Protein AF-0000000072263640 (afdb_homodimer)

Secondary structure (DSSP, 8-state):
---HHHHHHHHH----TT--S-SSS-SSTHHHHHHHS--HHHHHHHHHH-HHHHHHHHHHHTTT-HHHHHHHHHHHHHHHHHHT--TTTS----TT-GGG-PPPPTTSTTSTTSTTS-HHHHHHHHHHHHHHHTTTS---HHHHHHHHHHHHHTT--HHHHHHHHHHHHSPP-HHHHHHH--SHHHHHHHHHHHHHT----SHHHHHHHHHHHHHHT--HHHHHHHHHHHHHH--/---HHHHHHHHH----TT--S-SSS-TTTHHHHTTTS--HHHHHHHHHH-HHHHHHHHHHHTTT-HHHHHHHHHHHHHHHHHHT--TTTS----TT-GGG-PPPPTTSTTSTTSTTS-HHHHHHHHHHHHHHHTTTS---HHHHHHHHHHHHHTT--HHHHHHHHHHHHSPP-HHHHHHH--SHHHHHHHHHHHHHT----SHHHHHHHHHHHHHHT--HHHHHHHHHHHHHH--

Foldseek 3Di:
DPQLQVLQQLLLALLPPPPPDDPPPCVPVPVVVCPDQPSLSLVLLCLQLNVLLSVLSHVLCHQPGRLQLLLLLLVQLVVCLVVVDALVPGDADALVCSVPSDGDDPPDCSHCPHPVNDSVLSLLLVLLLSLLSCQVVPLDPVSLVVSLVSVVVNPDDPVVSVSSNCSSPDDRDLVVSLVSQDDPSSLSSSLLSNCSSHDCPDDSSVVVSVVSCVSNVPDPRSNSSSNSRSVNNSD/DPQLQVLQQLLLALLPPPPPDDPPPCVPVCVVVCPPQVSLNLVLLCLQLNVLLSVLSHVLQHQPGRLQLLLLLLVQLVVCLVVVDALVPGDADALVPSVPSDGDDPPDCSHCPHPVNDSVLSLLLVLLLSLLSCQVVPLDPVSLVVSLVSVVVNPDDPVVSVSSNCSSPDDRDLVVSLVSQDDPSSLSSSLLSNCSSHDCPDDSSVVVSVVSCVSNVPDPRSNSSSNSRSVNNSD

Radius of gyration: 25.3 Å; Cα contacts (8 Å, |Δi|>4): 710; chains: 2; bounding box: 47×81×58 Å

pLDDT: mean 81.77, std 19.31, range [31.23, 98.81]

InterPro domains:
  IPR007486 Inner membrane protein YebE [PF04391] (37-230)
  IPR007486 Inner membrane protein YebE [cd07178] (125-218)
  IPR029024 TerB-like [G3DSA:1.10.3680.10] (113-234)
  IPR029024 TerB-like [SSF158682] (74-230)

Sequence (470 aa):
MFDAKKFLDQFLGSQVPGMSGSVRDKAGQVTDMAKKNPLATGAIAAAIFGTKTGRKLAGNVATVGGIAAIAGLGYLAYKNYKSGQAPQEAEQPVAKEPELLPAPPADSPFHPHSPAMSNSFALTLVQAMIAAARADGYIDDAERARIMEKVKISGLDDEAEAFLARELAEPVDLDVLVAAAQTEEQKVELYTASRLAIDPDNRAERGYLDMLAGRLGLQDALVDHIEATVASVKVMFDAKKFLDQFLGSQVPGMSGSVRDKAGQVTDMAKKNPLATGAIAAAIFGTKTGRKLAGNVATVGGIAAIAGLGYLAYKNYKSGQAPQEAEQPVAKEPELLPAPPADSPFHPHSPAMSNSFALTLVQAMIAAARADGYIDDAERARIMEKVKISGLDDEAEAFLARELAEPVDLDVLVAAAQTEEQKVELYTASRLAIDPDNRAERGYLDMLAGRLGLQDALVDHIEATVASVKV

Nearest PDB structures (foldseek):
  6oh3-assembly1_A  TM=1.348E-01  e=9.333E+00  Mus musculus

Structure (mmCIF, N/CA/C/O backbone):
data_AF-0000000072263640-model_v1
#
loop_
_entity.id
_entity.type
_entity.pdbx_description
1 polymer 'Tellurite resistance TerB family protein'
#
loop_
_atom_site.group_PDB
_atom_site.id
_atom_site.type_symbol
_atom_site.label_atom_id
_atom_site.label_alt_id
_atom_site.label_comp_id
_atom_site.label_asym_id
_atom_site.label_entity_id
_atom_site.label_seq_id
_atom_site.pdbx_PDB_ins_code
_atom_site.Cartn_x
_atom_site.Cartn_y
_atom_site.Cartn_z
_atom_site.occupancy
_atom_site.B_iso_or_equiv
_atom_site.auth_seq_id
_atom_site.auth_comp_id
_atom_site.auth_asym_id
_atom_site.auth_atom_id
_atom_site.pdbx_PDB_model_num
ATOM 1 N N . MET A 1 1 ? 0.601 12.43 29.016 1 59.62 1 MET A N 1
ATOM 2 C CA . MET A 1 1 ? -0.159 11.922 27.891 1 59.62 1 MET A CA 1
ATOM 3 C C . MET A 1 1 ? 0.403 12.453 26.562 1 59.62 1 MET A C 1
ATOM 5 O O . MET A 1 1 ? 0.896 13.578 26.516 1 59.62 1 MET A O 1
ATOM 9 N N . PHE A 1 2 ? 0.724 11.586 25.688 1 76.12 2 PHE A N 1
ATOM 10 C CA . PHE A 1 2 ? 1.303 11.977 24.406 1 76.12 2 PHE A CA 1
ATOM 11 C C . PHE A 1 2 ? 0.386 12.953 23.672 1 76.12 2 PHE A C 1
ATOM 13 O O . PHE A 1 2 ? -0.756 12.617 23.344 1 76.12 2 PHE A O 1
ATOM 20 N N . ASP A 1 3 ? 0.799 14.25 23.672 1 83.94 3 ASP A N 1
ATOM 21 C CA . ASP A 1 3 ? 0.03 15.273 22.969 1 83.94 3 ASP A CA 1
ATOM 22 C C . ASP A 1 3 ? 0.304 15.242 21.469 1 83.94 3 ASP A C 1
ATOM 24 O O . ASP A 1 3 ? 1.189 15.945 20.984 1 83.94 3 ASP A O 1
ATOM 28 N N . ALA A 1 4 ? -0.535 14.586 20.766 1 85.12 4 ALA A N 1
ATOM 29 C CA . ALA A 1 4 ? -0.317 14.352 19.344 1 85.12 4 ALA A CA 1
ATOM 30 C C . ALA A 1 4 ? -0.55 15.625 18.547 1 85.12 4 ALA A C 1
ATOM 32 O O . ALA A 1 4 ? 0.102 15.852 17.516 1 85.12 4 ALA A O 1
ATOM 33 N N . LYS A 1 5 ? -1.454 16.406 19 1 83.81 5 LYS A N 1
ATOM 34 C CA . LYS A 1 5 ? -1.716 17.672 18.312 1 83.81 5 LYS A CA 1
ATOM 35 C C . LYS A 1 5 ? -0.492 18.578 18.344 1 83.81 5 LYS A C 1
ATOM 37 O O . LYS A 1 5 ? -0.094 19.125 17.312 1 83.81 5 LYS A O 1
ATOM 42 N N . LYS A 1 6 ? 0.016 18.656 19.516 1 81.62 6 LYS A N 1
ATOM 43 C CA . LYS A 1 6 ? 1.236 19.453 19.656 1 81.62 6 LYS A CA 1
ATOM 44 C C . LYS A 1 6 ? 2.377 18.859 18.844 1 81.62 6 LYS A C 1
ATOM 46 O O . LYS A 1 6 ? 3.143 19.594 18.203 1 81.62 6 LYS A O 1
ATOM 51 N N . PHE A 1 7 ? 2.494 17.656 18.812 1 81.56 7 PHE A N 1
ATOM 52 C CA . PHE A 1 7 ? 3.537 16.953 18.062 1 81.56 7 PHE A CA 1
ATOM 53 C C . PHE A 1 7 ? 3.385 17.219 16.562 1 81.56 7 PHE A C 1
ATOM 55 O O . PHE A 1 7 ? 4.363 17.516 15.883 1 81.56 7 PHE A O 1
ATOM 62 N N . LEU A 1 8 ? 2.148 17.062 16.094 1 82.69 8 LEU A N 1
ATOM 63 C CA . LEU A 1 8 ? 1.882 17.281 14.68 1 82.69 8 LEU A CA 1
ATOM 64 C C . LEU A 1 8 ? 2.219 18.719 14.281 1 82.69 8 LEU A C 1
ATOM 66 O O . LEU A 1 8 ? 2.801 18.938 13.219 1 82.69 8 LEU A O 1
ATOM 70 N N . ASP A 1 9 ? 1.856 19.641 15.094 1 78.44 9 ASP A N 1
ATOM 71 C CA . ASP A 1 9 ? 2.182 21.047 14.836 1 78.44 9 ASP A CA 1
ATOM 72 C C . ASP A 1 9 ? 3.693 21.266 14.828 1 78.44 9 ASP A C 1
ATOM 74 O O . ASP A 1 9 ? 4.215 22 14 1 78.44 9 ASP A O 1
ATOM 78 N N . GLN A 1 10 ? 4.305 20.656 15.82 1 73.88 10 GLN A N 1
ATOM 79 C CA . GLN A 1 10 ? 5.758 20.75 15.875 1 73.88 10 GLN A CA 1
ATOM 80 C C . GLN A 1 10 ? 6.406 20.062 14.68 1 73.88 10 GLN A C 1
ATOM 82 O O . GLN A 1 10 ? 7.387 20.547 14.125 1 73.88 10 GLN A O 1
ATOM 87 N N . PHE A 1 11 ? 5.848 18.969 14.305 1 75.25 11 PHE A N 1
ATOM 88 C CA . PHE A 1 11 ? 6.359 18.109 13.242 1 75.25 11 PHE A CA 1
ATOM 89 C C . PHE A 1 11 ? 6.262 18.812 11.891 1 75.25 11 PHE A C 1
ATOM 91 O O . PHE A 1 11 ? 7.172 18.719 11.07 1 75.25 11 PHE A O 1
ATOM 98 N N . LEU A 1 12 ? 5.098 19.453 11.711 1 72 12 LEU A N 1
ATOM 99 C CA . LEU A 1 12 ? 4.855 20.109 10.43 1 72 12 LEU A CA 1
ATOM 100 C C . LEU A 1 12 ? 5.102 21.609 10.531 1 72 12 LEU A C 1
ATOM 102 O O . LEU A 1 12 ? 5.152 22.297 9.516 1 72 12 LEU A O 1
ATOM 106 N N . GLY A 1 13 ? 5.105 22.188 11.867 1 61.47 13 GLY A N 1
ATOM 107 C CA . GLY A 1 13 ? 5.211 23.625 12.086 1 61.47 13 GLY A CA 1
ATOM 108 C C . GLY A 1 13 ? 6.566 24.047 12.617 1 61.47 13 GLY A C 1
ATOM 109 O O . GLY A 1 13 ? 7.242 23.266 13.297 1 61.47 13 GLY A O 1
ATOM 110 N N . SER A 1 14 ? 7.453 24.641 11.875 1 50.03 14 SER A N 1
ATOM 111 C CA . SER A 1 14 ? 8.625 25.266 12.477 1 50.03 14 SER A CA 1
ATOM 112 C C . SER A 1 14 ? 8.227 26.281 13.539 1 50.03 14 SER A C 1
ATOM 114 O O . SER A 1 14 ? 7.633 27.312 13.234 1 50.03 14 SER A O 1
ATOM 116 N N . GLN A 1 15 ? 7.551 25.906 14.578 1 43.28 15 GLN A N 1
ATOM 117 C CA . GLN A 1 15 ? 7.488 27.016 15.531 1 43.28 15 GLN A CA 1
ATOM 118 C C . GLN A 1 15 ? 8.867 27.609 15.773 1 43.28 15 GLN A C 1
ATOM 120 O O . GLN A 1 15 ? 9.711 27 16.438 1 43.28 15 GLN A O 1
ATOM 125 N N . VAL A 1 16 ? 9.438 28.266 14.758 1 39.34 16 VAL A N 1
ATOM 126 C CA . VAL A 1 16 ? 10.539 29.109 15.219 1 39.34 16 VAL A CA 1
ATOM 127 C C . VAL A 1 16 ? 10.094 29.906 16.438 1 39.34 16 VAL A C 1
ATOM 129 O O . VAL A 1 16 ? 9.172 30.719 16.359 1 39.34 16 VAL A O 1
ATOM 132 N N . PRO A 1 17 ? 10.18 29.5 17.562 1 33.72 17 PRO A N 1
ATOM 133 C CA . PRO A 1 17 ? 10.125 30.453 18.672 1 33.72 17 PRO A CA 1
ATOM 134 C C . PRO A 1 17 ? 10.898 31.734 18.391 1 33.72 17 PRO A C 1
ATOM 136 O O . PRO A 1 17 ? 12.062 31.688 17.969 1 33.72 17 PRO A O 1
ATOM 139 N N . GLY A 1 18 ? 10.344 33.062 18.172 1 33.41 18 GLY A N 1
ATOM 140 C CA . GLY A 1 18 ? 10.758 34.469 18.031 1 33.41 18 GLY A CA 1
ATOM 141 C C . GLY A 1 18 ? 10.43 35.031 16.672 1 33.41 18 GLY A C 1
ATOM 142 O O . GLY A 1 18 ? 10.742 36.219 16.391 1 33.41 18 GLY A O 1
ATOM 143 N N . MET A 1 19 ? 10.578 34.344 15.539 1 34.84 19 MET A N 1
ATOM 144 C CA . MET A 1 19 ? 10.523 35.094 14.305 1 34.84 19 MET A CA 1
ATOM 145 C C . MET A 1 19 ? 9.086 35.5 13.977 1 34.84 19 MET A C 1
ATOM 147 O O . MET A 1 19 ? 8.32 34.719 13.422 1 34.84 19 MET A O 1
ATOM 151 N N . SER A 1 20 ? 8.414 36.125 14.766 1 33.44 20 SER A N 1
ATOM 152 C CA . SER A 1 20 ? 7.266 36.938 14.359 1 33.44 20 SER A CA 1
ATOM 153 C C . SER A 1 20 ? 7.594 37.781 13.141 1 33.44 20 SER A C 1
ATOM 155 O O . SER A 1 20 ? 6.734 38.5 12.633 1 33.44 20 SER A O 1
ATOM 157 N N . GLY A 1 21 ? 8.852 38.562 12.938 1 31.23 21 GLY A N 1
ATOM 158 C CA . GLY A 1 21 ? 9.078 39.719 12.078 1 31.23 21 GLY A CA 1
ATOM 159 C C . GLY A 1 21 ? 9.078 39.375 10.602 1 31.23 21 GLY A C 1
ATOM 160 O O . GLY A 1 21 ? 9.156 38.188 10.234 1 31.23 21 GLY A O 1
ATOM 161 N N . SER A 1 22 ? 8.781 40.469 9.648 1 33.56 22 SER A N 1
ATOM 162 C CA . SER A 1 22 ? 8.75 40.562 8.195 1 33.56 22 SER A CA 1
ATOM 163 C C . SER A 1 22 ? 10.016 40 7.562 1 33.56 22 SER A C 1
ATOM 165 O O . SER A 1 22 ? 11.07 39.969 8.203 1 33.56 22 SER A O 1
ATOM 167 N N . VAL A 1 23 ? 10.094 39.281 6.383 1 38.22 23 VAL A N 1
ATOM 168 C CA . VAL A 1 23 ? 11.188 38.688 5.617 1 38.22 23 VAL A CA 1
ATOM 169 C C . VAL A 1 23 ? 12.344 39.688 5.531 1 38.22 23 VAL A C 1
ATOM 171 O O . VAL A 1 23 ? 13.5 39.312 5.34 1 38.22 23 VAL A O 1
ATOM 174 N N . ARG A 1 24 ? 12.273 41.094 5.402 1 35.44 24 ARG A N 1
ATOM 175 C CA . ARG A 1 24 ? 13.297 42.062 5.086 1 35.44 24 ARG A CA 1
ATOM 176 C C . ARG A 1 24 ? 14.391 42.094 6.152 1 35.44 24 ARG A C 1
ATOM 178 O O . ARG A 1 24 ? 15.578 42.156 5.828 1 35.44 24 ARG A O 1
ATOM 185 N N . ASP A 1 25 ? 14.164 42.344 7.367 1 34.5 25 ASP A N 1
ATOM 186 C CA . ASP A 1 25 ? 15.172 42.656 8.375 1 34.5 25 ASP A CA 1
ATOM 187 C C . ASP A 1 25 ? 15.922 41.406 8.812 1 34.5 25 ASP A C 1
ATOM 189 O O . ASP A 1 25 ? 16.891 41.469 9.57 1 34.5 25 ASP A O 1
ATOM 193 N N . LYS A 1 26 ? 15.547 40.031 8.672 1 44.03 26 LYS A N 1
ATOM 194 C CA . LYS A 1 26 ? 16 38.844 9.422 1 44.03 26 LYS A CA 1
ATOM 195 C C . LYS A 1 26 ? 17.094 38.094 8.664 1 44.03 26 LYS A C 1
ATOM 197 O O . LYS A 1 26 ? 17.516 37.031 9.086 1 44.03 26 LYS A O 1
ATOM 202 N N . ALA A 1 27 ? 17.844 38.406 7.715 1 37.91 27 ALA A N 1
ATOM 203 C CA . ALA A 1 27 ? 18.938 37.844 6.918 1 37.91 27 ALA A CA 1
ATOM 204 C C . ALA A 1 27 ? 20.172 37.594 7.777 1 37.91 27 ALA A C 1
ATOM 206 O O . ALA A 1 27 ? 20.859 36.562 7.621 1 37.91 27 ALA A O 1
ATOM 207 N N . GLY A 1 28 ? 20.656 38.531 8.586 1 36.41 28 GLY A N 1
ATOM 208 C CA . GLY A 1 28 ? 21.906 38.469 9.328 1 36.41 28 GLY A CA 1
ATOM 209 C C . GLY A 1 28 ? 21.859 37.469 10.477 1 36.41 28 GLY A C 1
ATOM 210 O O . GLY A 1 28 ? 22.859 36.812 10.781 1 36.41 28 GLY A O 1
ATOM 211 N N . GLN A 1 29 ? 20.938 37.438 11.469 1 36.38 29 GLN A N 1
ATOM 212 C CA . GLN A 1 29 ? 20.859 36.656 12.719 1 36.38 29 GLN A CA 1
ATOM 213 C C . GLN A 1 29 ? 20.562 35.188 12.445 1 36.38 29 GLN A C 1
ATOM 215 O O . GLN A 1 29 ? 20.641 34.375 13.359 1 36.38 29 GLN A O 1
ATOM 220 N N . VAL A 1 30 ? 20.281 34.656 11.359 1 39.69 30 VAL A N 1
ATOM 221 C CA . VAL A 1 30 ? 19.984 33.281 11 1 39.69 30 VAL A CA 1
ATOM 222 C C . VAL A 1 30 ? 21.25 32.438 11.148 1 39.69 30 VAL A C 1
ATOM 224 O O . VAL A 1 30 ? 21.188 31.234 11.484 1 39.69 30 VAL A O 1
ATOM 227 N N . THR A 1 31 ? 22.453 33 11.094 1 37.44 31 THR A N 1
ATOM 228 C CA . THR A 1 31 ? 23.688 32.219 11.188 1 37.44 31 THR A CA 1
ATOM 229 C C . THR A 1 31 ? 23.891 31.719 12.609 1 37.44 31 THR A C 1
ATOM 231 O O . THR A 1 31 ? 24.328 30.578 12.805 1 37.44 31 THR A O 1
ATOM 234 N N . ASP A 1 32 ? 23.906 32.625 13.719 1 36.06 32 ASP A N 1
ATOM 235 C CA . ASP A 1 32 ? 24.25 32.25 15.086 1 36.06 32 ASP A CA 1
ATOM 236 C C . ASP A 1 32 ? 23.141 31.391 15.711 1 36.06 32 ASP A C 1
ATOM 238 O O . ASP A 1 32 ? 23.406 30.609 16.625 1 36.06 32 ASP A O 1
ATOM 242 N N . MET A 1 33 ? 21.875 31.688 15.625 1 33.94 33 MET A N 1
ATOM 243 C CA . MET A 1 33 ? 20.766 30.938 16.203 1 33.94 33 MET A CA 1
ATOM 244 C C . MET A 1 33 ? 20.672 29.531 15.609 1 33.94 33 MET A C 1
ATOM 246 O O . MET A 1 33 ? 20.031 28.641 16.172 1 33.94 33 MET A O 1
ATOM 250 N N . ALA A 1 34 ? 21.078 29.25 14.414 1 35.84 34 ALA A N 1
ATOM 251 C CA . ALA A 1 34 ? 21.234 27.891 13.906 1 35.84 34 ALA A CA 1
ATOM 252 C C . ALA A 1 34 ? 22.094 27.047 14.852 1 35.84 34 ALA A C 1
ATOM 254 O O . ALA A 1 34 ? 22.016 25.812 14.844 1 35.84 34 ALA A O 1
ATOM 255 N N . LYS A 1 35 ? 23.062 27.672 15.461 1 37.94 35 LYS A N 1
ATOM 256 C CA . LYS A 1 35 ? 23.969 26.953 16.344 1 37.94 35 LYS A CA 1
ATOM 257 C C . LYS A 1 35 ? 23.266 26.5 17.609 1 37.94 35 LYS A C 1
ATOM 259 O O . LYS A 1 35 ? 23.781 25.656 18.344 1 37.94 35 LYS A O 1
ATOM 264 N N . LYS A 1 36 ? 22.578 27.453 18.359 1 40.34 36 LYS A N 1
ATOM 265 C CA . LYS A 1 36 ? 22.141 27.047 19.688 1 40.34 36 LYS A CA 1
ATOM 266 C C . LYS A 1 36 ? 20.906 26.141 19.609 1 40.34 36 LYS A C 1
ATOM 268 O O . LYS A 1 36 ? 20.812 25.156 20.328 1 40.34 36 LYS A O 1
ATOM 273 N N . ASN A 1 37 ? 19.469 26.844 19.609 1 40.03 37 ASN A N 1
ATOM 274 C CA . ASN A 1 37 ? 18.219 26.125 19.828 1 40.03 37 ASN A CA 1
ATOM 275 C C . ASN A 1 37 ? 17.875 25.25 18.609 1 40.03 37 ASN A C 1
ATOM 277 O O . ASN A 1 37 ? 17.562 25.781 17.547 1 40.03 37 ASN A O 1
ATOM 281 N N . PRO A 1 38 ? 18.453 24.188 18.234 1 42.41 38 PRO A N 1
ATOM 282 C CA . PRO A 1 38 ? 18.203 23.172 17.219 1 42.41 38 PRO A CA 1
ATOM 283 C C . PRO A 1 38 ? 16.719 23.062 16.828 1 42.41 38 PRO A C 1
ATOM 285 O O . PRO A 1 38 ? 15.875 22.844 17.703 1 42.41 38 PRO A O 1
ATOM 288 N N . LEU A 1 39 ? 16.062 23.953 15.984 1 47.59 39 LEU A N 1
ATOM 289 C CA . LEU A 1 39 ? 14.812 23.781 15.242 1 47.59 39 LEU A CA 1
ATOM 290 C C . LEU A 1 39 ? 14.578 22.312 14.914 1 47.59 39 LEU A C 1
ATOM 292 O O . LEU A 1 39 ? 14.977 21.828 13.852 1 47.59 39 LEU A O 1
ATOM 296 N N . ALA A 1 40 ? 14.734 21.516 15.797 1 54.41 40 ALA A N 1
ATOM 297 C CA . ALA A 1 40 ? 14.914 20.062 15.914 1 54.41 40 ALA A CA 1
ATOM 298 C C . ALA A 1 40 ? 13.766 19.312 15.242 1 54.41 40 ALA A C 1
ATOM 300 O O . ALA A 1 40 ? 13.992 18.344 14.508 1 54.41 40 ALA A O 1
ATOM 301 N N . THR A 1 41 ? 12.539 19.938 15.375 1 61.44 41 THR A N 1
ATOM 302 C CA . THR A 1 41 ? 11.438 19.156 14.82 1 61.44 41 THR A CA 1
ATOM 303 C C . THR A 1 41 ? 11.391 19.281 13.297 1 61.44 41 THR A C 1
ATOM 305 O O . THR A 1 41 ? 11.094 18.312 12.602 1 61.44 41 THR A O 1
ATOM 308 N N . GLY A 1 42 ? 11.883 20.438 12.797 1 68.69 42 GLY A N 1
ATOM 309 C CA . GLY A 1 42 ? 11.977 20.578 11.352 1 68.69 42 GLY A CA 1
ATOM 310 C C . GLY A 1 42 ? 12.984 19.641 10.727 1 68.69 42 GLY A C 1
ATOM 311 O O . GLY A 1 42 ? 12.758 19.109 9.633 1 68.69 42 GLY A O 1
ATOM 312 N N . ALA A 1 43 ? 13.992 19.422 11.539 1 71.69 43 ALA A N 1
ATOM 313 C CA . ALA A 1 43 ? 15.031 18.516 11.055 1 71.69 43 ALA A CA 1
ATOM 314 C C . ALA A 1 43 ? 14.508 17.094 10.953 1 71.69 43 ALA A C 1
ATOM 316 O O . ALA A 1 43 ? 14.875 16.344 10.039 1 71.69 43 ALA A O 1
ATOM 317 N N . ILE A 1 44 ? 13.648 16.734 11.906 1 81.31 44 ILE A N 1
ATOM 318 C CA . ILE A 1 44 ? 13.078 15.391 11.914 1 81.31 44 ILE A CA 1
ATOM 319 C C . ILE A 1 44 ? 12.156 15.211 10.711 1 81.31 44 ILE A C 1
ATOM 321 O O . ILE A 1 44 ? 12.219 14.203 10.016 1 81.31 44 ILE A O 1
ATOM 325 N N . ALA A 1 45 ? 11.367 16.25 10.438 1 82.12 45 ALA A N 1
ATOM 326 C CA . ALA A 1 45 ? 10.461 16.188 9.297 1 82.12 45 ALA A CA 1
ATOM 327 C C . ALA A 1 45 ? 11.242 16.062 7.988 1 82.12 45 ALA A C 1
ATOM 329 O O . ALA A 1 45 ? 10.867 15.297 7.102 1 82.12 45 ALA A O 1
ATOM 330 N N . ALA A 1 46 ? 12.289 16.812 7.934 1 81.75 46 ALA A N 1
ATOM 331 C CA . ALA A 1 46 ? 13.117 16.766 6.73 1 81.75 46 ALA A CA 1
ATOM 332 C C . ALA A 1 46 ? 13.75 15.383 6.566 1 81.75 46 ALA A C 1
ATOM 334 O O . ALA A 1 46 ? 13.922 14.906 5.441 1 81.75 46 ALA A O 1
ATOM 335 N N . ALA A 1 47 ? 14.078 14.828 7.645 1 82.75 47 ALA A N 1
ATOM 336 C CA . ALA A 1 47 ? 14.711 13.508 7.594 1 82.75 47 ALA A CA 1
ATOM 337 C C . ALA A 1 47 ? 13.711 12.445 7.141 1 82.75 47 ALA A C 1
ATOM 339 O O . ALA A 1 47 ? 14.07 11.523 6.402 1 82.75 47 ALA A O 1
ATOM 340 N N . ILE A 1 48 ? 12.516 12.555 7.465 1 86.31 48 ILE A N 1
ATOM 341 C CA . ILE A 1 48 ? 11.508 11.531 7.191 1 86.31 48 ILE A CA 1
ATOM 342 C C . ILE A 1 48 ? 10.898 11.766 5.812 1 86.31 48 ILE A C 1
ATOM 344 O O . ILE A 1 48 ? 10.734 10.82 5.031 1 86.31 48 ILE A O 1
ATOM 348 N N . PHE A 1 49 ? 10.586 13.008 5.438 1 85.88 49 PHE A N 1
ATOM 349 C CA . PHE A 1 49 ? 9.805 13.32 4.246 1 85.88 49 PHE A CA 1
ATOM 350 C C . PHE A 1 49 ? 10.711 13.773 3.107 1 85.88 49 PHE A C 1
ATOM 352 O O . PHE A 1 49 ? 10.258 13.914 1.97 1 85.88 49 PHE A O 1
ATOM 359 N N . GLY A 1 50 ? 12.016 13.883 3.42 1 78.62 50 GLY A N 1
ATOM 360 C CA . GLY A 1 50 ? 12.953 14.43 2.457 1 78.62 50 GLY A CA 1
ATOM 361 C C . GLY A 1 50 ? 13.125 15.93 2.582 1 78.62 50 GLY A C 1
ATOM 362 O O . GLY A 1 50 ? 12.188 16.641 2.965 1 78.62 50 GLY A O 1
ATOM 363 N N . THR A 1 51 ? 14.234 16.266 2.166 1 71.88 51 THR A N 1
ATOM 364 C CA . THR A 1 51 ? 14.633 17.656 2.355 1 71.88 51 THR A CA 1
ATOM 365 C C . THR A 1 51 ? 13.711 18.594 1.581 1 71.88 51 THR A C 1
ATOM 367 O O . THR A 1 51 ? 13.234 19.594 2.127 1 71.88 51 THR A O 1
ATOM 370 N N . LYS A 1 52 ? 13.461 18.188 0.369 1 70 52 LYS A N 1
ATOM 371 C CA . LYS A 1 52 ? 12.617 19.062 -0.445 1 70 52 LYS A CA 1
ATOM 372 C C . LYS A 1 52 ? 11.203 19.141 0.113 1 70 52 LYS A C 1
ATOM 374 O O . LYS A 1 52 ? 10.68 20.234 0.351 1 70 52 LYS A O 1
ATOM 379 N N . THR A 1 53 ? 10.664 18.109 0.385 1 72.44 53 THR A N 1
ATOM 380 C CA . THR A 1 53 ? 9.312 18.062 0.922 1 72.44 53 THR A CA 1
ATOM 381 C C . THR A 1 53 ? 9.266 18.594 2.348 1 72.44 53 THR A C 1
ATOM 383 O O . THR A 1 53 ? 8.359 19.344 2.707 1 72.44 53 THR A O 1
ATOM 386 N N . GLY A 1 54 ? 10.234 18.297 3.061 1 68.44 54 GLY A N 1
ATOM 387 C CA . GLY A 1 54 ? 10.312 18.781 4.426 1 68.44 54 GLY A CA 1
ATOM 388 C C . GLY A 1 54 ? 10.422 20.297 4.512 1 68.44 54 GLY A C 1
ATOM 389 O O . GLY A 1 54 ? 9.758 20.922 5.336 1 68.44 54 GLY A O 1
ATOM 390 N N . ARG A 1 55 ? 11.273 20.797 3.615 1 64.88 55 ARG A N 1
ATOM 391 C CA . ARG A 1 55 ? 11.469 22.234 3.615 1 64.88 55 ARG A CA 1
ATOM 392 C C . ARG A 1 55 ? 10.219 22.969 3.139 1 64.88 55 ARG A C 1
ATOM 394 O O . ARG A 1 55 ? 9.852 24 3.686 1 64.88 55 ARG A O 1
ATOM 401 N N . LYS A 1 56 ? 9.656 22.391 2.219 1 66.69 56 LYS A N 1
ATOM 402 C CA . LYS A 1 56 ? 8.438 23 1.693 1 66.69 56 LYS A CA 1
ATOM 403 C C . LYS A 1 56 ? 7.32 22.969 2.727 1 66.69 56 LYS A C 1
ATOM 405 O O . LYS A 1 56 ? 6.594 23.953 2.895 1 66.69 56 LYS A O 1
ATOM 410 N N . LEU A 1 57 ? 7.238 21.906 3.387 1 66.56 57 LEU A N 1
ATOM 411 C CA . LEU A 1 57 ? 6.25 21.781 4.453 1 66.56 57 LEU A CA 1
ATOM 412 C C . LEU A 1 57 ? 6.543 22.75 5.586 1 66.56 57 LEU A C 1
ATOM 414 O O . LEU A 1 57 ? 5.629 23.422 6.09 1 66.56 57 LEU A O 1
ATOM 418 N N . ALA A 1 58 ? 7.738 22.859 5.895 1 62.56 58 ALA A N 1
ATOM 419 C CA . ALA A 1 58 ? 8.133 23.75 6.977 1 62.56 58 ALA A CA 1
ATOM 420 C C . ALA A 1 58 ? 7.883 25.219 6.605 1 62.56 58 ALA A C 1
ATOM 422 O O . ALA A 1 58 ? 7.492 26.016 7.453 1 62.56 58 ALA A O 1
ATOM 423 N N . GLY A 1 59 ? 8.133 25.5 5.418 1 61.69 59 GLY A N 1
ATOM 424 C CA . GLY A 1 59 ? 7.938 26.891 4.996 1 61.69 59 GLY A CA 1
ATOM 425 C C . GLY A 1 59 ? 6.48 27.297 4.922 1 61.69 59 GLY A C 1
ATOM 426 O O . GLY A 1 59 ? 6.094 28.344 5.422 1 61.69 59 GLY A O 1
ATOM 427 N N . ASN A 1 60 ? 5.719 26.422 4.387 1 58.72 60 ASN A N 1
ATOM 428 C CA . ASN A 1 60 ? 4.32 26.766 4.156 1 58.72 60 ASN A CA 1
ATOM 429 C C . ASN A 1 60 ? 3.49 26.609 5.426 1 58.72 60 ASN A C 1
ATOM 431 O O . ASN A 1 60 ? 2.605 27.422 5.703 1 58.72 60 ASN A O 1
ATOM 435 N N . VAL A 1 61 ? 3.857 25.656 6.238 1 55.06 61 VAL A N 1
ATOM 436 C CA . VAL A 1 61 ? 3.012 25.328 7.383 1 55.06 61 VAL A CA 1
ATOM 437 C C . VAL A 1 61 ? 3.559 26 8.641 1 55.06 61 VAL A C 1
ATOM 439 O O . VAL A 1 61 ? 2.873 26.078 9.664 1 55.06 61 VAL A O 1
ATOM 442 N N . ALA A 1 62 ? 4.637 26.656 8.508 1 57.12 62 ALA A N 1
ATOM 443 C CA . ALA A 1 62 ? 5.312 27.266 9.656 1 57.12 62 ALA A CA 1
ATOM 444 C C . ALA A 1 62 ? 4.457 28.359 10.281 1 57.12 62 ALA A C 1
ATOM 446 O O . ALA A 1 62 ? 4.539 28.609 11.484 1 57.12 62 ALA A O 1
ATOM 447 N N . THR A 1 63 ? 3.635 28.875 9.508 1 56.44 63 THR A N 1
ATOM 448 C CA . THR A 1 63 ? 2.902 30 10.055 1 56.44 63 THR A CA 1
ATOM 449 C C . THR A 1 63 ? 1.554 29.562 10.617 1 56.44 63 THR A C 1
ATOM 451 O O . THR A 1 63 ? 1.051 30.141 11.578 1 56.44 63 THR A O 1
ATOM 454 N N . VAL A 1 64 ? 1.07 28.516 10.109 1 64.56 64 VAL A N 1
ATOM 455 C CA . VAL A 1 64 ? -0.314 28.203 10.445 1 64.56 64 VAL A CA 1
ATOM 456 C C . VAL A 1 64 ? -0.362 26.938 11.312 1 64.56 64 VAL A C 1
ATOM 458 O O . VAL A 1 64 ? -1.326 26.719 12.055 1 64.56 64 VAL A O 1
ATOM 461 N N . GLY A 1 65 ? 0.666 26.188 11.359 1 76.44 65 GLY A N 1
ATOM 462 C CA . GLY A 1 65 ? 0.684 24.906 12.062 1 76.44 65 GLY A CA 1
ATOM 463 C C . GLY A 1 65 ? 0.229 23.75 11.195 1 76.44 65 GLY A C 1
ATOM 464 O O . GLY A 1 65 ? -0.566 23.938 10.273 1 76.44 65 GLY A O 1
ATOM 465 N N . GLY A 1 66 ? 0.62 22.641 11.562 1 83 66 GLY A N 1
ATOM 466 C CA . GLY A 1 66 ? 0.374 21.453 10.758 1 83 66 GLY A CA 1
ATOM 467 C C . GLY A 1 66 ? -1.093 21.062 10.688 1 83 66 GLY A C 1
ATOM 468 O O . GLY A 1 66 ? -1.603 20.734 9.617 1 83 66 GLY A O 1
ATOM 469 N N . ILE A 1 67 ? -1.758 21.141 11.773 1 84.81 67 ILE A N 1
ATOM 470 C CA . ILE A 1 67 ? -3.168 20.781 11.836 1 84.81 67 ILE A CA 1
ATOM 471 C C . ILE A 1 67 ? -3.998 21.766 11.023 1 84.81 67 ILE A C 1
ATOM 473 O O . ILE A 1 67 ? -4.883 21.359 10.258 1 84.81 67 ILE A O 1
ATOM 477 N N . ALA A 1 68 ? -3.676 22.984 11.18 1 84.12 68 ALA A N 1
ATOM 478 C CA . ALA A 1 68 ? -4.406 24.016 10.461 1 84.12 68 ALA A CA 1
ATOM 479 C C . ALA A 1 68 ? -4.191 23.891 8.953 1 84.12 68 ALA A C 1
ATOM 481 O O . ALA A 1 68 ? -5.105 24.141 8.164 1 84.12 68 ALA A O 1
ATOM 482 N N . ALA A 1 69 ? -2.973 23.562 8.578 1 85.25 69 ALA A N 1
ATOM 483 C CA . ALA A 1 69 ? -2.678 23.406 7.16 1 85.25 69 ALA A CA 1
ATOM 484 C C . ALA A 1 69 ? -3.473 22.25 6.562 1 85.25 69 ALA A C 1
ATOM 486 O O . ALA A 1 69 ? -4.09 22.391 5.504 1 85.25 69 ALA A O 1
ATOM 487 N N . ILE A 1 70 ? -3.473 21.094 7.207 1 91.12 70 ILE A N 1
ATOM 488 C CA . ILE A 1 70 ? -4.191 19.906 6.727 1 91.12 70 ILE A CA 1
ATOM 489 C C . ILE A 1 70 ? -5.691 20.219 6.676 1 91.12 70 ILE A C 1
ATOM 491 O O . ILE A 1 70 ? -6.355 19.906 5.684 1 91.12 70 ILE A O 1
ATOM 495 N N . ALA A 1 71 ? -6.199 20.828 7.723 1 91.75 71 ALA A N 1
ATOM 496 C CA . ALA A 1 71 ? -7.613 21.172 7.805 1 91.75 71 ALA A CA 1
ATOM 497 C C . ALA A 1 71 ? -7.996 22.172 6.723 1 91.75 71 ALA A C 1
ATOM 499 O O . ALA A 1 71 ? -9.023 22.016 6.059 1 91.75 71 ALA A O 1
ATOM 500 N N . GLY A 1 72 ? -7.203 23.156 6.602 1 90.75 72 GLY A N 1
ATOM 501 C CA . GLY A 1 72 ? -7.492 24.188 5.625 1 90.75 72 GLY A CA 1
ATOM 502 C C . GLY A 1 72 ? -7.461 23.688 4.191 1 90.75 72 GLY A C 1
ATOM 503 O O . GLY A 1 72 ? -8.359 23.969 3.406 1 90.75 72 GLY A O 1
ATOM 504 N N . LEU A 1 73 ? -6.434 23 3.811 1 92.06 73 LEU A N 1
ATOM 505 C CA . LEU A 1 73 ? -6.309 22.453 2.459 1 92.06 73 LEU A CA 1
ATOM 506 C C . LEU A 1 73 ? -7.414 21.453 2.168 1 92.06 73 LEU A C 1
ATOM 508 O O . LEU A 1 73 ? -8.008 21.469 1.088 1 92.06 73 LEU A O 1
ATOM 512 N N . GLY A 1 74 ? -7.617 20.609 3.156 1 95.25 74 GLY A N 1
ATOM 513 C CA . GLY A 1 74 ? -8.695 19.656 2.992 1 95.25 74 GLY A CA 1
ATOM 514 C C . GLY A 1 74 ? -10.055 20.312 2.799 1 95.25 74 GLY A C 1
ATOM 515 O O . GLY A 1 74 ? -10.82 19.906 1.918 1 95.25 74 GLY A O 1
ATOM 516 N N . TYR A 1 75 ? -10.297 21.312 3.611 1 94.94 75 TYR A N 1
ATOM 517 C CA . TYR A 1 75 ? -11.562 22.031 3.527 1 94.94 75 TYR A CA 1
ATOM 518 C C . TYR A 1 75 ? -11.719 22.703 2.17 1 94.94 75 TYR A C 1
ATOM 520 O O . TYR A 1 75 ? -12.781 22.641 1.55 1 94.94 75 TYR A O 1
ATOM 528 N N . LEU A 1 76 ? -10.703 23.328 1.786 1 93.19 76 LEU A N 1
ATOM 529 C CA . LEU A 1 76 ? -10.758 24.062 0.519 1 93.19 76 LEU A CA 1
ATOM 530 C C . LEU A 1 76 ? -11.023 23.094 -0.639 1 93.19 76 LEU A C 1
ATOM 532 O O . LEU A 1 76 ? -11.875 23.359 -1.49 1 93.19 76 LEU A O 1
ATOM 536 N N . ALA A 1 77 ? -10.312 22.031 -0.712 1 95.44 77 ALA A N 1
ATOM 537 C CA . ALA A 1 77 ? -10.516 21.031 -1.758 1 95.44 77 ALA A CA 1
ATOM 538 C C . ALA A 1 77 ? -11.945 20.5 -1.726 1 95.44 77 ALA A C 1
ATOM 540 O O . ALA A 1 77 ? -12.586 20.359 -2.771 1 95.44 77 ALA A O 1
ATOM 541 N N . TYR A 1 78 ? -12.359 20.203 -0.513 1 96.44 78 TYR A N 1
ATOM 542 C CA . TYR A 1 78 ? -13.695 19.656 -0.313 1 96.44 78 TYR A CA 1
ATOM 543 C C . TYR A 1 78 ? -14.766 20.641 -0.745 1 96.44 78 TYR A C 1
ATOM 545 O O . TYR A 1 78 ? -15.727 20.281 -1.428 1 96.44 78 TYR A O 1
ATOM 553 N N . LYS A 1 79 ? -14.625 21.828 -0.335 1 93.88 79 LYS A N 1
ATOM 554 C CA . LYS A 1 79 ? -15.555 22.891 -0.684 1 93.88 79 LYS A CA 1
ATOM 555 C C . LYS A 1 79 ? -15.625 23.094 -2.195 1 93.88 79 LYS A C 1
ATOM 557 O O . LYS A 1 79 ? -16.719 23.203 -2.764 1 93.88 79 LYS A O 1
ATOM 562 N N . ASN A 1 80 ? -14.492 23.156 -2.797 1 94.19 80 ASN A N 1
ATOM 563 C CA . ASN A 1 80 ? -14.445 23.328 -4.246 1 94.19 80 ASN A CA 1
ATOM 564 C C . ASN A 1 80 ? -15.086 22.141 -4.969 1 94.19 80 ASN A C 1
ATOM 566 O O . ASN A 1 80 ? -15.773 22.328 -5.973 1 94.19 80 ASN A O 1
ATOM 570 N N . TYR A 1 81 ? -14.836 20.984 -4.484 1 96.38 81 TYR A N 1
ATOM 571 C CA . TYR A 1 81 ? -15.453 19.781 -5.027 1 96.38 81 TYR A CA 1
ATOM 572 C C . TYR A 1 81 ? -16.969 19.859 -4.93 1 96.38 81 TYR A C 1
ATOM 574 O O . TYR A 1 81 ? -17.688 19.594 -5.902 1 96.38 81 TYR A O 1
ATOM 582 N N . LYS A 1 82 ? -17.469 20.25 -3.82 1 95.19 82 LYS A N 1
ATOM 583 C CA . LYS A 1 82 ? -18.906 20.297 -3.578 1 95.19 82 LYS A CA 1
ATOM 584 C C . LYS A 1 82 ? -19.562 21.406 -4.406 1 95.19 82 LYS A C 1
ATOM 586 O O . LYS A 1 82 ? -20.75 21.328 -4.738 1 95.19 82 LYS A O 1
ATOM 591 N N . SER A 1 83 ? -18.812 22.391 -4.754 1 94 83 SER A N 1
ATOM 592 C CA . SER A 1 83 ? -19.328 23.516 -5.531 1 94 83 SER A CA 1
ATOM 593 C C . SER A 1 83 ? -19.5 23.141 -6.996 1 94 83 SER A C 1
ATOM 595 O O . SER A 1 83 ? -20.141 23.859 -7.762 1 94 83 SER A O 1
ATOM 597 N N . GLY A 1 84 ? -18.812 22.047 -7.473 1 91.56 84 GLY A N 1
ATOM 598 C CA . GLY A 1 84 ? -18.953 21.578 -8.844 1 91.56 84 GLY A CA 1
ATOM 599 C C . GLY A 1 84 ? -17.906 22.156 -9.781 1 91.56 84 GLY A C 1
ATOM 600 O O . GLY A 1 84 ? -17.906 21.844 -10.977 1 91.56 84 GLY A O 1
ATOM 601 N N . GLN A 1 85 ? -17.078 22.891 -9.258 1 87.69 85 GLN A N 1
ATOM 602 C CA . GLN A 1 85 ? -16.016 23.469 -10.078 1 87.69 85 GLN A CA 1
ATOM 603 C C . GLN A 1 85 ? -14.961 22.438 -10.43 1 87.69 85 GLN A C 1
ATOM 605 O O . GLN A 1 85 ? -14.688 21.531 -9.641 1 87.69 85 GLN A O 1
ATOM 610 N N . ALA A 1 86 ? -14.352 22.672 -11.586 1 89.06 86 ALA A N 1
ATOM 611 C CA . ALA A 1 86 ? -13.227 21.828 -11.953 1 89.06 86 ALA A CA 1
ATOM 612 C C . ALA A 1 86 ? -11.992 22.156 -11.109 1 89.06 86 ALA A C 1
ATOM 614 O O . ALA A 1 86 ? -11.789 23.312 -10.727 1 89.06 86 ALA A O 1
ATOM 615 N N . PRO A 1 87 ? -11.195 21.203 -10.828 1 85.94 87 PRO A N 1
ATOM 616 C CA . PRO A 1 87 ? -10.023 21.422 -9.977 1 85.94 87 PRO A CA 1
ATOM 617 C C . PRO A 1 87 ? -9.117 22.531 -10.5 1 85.94 87 PRO A C 1
ATOM 619 O O . PRO A 1 87 ? -8.555 23.297 -9.703 1 85.94 87 PRO A O 1
ATOM 622 N N . GLN A 1 88 ? -9.008 22.656 -11.789 1 83 88 GLN A N 1
ATOM 623 C CA . GLN A 1 88 ? -8.102 23.641 -12.375 1 83 88 GLN A CA 1
ATOM 624 C C . GLN A 1 88 ? -8.711 25.047 -12.328 1 83 88 GLN A C 1
ATOM 626 O O . GLN A 1 88 ? -7.988 26.047 -12.422 1 83 88 GLN A O 1
ATOM 631 N N . GLU A 1 89 ? -9.977 25.109 -12.133 1 81.75 89 GLU A N 1
ATOM 632 C CA . GLU A 1 89 ? -10.68 26.391 -12.164 1 81.75 89 GLU A CA 1
ATOM 633 C C . GLU A 1 89 ? -10.945 26.906 -10.75 1 81.75 89 GLU A C 1
ATOM 635 O O . GLU A 1 89 ? -11.195 28.109 -10.562 1 81.75 89 GLU A O 1
ATOM 640 N N . ALA A 1 90 ? -10.891 26 -9.852 1 78.94 90 ALA A N 1
ATOM 641 C CA . ALA A 1 90 ? -11.227 26.344 -8.477 1 78.94 90 ALA A CA 1
ATOM 642 C C . ALA A 1 90 ? -10.148 27.234 -7.859 1 78.94 90 ALA A C 1
ATOM 644 O O . ALA A 1 90 ? -8.984 27.172 -8.25 1 78.94 90 ALA A O 1
ATOM 645 N N . GLU A 1 91 ? -10.594 28.062 -6.988 1 76.06 91 GLU A N 1
ATOM 646 C CA . GLU A 1 91 ? -9.672 28.922 -6.254 1 76.06 91 GLU A CA 1
ATOM 647 C C . GLU A 1 91 ? -8.617 28.109 -5.52 1 76.06 91 GLU A C 1
ATOM 649 O O . GLU A 1 91 ? -8.945 27.172 -4.785 1 76.06 91 GLU A O 1
ATOM 654 N N . GLN A 1 92 ? -7.312 28.328 -5.918 1 76.88 92 GLN A N 1
ATOM 655 C CA . GLN A 1 92 ? -6.211 27.656 -5.234 1 76.88 92 GLN A CA 1
ATOM 656 C C . GLN A 1 92 ? -5.41 28.641 -4.383 1 76.88 92 GLN A C 1
ATOM 658 O O . GLN A 1 92 ? -5.344 29.828 -4.691 1 76.88 92 GLN A O 1
ATOM 663 N N . PRO A 1 93 ? -4.992 28.094 -3.209 1 70.19 93 PRO A N 1
ATOM 664 C CA . PRO A 1 93 ? -4.082 28.969 -2.455 1 70.19 93 PRO A CA 1
ATOM 665 C C . PRO A 1 93 ? -2.795 29.266 -3.217 1 70.19 93 PRO A C 1
ATOM 667 O O . PRO A 1 93 ? -2.314 28.438 -3.988 1 70.19 93 PRO A O 1
ATOM 670 N N . VAL A 1 94 ? -2.453 30.5 -3.232 1 60.81 94 VAL A N 1
ATOM 671 C CA . VAL A 1 94 ? -1.195 30.844 -3.879 1 60.81 94 VAL A CA 1
ATOM 672 C C . VAL A 1 94 ? -0.028 30.547 -2.943 1 60.81 94 VAL A C 1
ATOM 674 O O . VAL A 1 94 ? -0.07 30.875 -1.758 1 60.81 94 VAL A O 1
ATOM 677 N N . ALA A 1 95 ? 0.903 29.625 -3.424 1 56.97 95 ALA A N 1
ATOM 678 C CA . ALA A 1 95 ? 2.084 29.109 -2.74 1 56.97 95 ALA A CA 1
ATOM 679 C C . ALA A 1 95 ? 2.748 30.188 -1.894 1 56.97 95 ALA A C 1
ATOM 681 O O . ALA A 1 95 ? 3.252 29.906 -0.803 1 56.97 95 ALA A O 1
ATOM 682 N N . LYS A 1 96 ? 2.803 31.375 -2.385 1 52.34 96 LYS A N 1
ATOM 683 C CA . LYS A 1 96 ? 3.611 32.438 -1.807 1 52.34 96 LYS A CA 1
ATOM 684 C C . LYS A 1 96 ? 2.922 33.062 -0.591 1 52.34 96 LYS A C 1
ATOM 686 O O . LYS A 1 96 ? 3.523 33.844 0.134 1 52.34 96 LYS A O 1
ATOM 691 N N . GLU A 1 97 ? 1.739 32.531 -0.356 1 52.47 97 GLU A N 1
ATOM 692 C CA . GLU A 1 97 ? 1.061 33.125 0.788 1 52.47 97 GLU A CA 1
ATOM 693 C C . GLU A 1 97 ? 0.302 32.094 1.595 1 52.47 97 GLU A C 1
ATOM 695 O O . GLU A 1 97 ? -0.925 32.156 1.695 1 52.47 97 GLU A O 1
ATOM 700 N N . PRO A 1 98 ? 1.041 31.016 2.023 1 51.81 98 PRO A N 1
ATOM 701 C CA . PRO A 1 98 ? 0.372 29.953 2.789 1 51.81 98 PRO A CA 1
ATOM 702 C C . PRO A 1 98 ? -0.395 30.5 3.994 1 51.81 98 PRO A C 1
ATOM 704 O O . PRO A 1 98 ? -1.325 29.844 4.48 1 51.81 98 PRO A O 1
ATOM 707 N N . GLU A 1 99 ? 0.109 31.719 4.496 1 53.91 99 GLU A N 1
ATOM 708 C CA . GLU A 1 99 ? -0.533 32.344 5.648 1 53.91 99 GLU A CA 1
ATOM 709 C C . GLU A 1 99 ? -2.014 32.594 5.383 1 53.91 99 GLU A C 1
ATOM 711 O O . GLU A 1 99 ? -2.795 32.781 6.32 1 53.91 99 GLU A O 1
ATOM 716 N N . LEU A 1 100 ? -2.236 32.438 4.105 1 55.22 100 LEU A N 1
ATOM 717 C CA . LEU A 1 100 ? -3.588 32.875 3.805 1 55.22 100 LEU A CA 1
ATOM 718 C C . LEU A 1 100 ? -4.531 31.703 3.607 1 55.22 100 LEU A C 1
ATOM 720 O O . LEU A 1 100 ? -5.648 31.859 3.113 1 55.22 100 LEU A O 1
ATOM 724 N N . LEU A 1 101 ? -4.066 30.453 4.031 1 69.25 101 LEU A N 1
ATOM 725 C CA . LEU A 1 101 ? -5.125 29.453 3.971 1 69.25 101 LEU A CA 1
ATOM 726 C C . LEU A 1 101 ? -6.227 29.766 4.977 1 69.25 101 LEU A C 1
ATOM 728 O O . LEU A 1 101 ? -5.984 29.781 6.184 1 69.25 101 LEU A O 1
ATOM 732 N N . PRO A 1 102 ? -7.285 30.312 4.5 1 70.69 102 PRO A N 1
ATOM 733 C CA . PRO A 1 102 ? -8.359 30.578 5.461 1 70.69 102 PRO A CA 1
ATOM 734 C C . PRO A 1 102 ? -8.742 29.359 6.285 1 70.69 102 PRO A C 1
ATOM 736 O O . PRO A 1 102 ? -8.75 28.234 5.766 1 70.69 102 PRO A O 1
ATOM 739 N N . ALA A 1 103 ? -8.852 29.625 7.523 1 79.81 103 ALA A N 1
ATOM 740 C CA . ALA A 1 103 ? -9.32 28.562 8.406 1 79.81 103 ALA A CA 1
ATOM 741 C C . ALA A 1 103 ? -10.734 28.141 8.031 1 79.81 103 ALA A C 1
ATOM 743 O O . ALA A 1 103 ? -11.57 28.969 7.652 1 79.81 103 ALA A O 1
ATOM 744 N N . PRO A 1 104 ? -10.984 26.859 8.109 1 91.5 104 PRO A N 1
ATOM 745 C CA . PRO A 1 104 ? -12.367 26.406 7.918 1 91.5 104 PRO A CA 1
ATOM 746 C C . PRO A 1 104 ? -13.336 27.047 8.906 1 91.5 104 PRO A C 1
ATOM 748 O O . PRO A 1 104 ? -12.93 27.484 9.984 1 91.5 104 PRO A O 1
ATOM 751 N N . PRO A 1 105 ? -14.617 27.188 8.539 1 92.44 105 PRO A N 1
ATOM 752 C CA . PRO A 1 105 ? -15.617 27.734 9.469 1 92.44 105 PRO A CA 1
ATOM 753 C C . PRO A 1 105 ? -15.641 27 10.805 1 92.44 105 PRO A C 1
ATOM 755 O O . PRO A 1 105 ? -15.344 25.797 10.867 1 92.44 105 PRO A O 1
ATOM 758 N N . ALA A 1 106 ? -16.031 27.688 11.797 1 90.19 106 ALA A N 1
ATOM 759 C CA . ALA A 1 106 ? -15.977 27.188 13.164 1 90.19 106 ALA A CA 1
ATOM 760 C C . ALA A 1 106 ? -16.859 25.953 13.328 1 90.19 106 ALA A C 1
ATOM 762 O O . ALA A 1 106 ? -16.562 25.078 14.133 1 90.19 106 ALA A O 1
ATOM 763 N N . ASP A 1 107 ? -17.906 25.875 12.562 1 92.31 107 ASP A N 1
ATOM 764 C CA . ASP A 1 107 ? -18.859 24.766 12.711 1 92.31 107 ASP A CA 1
ATOM 765 C C . ASP A 1 107 ? -18.5 23.609 11.773 1 92.31 107 ASP A C 1
ATOM 767 O O . ASP A 1 107 ? -19.141 22.562 11.805 1 92.31 107 ASP A O 1
ATOM 771 N N . SER A 1 108 ? -17.484 23.828 11.016 1 94.38 108 SER A N 1
ATOM 772 C CA . SER A 1 108 ? -17.062 22.797 10.086 1 94.38 108 SER A CA 1
ATOM 773 C C . SER A 1 108 ? -16.344 21.656 10.812 1 94.38 108 SER A C 1
ATOM 775 O O . SER A 1 108 ? -15.547 21.906 11.719 1 94.38 108 SER A O 1
ATOM 777 N N . PRO A 1 109 ? -16.578 20.453 10.336 1 94.88 109 PRO A N 1
ATOM 778 C CA . PRO A 1 109 ? -15.828 19.312 10.898 1 94.88 109 PRO A CA 1
ATOM 779 C C . PRO A 1 109 ? -14.336 19.391 10.586 1 94.88 109 PRO A C 1
ATOM 781 O O . PRO A 1 109 ? -13.539 18.656 11.18 1 94.88 109 PRO A O 1
ATOM 784 N N . PHE A 1 110 ? -13.93 20.25 9.672 1 95.12 110 PHE A N 1
ATOM 785 C CA . PHE A 1 110 ? -12.531 20.422 9.305 1 95.12 110 PHE A CA 1
ATOM 786 C C . PHE A 1 110 ? -11.82 21.344 10.305 1 95.12 110 PHE A C 1
ATOM 788 O O . PHE A 1 110 ? -10.594 21.406 10.328 1 95.12 110 PHE A O 1
ATOM 795 N N . HIS A 1 111 ? -12.594 22.047 11.07 1 92 111 HIS A N 1
ATOM 796 C CA . HIS A 1 111 ? -11.977 23.031 11.969 1 92 111 HIS A CA 1
ATOM 797 C C . HIS A 1 111 ? -11.008 22.344 12.93 1 92 111 HIS A C 1
ATOM 799 O O . HIS A 1 111 ? -11.312 21.297 13.5 1 92 111 HIS A O 1
ATOM 805 N N . PRO A 1 112 ? -9.867 22.969 13.164 1 86.88 112 PRO A N 1
ATOM 806 C CA . PRO A 1 112 ? -8.828 22.344 13.984 1 86.88 112 PRO A CA 1
ATOM 807 C C . PRO A 1 112 ? -9.289 22.078 15.422 1 86.88 112 PRO A C 1
ATOM 809 O O . PRO A 1 112 ? -8.727 21.234 16.109 1 86.88 112 PRO A O 1
ATOM 812 N N . HIS A 1 113 ? -10.32 22.781 15.859 1 86.81 113 HIS A N 1
ATOM 813 C CA . HIS A 1 113 ? -10.812 22.609 17.219 1 86.81 113 HIS A CA 1
ATOM 814 C C . HIS A 1 113 ? -12.102 21.797 17.25 1 86.81 113 HIS A C 1
ATOM 816 O O . HIS A 1 113 ? -12.727 21.641 18.297 1 86.81 113 HIS A O 1
ATOM 822 N N . SER A 1 114 ? -12.438 21.312 16.109 1 91.44 114 SER A N 1
ATOM 823 C CA . SER A 1 114 ? -13.617 20.453 16.047 1 91.44 114 SER A CA 1
ATOM 824 C C . SER A 1 114 ? -13.391 19.156 16.812 1 91.44 114 SER A C 1
ATOM 826 O O . SER A 1 114 ? -12.266 18.688 16.938 1 91.44 114 SER A O 1
ATOM 828 N N . PRO A 1 115 ? -14.477 18.594 17.359 1 91.25 115 PRO A N 1
ATOM 829 C CA . PRO A 1 115 ? -14.352 17.297 18.031 1 91.25 115 PRO A CA 1
ATOM 830 C C . PRO A 1 115 ? -13.828 16.203 17.094 1 91.25 115 PRO A C 1
ATOM 832 O O . PRO A 1 115 ? -13.312 15.188 17.562 1 91.25 115 PRO A O 1
ATOM 835 N N . ALA A 1 116 ? -13.961 16.453 15.805 1 91.12 116 ALA A N 1
ATOM 836 C CA . ALA A 1 116 ? -13.477 15.477 14.82 1 91.12 116 ALA A CA 1
ATOM 837 C C . ALA A 1 116 ? -11.953 15.422 14.805 1 91.12 116 ALA A C 1
ATOM 839 O O . ALA A 1 116 ? -11.367 14.43 14.359 1 91.12 116 ALA A O 1
ATOM 840 N N . MET A 1 117 ? -11.383 16.453 15.242 1 92.44 117 MET A N 1
ATOM 841 C CA . MET A 1 117 ? -9.93 16.469 15.367 1 92.44 117 MET A CA 1
ATOM 842 C C . MET A 1 117 ? -9.492 16.125 16.781 1 92.44 117 MET A C 1
ATOM 844 O O . MET A 1 117 ? -8.945 16.969 17.5 1 92.44 117 MET A O 1
ATOM 848 N N . SER A 1 118 ? -9.641 14.977 17.141 1 92.94 118 SER A N 1
ATOM 849 C CA . SER A 1 118 ? -9.219 14.484 18.438 1 92.94 118 SER A CA 1
ATOM 850 C C . SER A 1 118 ? -7.711 14.266 18.484 1 92.94 118 SER A C 1
ATOM 852 O O . SER A 1 118 ? -7.043 14.305 17.453 1 92.94 118 SER A O 1
ATOM 854 N N . ASN A 1 119 ? -7.223 14.109 19.656 1 92.5 119 ASN A N 1
ATOM 855 C CA . ASN A 1 119 ? -5.812 13.766 19.812 1 92.5 119 ASN A CA 1
ATOM 856 C C . ASN A 1 119 ? -5.469 12.461 19.094 1 92.5 119 ASN A C 1
ATOM 858 O O . ASN A 1 119 ? -4.414 12.344 18.484 1 92.5 119 ASN A O 1
ATOM 862 N N . SER A 1 120 ? -6.355 11.539 19.234 1 93.62 120 SER A N 1
ATOM 863 C CA . SER A 1 120 ? -6.148 10.25 18.578 1 93.62 120 SER A CA 1
ATOM 864 C C . SER A 1 120 ? -6.117 10.398 17.062 1 93.62 120 SER A C 1
ATOM 866 O O . SER A 1 120 ? -5.32 9.742 16.391 1 93.62 120 SER A O 1
ATOM 868 N N . PHE A 1 121 ? -6.973 11.281 16.531 1 95.31 121 PHE A N 1
ATOM 869 C CA . PHE A 1 121 ? -6.988 11.445 15.086 1 95.31 121 PHE A CA 1
ATOM 870 C C . PHE A 1 121 ? -5.746 12.188 14.609 1 95.31 121 PHE A C 1
ATOM 872 O O . PHE A 1 121 ? -5.199 11.883 13.547 1 95.31 121 PHE A O 1
ATOM 879 N N . ALA A 1 122 ? -5.316 13.117 15.383 1 92.62 122 ALA A N 1
ATOM 880 C CA . ALA A 1 122 ? -4.066 13.797 15.055 1 92.62 122 ALA A CA 1
ATOM 881 C C . ALA A 1 122 ? -2.91 12.812 14.961 1 92.62 122 ALA A C 1
ATOM 883 O O . ALA A 1 122 ? -2.059 12.922 14.078 1 92.62 122 ALA A O 1
ATOM 884 N N . LEU A 1 123 ? -2.84 11.898 15.859 1 93.12 123 LEU A N 1
ATOM 885 C CA . LEU A 1 123 ? -1.825 10.852 15.82 1 93.12 123 LEU A CA 1
ATOM 886 C C . LEU A 1 123 ? -1.957 10.008 14.555 1 93.12 123 LEU A C 1
ATOM 888 O O . LEU A 1 123 ? -0.952 9.633 13.945 1 93.12 123 LEU A O 1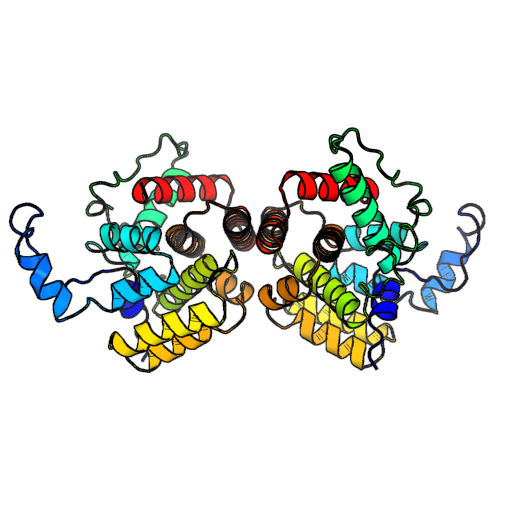
ATOM 892 N N . THR A 1 124 ? -3.176 9.742 14.164 1 96.69 124 THR A N 1
ATOM 893 C CA . THR A 1 124 ? -3.441 8.984 12.945 1 96.69 124 THR A CA 1
ATOM 894 C C . THR A 1 124 ? -2.914 9.734 11.727 1 96.69 124 THR A C 1
ATOM 896 O O . THR A 1 124 ? -2.373 9.117 10.797 1 96.69 124 THR A O 1
ATOM 899 N N . LEU A 1 125 ? -3.062 11.031 11.742 1 96.19 125 LEU A N 1
ATOM 900 C CA . LEU A 1 125 ? -2.568 11.836 10.625 1 96.19 125 LEU A CA 1
ATOM 901 C C . LEU A 1 125 ? -1.052 11.734 10.508 1 96.19 125 LEU A C 1
ATOM 903 O O . LEU A 1 125 ? -0.514 11.609 9.406 1 96.19 125 LEU A O 1
ATOM 907 N N . VAL A 1 126 ? -0.352 11.727 11.617 1 93.56 126 VAL A N 1
ATOM 908 C CA . VAL A 1 126 ? 1.1 11.578 11.617 1 93.56 126 VAL A CA 1
ATOM 909 C C . VAL A 1 126 ? 1.478 10.195 11.094 1 93.56 126 VAL A C 1
ATOM 911 O O . VAL A 1 126 ? 2.385 10.062 10.266 1 93.56 126 VAL A O 1
ATOM 914 N N . GLN A 1 127 ? 0.787 9.188 11.562 1 96.62 127 GLN A N 1
ATOM 915 C CA . GLN A 1 127 ? 1.014 7.824 11.102 1 96.62 127 GLN A CA 1
ATOM 916 C C . GLN A 1 127 ? 0.834 7.719 9.586 1 96.62 127 GLN A C 1
ATOM 918 O O . GLN A 1 127 ? 1.628 7.066 8.906 1 96.62 127 GLN A O 1
ATOM 923 N N . ALA A 1 128 ? -0.216 8.352 9.117 1 97.56 128 ALA A N 1
ATOM 924 C CA . ALA A 1 128 ? -0.516 8.328 7.684 1 97.56 128 ALA A CA 1
ATOM 925 C C . ALA A 1 128 ? 0.588 9.008 6.883 1 97.56 128 ALA A C 1
ATOM 927 O O . ALA A 1 128 ? 0.964 8.531 5.805 1 97.56 128 ALA A O 1
ATOM 928 N N . MET A 1 129 ? 1.086 10.109 7.406 1 95.25 129 MET A N 1
ATOM 929 C CA . MET A 1 129 ? 2.166 10.82 6.73 1 95.25 129 MET A CA 1
ATOM 930 C C . MET A 1 129 ? 3.43 9.977 6.672 1 95.25 129 MET A C 1
ATOM 932 O O . MET A 1 129 ? 4.086 9.898 5.633 1 95.25 129 MET A O 1
ATOM 936 N N . ILE A 1 130 ? 3.764 9.367 7.746 1 95.38 130 ILE A N 1
ATOM 937 C CA . ILE A 1 130 ? 4.938 8.508 7.801 1 95.38 130 ILE A CA 1
ATOM 938 C C . ILE A 1 130 ? 4.758 7.328 6.848 1 95.38 130 ILE A C 1
ATOM 940 O O . ILE A 1 130 ? 5.684 6.949 6.133 1 95.38 130 ILE A O 1
ATOM 944 N N . ALA A 1 131 ? 3.557 6.734 6.852 1 96.88 131 ALA A N 1
ATOM 945 C CA . ALA A 1 131 ? 3.264 5.641 5.926 1 96.88 131 ALA A CA 1
ATOM 946 C C . ALA A 1 131 ? 3.486 6.074 4.48 1 96.88 131 ALA A C 1
ATOM 948 O O . ALA A 1 131 ? 4.09 5.344 3.691 1 96.88 131 ALA A O 1
ATOM 949 N N . ALA A 1 132 ? 2.988 7.281 4.145 1 96.69 132 ALA A N 1
ATOM 950 C CA . ALA A 1 132 ? 3.17 7.809 2.793 1 96.69 132 ALA A CA 1
ATOM 951 C C . ALA A 1 132 ? 4.652 7.988 2.471 1 96.69 132 ALA A C 1
ATOM 953 O O . ALA A 1 132 ? 5.102 7.629 1.381 1 96.69 132 ALA A O 1
ATOM 954 N N . ALA A 1 133 ? 5.398 8.477 3.414 1 93.62 133 ALA A N 1
ATOM 955 C CA . ALA A 1 133 ? 6.824 8.727 3.221 1 93.62 133 ALA A CA 1
ATOM 956 C C . ALA A 1 133 ? 7.582 7.422 2.994 1 93.62 133 ALA A C 1
ATOM 958 O O . ALA A 1 133 ? 8.648 7.414 2.369 1 93.62 133 ALA A O 1
ATOM 959 N N . ARG A 1 134 ? 7.059 6.391 3.477 1 95.31 134 ARG A N 1
ATOM 960 C CA . ARG A 1 134 ? 7.738 5.102 3.383 1 95.31 134 ARG A CA 1
ATOM 961 C C . ARG A 1 134 ? 7.262 4.316 2.166 1 95.31 134 ARG A C 1
ATOM 963 O O . ARG A 1 134 ? 7.715 3.197 1.924 1 95.31 134 ARG A O 1
ATOM 970 N N . ALA A 1 135 ? 6.355 4.816 1.431 1 94.56 135 ALA A N 1
ATOM 971 C CA . ALA A 1 135 ? 5.656 4.094 0.371 1 94.56 135 ALA A CA 1
ATOM 972 C C . ALA A 1 135 ? 6.633 3.611 -0.699 1 94.56 135 ALA A C 1
ATOM 974 O O . ALA A 1 135 ? 6.441 2.543 -1.284 1 94.56 135 ALA A O 1
ATOM 975 N N . ASP A 1 136 ? 7.703 4.379 -0.932 1 94.56 136 ASP A N 1
ATOM 976 C CA . ASP A 1 136 ? 8.609 4.043 -2.025 1 94.56 136 ASP A CA 1
ATOM 977 C C . ASP A 1 136 ? 9.758 3.166 -1.534 1 94.56 136 ASP A C 1
ATOM 979 O O . ASP A 1 136 ? 10.617 2.76 -2.32 1 9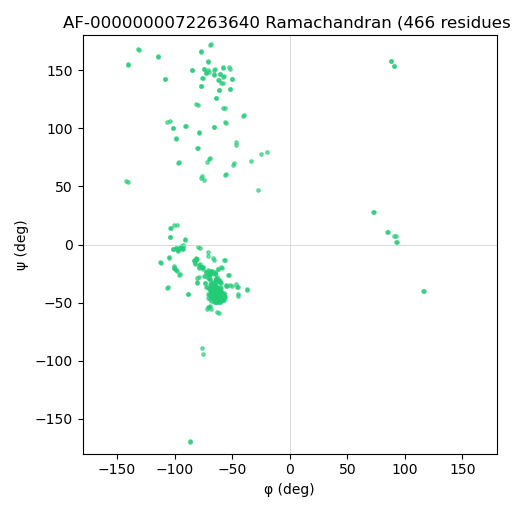4.56 136 ASP A O 1
ATOM 983 N N . GLY A 1 137 ? 9.859 2.879 -0.207 1 93.19 137 GLY A N 1
ATOM 984 C CA . GLY A 1 137 ? 10.875 1.991 0.346 1 93.19 137 GLY A CA 1
ATOM 985 C C . GLY A 1 137 ? 12.195 2.686 0.617 1 93.19 137 GLY A C 1
ATOM 986 O O . GLY A 1 137 ? 13.203 2.027 0.867 1 93.19 137 GLY A O 1
ATOM 987 N N . TYR A 1 138 ? 12.188 3.938 0.541 1 89.5 138 TYR A N 1
ATOM 988 C CA . TYR A 1 138 ? 13.43 4.684 0.743 1 89.5 138 TYR A CA 1
ATOM 989 C C . TYR A 1 138 ? 13.898 4.582 2.189 1 89.5 138 TYR A C 1
ATOM 991 O O . TYR A 1 138 ? 15.102 4.555 2.459 1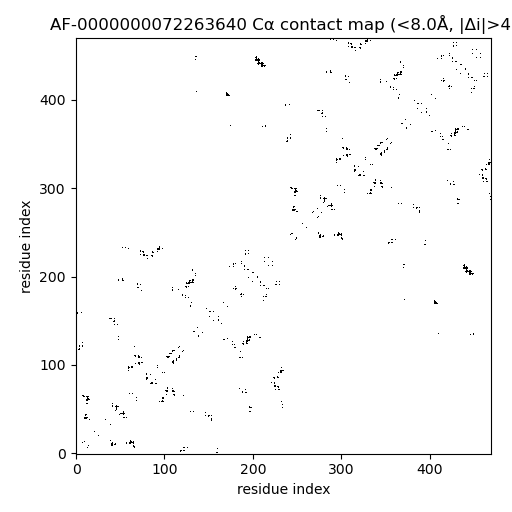 89.5 138 TYR A O 1
ATOM 999 N N . ILE A 1 139 ? 13.039 4.582 3.143 1 92.19 139 ILE A N 1
ATOM 1000 C CA . ILE A 1 139 ? 13.414 4.516 4.551 1 92.19 139 ILE A CA 1
ATOM 1001 C C . ILE A 1 139 ? 13.727 3.07 4.934 1 92.19 139 ILE A C 1
ATOM 1003 O O . ILE A 1 139 ? 12.867 2.357 5.453 1 92.19 139 ILE A O 1
ATOM 1007 N N . ASP A 1 140 ? 14.922 2.668 4.648 1 88.62 140 ASP A N 1
ATOM 1008 C CA . ASP A 1 140 ? 15.383 1.348 5.062 1 88.62 140 ASP A CA 1
ATOM 1009 C C . ASP A 1 140 ? 15.969 1.385 6.473 1 88.62 140 ASP A C 1
ATOM 1011 O O . ASP A 1 140 ? 15.844 2.395 7.172 1 88.62 140 ASP A O 1
ATOM 1015 N N . ASP A 1 141 ? 16.641 0.275 6.914 1 90.56 141 ASP A N 1
ATOM 1016 C CA . ASP A 1 141 ? 17.141 0.167 8.281 1 90.56 141 ASP A CA 1
ATOM 1017 C C . ASP A 1 141 ? 18.203 1.227 8.57 1 90.56 141 ASP A C 1
ATOM 1019 O O . ASP A 1 141 ? 18.219 1.818 9.648 1 90.56 141 ASP A O 1
ATOM 1023 N N . ALA A 1 142 ? 19.062 1.447 7.574 1 93.06 142 ALA A N 1
ATOM 1024 C CA . ALA A 1 142 ? 20.109 2.438 7.754 1 93.06 142 ALA A CA 1
ATOM 1025 C C . ALA A 1 142 ? 19.531 3.844 7.879 1 93.06 142 ALA A C 1
ATOM 1027 O O . ALA A 1 142 ? 19.953 4.621 8.742 1 93.06 142 ALA A O 1
ATOM 1028 N N . GLU A 1 143 ? 18.578 4.129 6.969 1 94.31 143 GLU A N 1
ATOM 1029 C CA . GLU A 1 143 ? 17.938 5.445 7.023 1 94.31 143 GLU A CA 1
ATOM 1030 C C . GLU A 1 143 ? 17.141 5.613 8.305 1 94.31 143 GLU A C 1
ATOM 1032 O O . GLU A 1 143 ? 17.125 6.691 8.906 1 94.31 143 GLU A O 1
ATOM 1037 N N . ARG A 1 144 ? 16.484 4.629 8.719 1 94.69 144 ARG A N 1
ATOM 1038 C CA . ARG A 1 144 ? 15.742 4.668 9.977 1 94.69 144 ARG A CA 1
ATOM 1039 C C . ARG A 1 144 ? 16.656 5.008 11.148 1 94.69 144 ARG A C 1
ATOM 1041 O O . ARG A 1 144 ? 16.312 5.82 12.008 1 94.69 144 ARG A O 1
ATOM 1048 N N . ALA A 1 145 ? 17.828 4.395 11.211 1 94.31 145 ALA A N 1
ATOM 1049 C CA . ALA A 1 145 ? 18.797 4.664 12.273 1 94.31 145 ALA A CA 1
ATOM 1050 C C . ALA A 1 145 ? 19.25 6.121 12.25 1 94.31 145 ALA A C 1
ATOM 1052 O O . ALA A 1 145 ? 19.375 6.75 13.305 1 94.31 145 ALA A O 1
ATOM 1053 N N . ARG A 1 146 ? 19.438 6.598 11.07 1 93.38 146 ARG A N 1
ATOM 1054 C CA . ARG A 1 146 ? 19.844 7.992 10.93 1 93.38 146 ARG A CA 1
ATOM 1055 C C . ARG A 1 146 ? 18.75 8.938 11.406 1 93.38 146 ARG A C 1
ATOM 1057 O O . ARG A 1 146 ? 19.031 9.93 12.086 1 93.38 146 ARG A O 1
ATOM 1064 N N . ILE A 1 147 ? 17.516 8.602 11 1 93.31 147 ILE A N 1
ATOM 1065 C CA . ILE A 1 147 ? 16.375 9.414 11.43 1 93.31 147 ILE A CA 1
ATOM 1066 C C . ILE A 1 147 ? 16.266 9.383 12.953 1 93.31 147 ILE A C 1
ATOM 1068 O O . ILE A 1 147 ? 16.094 10.43 13.586 1 93.31 147 ILE A O 1
ATOM 1072 N N . MET A 1 148 ? 16.516 8.25 13.594 1 93.81 148 MET A N 1
ATOM 1073 C CA . MET A 1 148 ? 16.344 8.102 15.039 1 93.81 148 MET A CA 1
ATOM 1074 C C . MET A 1 148 ? 17.469 8.82 15.789 1 93.81 148 MET A C 1
ATOM 1076 O O . MET A 1 148 ? 17.266 9.289 16.906 1 93.81 148 MET A O 1
ATOM 1080 N N . GLU A 1 149 ? 18.641 8.961 15.172 1 92.75 149 GLU A N 1
ATOM 1081 C CA . GLU A 1 149 ? 19.703 9.766 15.758 1 92.75 149 GLU A CA 1
ATOM 1082 C C . GLU A 1 149 ? 19.297 11.227 15.859 1 92.75 149 GLU A C 1
ATOM 1084 O O . GLU A 1 149 ? 19.547 11.883 16.875 1 92.75 149 GLU A O 1
ATOM 1089 N N . LYS A 1 150 ? 18.656 11.672 14.836 1 88.75 150 LYS A N 1
ATOM 1090 C CA . LYS A 1 150 ? 18.188 13.055 14.836 1 88.75 150 LYS A CA 1
ATOM 1091 C C . LYS A 1 150 ? 17.062 13.25 15.844 1 88.75 150 LY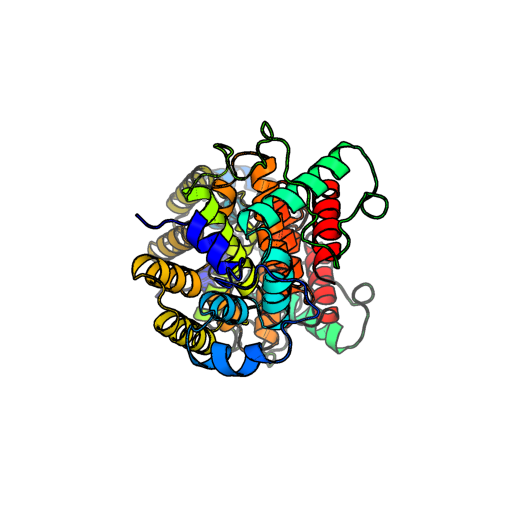S A C 1
ATOM 1093 O O . LYS A 1 150 ? 16.969 14.297 16.5 1 88.75 150 LYS A O 1
ATOM 1098 N N . VAL A 1 151 ? 16.234 12.273 15.938 1 88.88 151 VAL A N 1
ATOM 1099 C CA . VAL A 1 151 ? 15.117 12.32 16.875 1 88.88 151 VAL A CA 1
ATOM 1100 C C . VAL A 1 151 ? 15.641 12.414 18.297 1 88.88 151 VAL A C 1
ATOM 1102 O O . VAL A 1 151 ? 15.117 13.188 19.109 1 88.88 151 VAL A O 1
ATOM 1105 N N . LYS A 1 152 ? 16.672 11.781 18.609 1 89 152 LYS A N 1
ATOM 1106 C CA . LYS A 1 152 ? 17.219 11.727 19.953 1 89 152 LYS A CA 1
ATOM 1107 C C . LYS A 1 152 ? 17.828 13.07 20.359 1 89 152 LYS A C 1
ATOM 1109 O O . LYS A 1 152 ? 17.781 13.445 21.531 1 89 152 LYS A O 1
ATOM 1114 N N . ILE A 1 153 ? 18.297 13.812 19.422 1 85.31 153 ILE A N 1
ATOM 1115 C CA . ILE A 1 153 ? 18.969 15.062 19.766 1 85.31 153 ILE A CA 1
ATOM 1116 C C . ILE A 1 153 ? 17.984 16.219 19.641 1 85.31 153 ILE A C 1
ATOM 1118 O O . ILE A 1 153 ? 18.312 17.359 19.984 1 85.31 153 ILE A O 1
ATOM 1122 N N . SER A 1 154 ? 16.828 16 19.188 1 79.31 154 SER A N 1
ATOM 1123 C CA . SER A 1 154 ? 15.852 17.062 18.906 1 79.31 154 SER A CA 1
ATOM 1124 C C . SER A 1 154 ? 15.18 17.531 20.188 1 79.31 154 SER A C 1
ATOM 1126 O O . SER A 1 154 ? 14.555 18.594 20.219 1 79.31 154 SER A O 1
ATOM 1128 N N . GLY A 1 155 ? 15.203 16.75 21.297 1 79.38 155 GLY A N 1
ATOM 1129 C CA . GLY A 1 155 ? 14.586 17.141 22.547 1 79.38 155 GLY A CA 1
ATOM 1130 C C . GLY A 1 155 ? 13.148 16.688 22.672 1 79.38 155 GLY A C 1
ATOM 1131 O O . GLY A 1 155 ? 12.438 17.094 23.594 1 79.38 155 GLY A O 1
ATOM 1132 N N . LEU A 1 156 ? 12.664 15.867 21.719 1 80.94 156 LEU A N 1
ATOM 1133 C CA . LEU A 1 156 ? 11.352 15.258 21.859 1 80.94 156 LEU A CA 1
ATOM 1134 C C . LEU A 1 156 ? 11.273 14.438 23.141 1 80.94 156 LEU A C 1
ATOM 1136 O O . LEU A 1 156 ? 12.281 13.898 23.609 1 80.94 156 LEU A O 1
ATOM 1140 N N . ASP A 1 157 ? 10.117 14.445 23.766 1 85.12 157 ASP A N 1
ATOM 1141 C CA . ASP A 1 157 ? 9.977 13.633 24.969 1 85.12 157 ASP A CA 1
ATOM 1142 C C . ASP A 1 157 ? 10.016 12.148 24.625 1 85.12 157 ASP A C 1
ATOM 1144 O O . ASP A 1 157 ? 9.984 11.766 23.453 1 85.12 157 ASP A O 1
ATOM 1148 N N . ASP A 1 158 ? 10.047 11.297 25.578 1 89.38 158 ASP A N 1
ATOM 1149 C CA . ASP A 1 158 ? 10.266 9.867 25.422 1 89.38 158 ASP A CA 1
ATOM 1150 C C . ASP A 1 158 ? 9.094 9.203 24.703 1 89.38 158 ASP A C 1
ATOM 1152 O O . ASP A 1 158 ? 9.289 8.281 23.906 1 89.38 158 ASP A O 1
ATOM 1156 N N . GLU A 1 159 ? 7.941 9.633 24.969 1 90.81 159 GLU A N 1
ATOM 1157 C CA . GLU A 1 159 ? 6.762 9.031 24.344 1 90.81 159 GLU A CA 1
ATOM 1158 C C . GLU A 1 159 ? 6.719 9.297 22.844 1 90.81 159 GLU A C 1
ATOM 1160 O O . GLU A 1 159 ? 6.43 8.398 22.062 1 90.81 159 GLU A O 1
ATOM 1165 N N . ALA A 1 160 ? 6.984 10.555 22.484 1 88.44 160 ALA A N 1
ATOM 1166 C CA . ALA A 1 160 ? 7.031 10.914 21.062 1 88.44 160 ALA A CA 1
ATOM 1167 C C . ALA A 1 160 ? 8.133 10.141 20.344 1 88.44 160 ALA A C 1
ATOM 1169 O O . ALA A 1 160 ? 7.938 9.68 19.219 1 88.44 160 ALA A O 1
ATOM 1170 N N . GLU A 1 161 ? 9.289 10.023 20.984 1 90.06 161 GLU A N 1
ATOM 1171 C CA . GLU A 1 161 ? 10.391 9.258 20.422 1 90.06 161 GLU A CA 1
ATOM 1172 C C . GLU A 1 161 ? 9.992 7.801 20.203 1 90.06 161 GLU A C 1
ATOM 1174 O O . GLU A 1 161 ? 10.266 7.227 19.141 1 90.06 161 GLU A O 1
ATOM 1179 N N . ALA A 1 162 ? 9.391 7.172 21.156 1 93.81 162 ALA A N 1
ATOM 1180 C CA . ALA A 1 162 ? 8.969 5.777 21.078 1 93.81 162 ALA A CA 1
ATOM 1181 C C . ALA A 1 162 ? 7.934 5.586 19.969 1 93.81 162 ALA A C 1
ATOM 1183 O O . ALA A 1 162 ? 7.957 4.586 19.25 1 93.81 162 ALA A O 1
ATOM 1184 N N . PHE A 1 163 ? 7.094 6.555 19.906 1 93.06 163 PHE A N 1
ATOM 1185 C CA . PHE A 1 163 ? 6.074 6.523 18.859 1 93.06 163 PHE A CA 1
ATOM 1186 C C . PHE A 1 163 ? 6.711 6.512 17.484 1 93.06 163 PHE A C 1
ATOM 1188 O O . PHE A 1 163 ? 6.359 5.688 16.641 1 93.06 163 PHE A O 1
ATOM 1195 N N . LEU A 1 164 ? 7.637 7.418 17.25 1 93.44 164 LEU A N 1
ATOM 1196 C CA . LEU A 1 164 ? 8.305 7.516 15.961 1 93.44 164 LEU A CA 1
ATOM 1197 C C . LEU A 1 164 ? 9.094 6.246 15.656 1 93.44 164 LEU A C 1
ATOM 1199 O O . LEU A 1 164 ? 9.094 5.762 14.523 1 93.44 164 LEU A O 1
ATOM 1203 N N . ALA A 1 165 ? 9.758 5.758 16.688 1 94.5 165 ALA A N 1
ATOM 1204 C CA . ALA A 1 165 ? 10.539 4.535 16.531 1 94.5 165 ALA A CA 1
ATOM 1205 C C . ALA A 1 165 ? 9.656 3.379 16.062 1 94.5 165 ALA A C 1
ATOM 1207 O O . ALA A 1 165 ? 10.016 2.645 15.141 1 94.5 165 ALA A O 1
ATOM 1208 N N . ARG A 1 166 ? 8.562 3.26 16.625 1 95.62 166 ARG A N 1
ATOM 1209 C CA . ARG A 1 166 ? 7.633 2.184 16.281 1 95.62 166 ARG A CA 1
ATOM 1210 C C . ARG A 1 166 ? 7.078 2.367 14.875 1 95.62 166 ARG A C 1
ATOM 1212 O O . ARG A 1 166 ? 7.031 1.415 14.094 1 95.62 166 ARG A O 1
ATOM 1219 N N . GLU A 1 167 ? 6.684 3.617 14.586 1 94.81 167 GLU A N 1
ATOM 1220 C CA . GLU A 1 167 ? 6.078 3.896 13.289 1 94.81 167 GLU A CA 1
ATOM 1221 C C . GLU A 1 167 ? 7.066 3.664 12.148 1 94.81 167 GLU A C 1
ATOM 1223 O O . GLU A 1 167 ? 6.68 3.25 11.055 1 94.81 167 GLU A O 1
ATOM 1228 N N . LEU A 1 168 ? 8.328 3.898 12.445 1 95.44 168 LEU A N 1
ATOM 1229 C CA . LEU A 1 168 ? 9.352 3.756 11.414 1 95.44 168 LEU A CA 1
ATOM 1230 C C . LEU A 1 168 ? 9.781 2.301 11.273 1 95.44 168 LEU A C 1
ATOM 1232 O O . LEU A 1 168 ? 10.398 1.926 10.273 1 95.44 168 LEU A O 1
ATOM 1236 N N . ALA A 1 169 ? 9.414 1.465 12.242 1 93.5 169 ALA A N 1
ATOM 1237 C CA . ALA A 1 169 ? 9.93 0.098 12.25 1 93.5 169 ALA A CA 1
ATOM 1238 C C . ALA A 1 169 ? 8.852 -0.898 11.828 1 93.5 169 ALA A C 1
ATOM 1240 O O . ALA A 1 169 ? 9.133 -1.86 11.109 1 93.5 169 ALA A O 1
ATOM 1241 N N . GLU A 1 170 ? 7.629 -0.679 12.211 1 94.5 170 GLU A N 1
ATOM 1242 C CA . GLU A 1 170 ? 6.555 -1.644 12 1 94.5 170 GLU A CA 1
ATOM 1243 C C . GLU A 1 170 ? 5.938 -1.495 10.617 1 94.5 170 GLU A C 1
ATOM 1245 O O . GLU A 1 170 ? 5.871 -0.389 10.078 1 94.5 170 GLU A O 1
ATOM 1250 N N . PRO A 1 171 ? 5.418 -2.66 10.07 1 94.56 171 PRO A N 1
ATOM 1251 C CA . PRO A 1 171 ? 4.699 -2.533 8.797 1 94.56 171 PRO A CA 1
ATOM 1252 C C . PRO A 1 171 ? 3.484 -1.615 8.898 1 94.56 171 PRO A C 1
ATOM 1254 O O . PRO A 1 171 ? 2.838 -1.552 9.945 1 94.56 171 PRO A O 1
ATOM 1257 N N . VAL A 1 172 ? 3.242 -0.957 7.824 1 93.62 172 VAL A N 1
ATOM 1258 C CA . VAL A 1 172 ? 2.082 -0.073 7.777 1 93.62 172 VAL A CA 1
ATOM 1259 C C . VAL A 1 172 ? 0.8 -0.894 7.91 1 93.62 172 VAL A C 1
ATOM 1261 O O . VAL A 1 172 ? 0.615 -1.887 7.199 1 93.62 172 VAL A O 1
ATOM 1264 N N . ASP A 1 173 ? 0.011 -0.527 8.836 1 94.25 173 ASP A N 1
ATOM 1265 C CA . ASP A 1 173 ? -1.314 -1.125 8.969 1 94.25 173 ASP A CA 1
ATOM 1266 C C . ASP A 1 173 ? -2.387 -0.231 8.344 1 94.25 173 ASP A C 1
ATOM 1268 O O . ASP A 1 173 ? -2.98 0.602 9.031 1 94.25 173 ASP A O 1
ATOM 1272 N N . LEU A 1 174 ? -2.658 -0.464 7.094 1 95.94 174 LEU A N 1
ATOM 1273 C CA . LEU A 1 174 ? -3.568 0.403 6.355 1 95.94 174 LEU A CA 1
ATOM 1274 C C . LEU A 1 174 ? -5 0.248 6.859 1 95.94 174 LEU A C 1
ATOM 1276 O O . LEU A 1 174 ? -5.781 1.201 6.828 1 95.94 174 LEU A O 1
ATOM 1280 N N . ASP A 1 175 ? -5.359 -0.918 7.363 1 95.56 175 ASP A N 1
ATOM 1281 C CA . ASP A 1 175 ? -6.699 -1.135 7.898 1 95.56 175 ASP A CA 1
ATOM 1282 C C . ASP A 1 175 ? -6.965 -0.232 9.102 1 95.56 175 ASP A C 1
ATOM 1284 O O . ASP A 1 175 ? -8.047 0.343 9.227 1 95.56 175 ASP A O 1
ATOM 1288 N N . VAL A 1 176 ? -6 -0.091 9.938 1 95.44 176 VAL A N 1
ATOM 1289 C CA . VAL A 1 176 ? -6.141 0.738 11.133 1 95.44 176 VAL A CA 1
ATOM 1290 C C . VAL A 1 176 ? -6.258 2.207 10.727 1 95.44 176 VAL A C 1
ATOM 1292 O O . VAL A 1 176 ? -7.086 2.941 11.273 1 95.44 176 VAL A O 1
ATOM 1295 N N . LEU A 1 177 ? -5.422 2.688 9.742 1 97.31 177 LEU A N 1
ATOM 1296 C CA . LEU A 1 177 ? -5.469 4.07 9.281 1 97.31 177 LEU A CA 1
ATOM 1297 C C . LEU A 1 177 ? -6.836 4.398 8.688 1 97.31 177 LEU A C 1
ATOM 1299 O O . LEU A 1 177 ? -7.434 5.422 9.023 1 97.31 177 LEU A O 1
ATOM 1303 N N . VAL A 1 178 ? -7.336 3.49 7.836 1 98 178 VAL A N 1
ATOM 1304 C CA . VAL A 1 178 ? -8.602 3.715 7.141 1 98 178 VAL A CA 1
ATOM 1305 C C . VAL A 1 178 ? -9.75 3.689 8.141 1 98 178 VAL A C 1
ATOM 1307 O O . VAL A 1 178 ? -10.664 4.516 8.07 1 98 178 VAL A O 1
ATOM 1310 N N . ALA A 1 179 ? -9.672 2.816 9.133 1 96.62 179 ALA A N 1
ATOM 1311 C CA . ALA A 1 179 ? -10.734 2.676 10.125 1 96.62 179 ALA A CA 1
ATOM 1312 C C . ALA A 1 179 ? -10.789 3.895 11.039 1 96.62 179 ALA A C 1
ATOM 1314 O O . ALA A 1 179 ? -11.844 4.215 11.594 1 96.62 179 ALA A O 1
ATOM 1315 N N . ALA A 1 180 ? -9.703 4.594 11.219 1 97.25 180 ALA A N 1
ATOM 1316 C CA . ALA A 1 180 ? -9.641 5.754 12.109 1 97.25 180 ALA A CA 1
ATOM 1317 C C . ALA A 1 180 ? -10.367 6.949 11.508 1 97.25 180 ALA A C 1
ATOM 1319 O O . ALA A 1 180 ? -10.75 7.879 12.227 1 97.25 180 ALA A O 1
ATOM 1320 N N . ALA A 1 181 ? -10.523 6.992 10.156 1 98.06 181 ALA A N 1
ATOM 1321 C CA . ALA A 1 181 ? -11.266 8.055 9.477 1 98.06 181 ALA A CA 1
ATOM 1322 C C . ALA A 1 181 ? -12.734 7.688 9.328 1 98.06 181 ALA A C 1
ATOM 1324 O O . ALA A 1 181 ? -13.117 7.008 8.367 1 98.06 181 ALA A O 1
ATOM 1325 N N . GLN A 1 182 ? -13.555 8.258 10.188 1 96.75 182 GLN A N 1
ATOM 1326 C CA . GLN A 1 182 ? -14.93 7.781 10.312 1 96.75 182 GLN A CA 1
ATOM 1327 C C . GLN A 1 182 ? -15.883 8.656 9.508 1 96.75 182 GLN A C 1
ATOM 1329 O O . GLN A 1 182 ? -16.984 8.219 9.156 1 96.75 182 GLN A O 1
ATOM 1334 N N . THR A 1 183 ? -15.531 9.852 9.219 1 97.25 183 THR A N 1
ATOM 1335 C CA . THR A 1 183 ? -16.359 10.758 8.422 1 97.25 183 THR A CA 1
ATOM 1336 C C . THR A 1 183 ? -15.68 11.078 7.094 1 97.25 183 THR A C 1
ATOM 1338 O O . THR A 1 183 ? -14.469 10.867 6.938 1 97.25 183 THR A O 1
ATOM 1341 N N . GLU A 1 184 ? -16.469 11.562 6.156 1 97.38 184 GLU A N 1
ATOM 1342 C CA . GLU A 1 184 ? -15.891 11.938 4.867 1 97.38 184 GLU A CA 1
ATOM 1343 C C . GLU A 1 184 ? -14.828 13.016 5.035 1 97.38 184 GLU A C 1
ATOM 1345 O O . GLU A 1 184 ? -13.797 13 4.352 1 97.38 184 GLU A O 1
ATOM 1350 N N . GLU A 1 185 ? -15.055 13.93 5.949 1 97.69 185 GLU A N 1
ATOM 1351 C CA . GLU A 1 185 ? -14.102 15.008 6.207 1 97.69 185 GLU A CA 1
ATOM 1352 C C . GLU A 1 185 ? -12.781 14.469 6.75 1 97.69 185 GLU A C 1
ATOM 1354 O O . GLU A 1 185 ? -11.711 14.906 6.34 1 97.69 185 GLU A O 1
ATOM 1359 N N . GLN A 1 186 ? -12.922 13.508 7.633 1 98.12 186 GLN A N 1
ATOM 1360 C CA . GLN A 1 186 ? -11.711 12.891 8.164 1 98.12 186 GLN A CA 1
ATOM 1361 C C . GLN A 1 186 ? -10.953 12.133 7.074 1 98.12 186 GLN A C 1
ATOM 1363 O O . GLN A 1 186 ? -9.719 12.133 7.051 1 98.12 186 GLN A O 1
ATOM 1368 N N . LYS A 1 187 ? -11.68 11.477 6.188 1 98.81 187 LYS A N 1
ATOM 1369 C CA . LYS A 1 187 ? -11.047 10.789 5.07 1 98.81 187 LYS A CA 1
ATOM 1370 C C . LYS A 1 187 ? -10.297 11.766 4.176 1 98.81 187 LYS A C 1
ATOM 1372 O O . LYS A 1 187 ? -9.18 11.477 3.736 1 98.81 187 LYS A O 1
ATOM 1377 N N . VAL A 1 188 ? -10.867 12.898 3.949 1 98.56 188 VAL A N 1
ATOM 1378 C CA . VAL A 1 188 ? -10.242 13.945 3.15 1 98.56 188 VAL A CA 1
ATOM 1379 C C . VAL A 1 188 ? -8.969 14.43 3.838 1 98.56 188 VAL A C 1
ATOM 1381 O O . VAL A 1 188 ? -7.926 14.578 3.195 1 98.56 188 VAL A O 1
ATOM 1384 N N . GLU A 1 189 ? -9.078 14.656 5.141 1 97.94 189 GLU A N 1
ATOM 1385 C CA . GLU A 1 189 ? -7.922 15.133 5.891 1 97.94 189 GLU A CA 1
ATOM 1386 C C . GLU A 1 189 ? -6.793 14.109 5.879 1 97.94 189 GLU A C 1
ATOM 1388 O O . GLU A 1 189 ? -5.625 14.469 5.734 1 97.94 189 GLU A O 1
ATOM 1393 N N . LEU A 1 190 ? -7.141 12.867 6.027 1 98.62 190 LEU A N 1
ATOM 1394 C CA . LEU A 1 190 ? -6.141 11.805 6.047 1 98.62 190 LEU A CA 1
ATOM 1395 C C . LEU A 1 190 ? -5.418 11.711 4.707 1 98.62 190 LEU A C 1
ATOM 1397 O O . LEU A 1 190 ? -4.191 11.617 4.664 1 98.62 190 LEU A O 1
ATOM 1401 N N . TYR A 1 191 ? -6.148 11.766 3.619 1 98.81 191 TYR A N 1
ATOM 1402 C CA . TYR A 1 191 ? -5.531 11.75 2.299 1 98.81 191 TYR A CA 1
ATOM 1403 C C . TYR A 1 191 ? -4.688 13 2.072 1 98.81 191 TYR A C 1
ATOM 1405 O O . TYR A 1 191 ? -3.59 12.922 1.519 1 98.81 191 TYR A O 1
ATOM 1413 N N . THR A 1 192 ? -5.188 14.156 2.488 1 96.88 192 THR A N 1
ATOM 1414 C CA . THR A 1 192 ? -4.48 15.422 2.35 1 96.88 192 THR A CA 1
ATOM 1415 C C . THR A 1 192 ? -3.137 15.367 3.074 1 96.88 192 THR A C 1
ATOM 1417 O O . THR A 1 192 ? -2.107 15.75 2.514 1 96.88 192 THR A O 1
ATOM 1420 N N . ALA A 1 193 ? -3.168 14.875 4.316 1 94.88 193 ALA A N 1
ATOM 1421 C CA . ALA A 1 193 ? -1.943 14.75 5.102 1 94.88 193 ALA A CA 1
ATOM 1422 C C . ALA A 1 193 ? -0.932 13.844 4.406 1 94.88 193 ALA A C 1
ATOM 1424 O O . ALA A 1 193 ? 0.257 14.164 4.34 1 94.88 193 ALA A O 1
ATOM 1425 N N . SER A 1 194 ? -1.414 12.766 3.877 1 97.44 194 SER A N 1
ATOM 1426 C CA . SER A 1 194 ? -0.542 11.82 3.182 1 97.44 194 SER A CA 1
ATOM 1427 C C . SER A 1 194 ? 0.074 12.453 1.938 1 97.44 194 SER A C 1
ATOM 1429 O O . SER A 1 194 ? 1.274 12.32 1.694 1 97.44 194 SER A O 1
ATOM 1431 N N . ARG A 1 195 ? -0.76 13.133 1.189 1 96.62 195 ARG A N 1
ATOM 1432 C CA . ARG A 1 195 ? -0.285 13.781 -0.027 1 96.62 195 ARG A CA 1
ATOM 1433 C C . ARG A 1 195 ? 0.725 14.875 0.296 1 96.62 195 ARG A C 1
ATOM 1435 O O . ARG A 1 195 ? 1.672 15.102 -0.461 1 96.62 195 ARG A O 1
ATOM 1442 N N . LEU A 1 196 ? 0.525 15.562 1.385 1 91.56 196 LEU A N 1
ATOM 1443 C CA . LEU A 1 196 ? 1.44 16.609 1.815 1 91.56 196 LEU A CA 1
ATOM 1444 C C . LEU A 1 196 ? 2.814 16.047 2.143 1 91.56 196 LEU A C 1
ATOM 1446 O O . LEU A 1 196 ? 3.834 16.703 1.951 1 91.56 196 LEU A O 1
ATOM 1450 N N . ALA A 1 197 ? 2.822 14.867 2.559 1 90.69 197 ALA A N 1
ATOM 1451 C CA . ALA A 1 197 ? 4.047 14.258 3.07 1 90.69 197 ALA A CA 1
ATOM 1452 C C . ALA A 1 197 ? 4.93 13.758 1.93 1 90.69 197 ALA A C 1
ATOM 1454 O O . ALA A 1 197 ? 6.094 13.406 2.145 1 90.69 197 ALA A O 1
ATOM 1455 N N . ILE A 1 198 ? 4.379 13.727 0.709 1 91.31 198 ILE A N 1
ATOM 1456 C CA . ILE A 1 198 ? 5.207 13.195 -0.368 1 91.31 198 ILE A CA 1
ATOM 1457 C C . ILE A 1 198 ? 4.992 14.023 -1.637 1 91.31 198 ILE A C 1
ATOM 1459 O O . ILE A 1 198 ? 3.99 14.727 -1.76 1 91.31 198 ILE A O 1
ATOM 1463 N N . ASP A 1 199 ? 5.98 14.031 -2.514 1 88.06 199 ASP A N 1
ATOM 1464 C CA . ASP A 1 199 ? 5.852 14.422 -3.916 1 88.06 199 ASP A CA 1
ATOM 1465 C C . ASP A 1 199 ? 5.793 13.188 -4.82 1 88.06 199 ASP A C 1
ATOM 1467 O O . ASP A 1 199 ? 6.82 12.562 -5.086 1 88.06 199 ASP A O 1
ATOM 1471 N N . PRO A 1 200 ? 4.59 12.883 -5.188 1 91.69 200 PRO A N 1
ATOM 1472 C CA . PRO A 1 200 ? 4.438 11.594 -5.863 1 91.69 200 PRO A CA 1
ATOM 1473 C C . PRO A 1 200 ? 5.055 11.578 -7.258 1 91.69 200 PRO A C 1
ATOM 1475 O O . PRO A 1 200 ? 4.344 11.422 -8.25 1 91.69 200 PRO A O 1
ATOM 1478 N N . ASP A 1 201 ? 6.402 11.539 -7.285 1 91.19 201 ASP A N 1
ATOM 1479 C CA . ASP A 1 201 ? 7.148 11.633 -8.539 1 91.19 201 ASP A CA 1
ATOM 1480 C C . ASP A 1 201 ? 7.512 10.242 -9.062 1 91.19 201 ASP A C 1
ATOM 1482 O O . ASP A 1 201 ? 8.133 10.117 -10.117 1 91.19 201 ASP A O 1
ATOM 1486 N N . ASN A 1 202 ? 7.176 9.266 -8.336 1 93.88 202 ASN A N 1
ATOM 1487 C CA . ASN A 1 202 ? 7.449 7.914 -8.805 1 93.88 202 ASN A CA 1
ATOM 1488 C C . ASN A 1 202 ? 6.223 7.016 -8.672 1 93.88 202 ASN A C 1
ATOM 1490 O O . ASN A 1 202 ? 5.238 7.391 -8.031 1 93.88 202 ASN A O 1
ATOM 1494 N N . ARG A 1 203 ? 6.34 5.898 -9.281 1 96.5 203 ARG A N 1
ATOM 1495 C CA . ARG A 1 203 ? 5.203 4.996 -9.43 1 96.5 203 ARG A CA 1
ATOM 1496 C C . ARG A 1 203 ? 4.738 4.477 -8.07 1 96.5 203 ARG A C 1
ATOM 1498 O O . ARG A 1 203 ? 3.537 4.367 -7.82 1 96.5 203 ARG A O 1
ATOM 1505 N N . ALA A 1 204 ? 5.676 4.129 -7.176 1 97.44 204 ALA A N 1
ATOM 1506 C CA . ALA A 1 204 ? 5.32 3.58 -5.871 1 97.44 204 ALA A CA 1
ATOM 1507 C C . ALA A 1 204 ? 4.5 4.578 -5.059 1 97.44 204 ALA A C 1
ATOM 1509 O O . ALA A 1 204 ? 3.484 4.211 -4.461 1 97.44 204 ALA A O 1
ATOM 1510 N N . GLU A 1 205 ? 4.906 5.832 -5.102 1 97.56 205 GLU A N 1
ATOM 1511 C CA . GLU A 1 205 ? 4.219 6.875 -4.344 1 97.56 205 GLU A CA 1
ATOM 1512 C C . GLU A 1 205 ? 2.83 7.145 -4.914 1 97.56 205 GLU A C 1
ATOM 1514 O O . GLU A 1 205 ? 1.858 7.266 -4.164 1 97.56 205 GLU A O 1
ATOM 1519 N N . ARG A 1 206 ? 2.756 7.195 -6.215 1 97.69 206 ARG A N 1
ATOM 1520 C CA . ARG A 1 206 ? 1.456 7.387 -6.852 1 97.69 206 ARG A CA 1
ATOM 1521 C C . ARG A 1 206 ? 0.529 6.211 -6.562 1 97.69 206 ARG A C 1
ATOM 1523 O O . ARG A 1 206 ? -0.656 6.402 -6.281 1 97.69 206 ARG A O 1
ATOM 1530 N N . GLY A 1 207 ? 1.123 5.082 -6.66 1 98.31 207 GLY A N 1
ATOM 1531 C CA . GLY A 1 207 ? 0.349 3.893 -6.348 1 98.31 207 GLY A CA 1
ATOM 1532 C C . GLY A 1 207 ? -0.174 3.875 -4.922 1 98.31 207 GLY A C 1
ATOM 1533 O O . GLY A 1 207 ? -1.339 3.549 -4.688 1 98.31 207 GLY A O 1
ATOM 1534 N N . TYR A 1 208 ? 0.673 4.227 -3.932 1 98.44 208 TYR A N 1
ATOM 1535 C CA . TYR A 1 208 ? 0.251 4.262 -2.537 1 98.44 208 TYR A CA 1
ATOM 1536 C C . TYR A 1 208 ? -0.932 5.203 -2.35 1 98.44 208 TYR A C 1
ATOM 1538 O O . TYR A 1 208 ? -1.903 4.863 -1.67 1 98.44 208 TYR A O 1
ATOM 1546 N N . LEU A 1 209 ? -0.833 6.395 -2.986 1 98.62 209 LEU A N 1
ATOM 1547 C CA . LEU A 1 209 ? -1.903 7.375 -2.836 1 98.62 209 LEU A CA 1
ATOM 1548 C C . LEU A 1 209 ? -3.197 6.867 -3.467 1 98.62 209 LEU A C 1
ATOM 1550 O O . LEU A 1 209 ? -4.281 7.059 -2.908 1 98.62 209 LEU A O 1
ATOM 1554 N N . ASP A 1 210 ? -3.096 6.203 -4.594 1 98.44 210 ASP A N 1
ATOM 1555 C CA . ASP A 1 210 ? -4.285 5.637 -5.223 1 98.44 210 ASP A CA 1
ATOM 1556 C C . ASP A 1 210 ? -4.891 4.535 -4.359 1 98.44 210 ASP A C 1
ATOM 1558 O O . ASP A 1 210 ? -6.109 4.465 -4.195 1 98.44 210 ASP A O 1
ATOM 1562 N N . MET A 1 211 ? -4.016 3.689 -3.84 1 98.44 211 MET A N 1
ATOM 1563 C CA . MET A 1 211 ? -4.5 2.633 -2.957 1 98.44 211 MET A CA 1
ATOM 1564 C C . MET A 1 211 ? -5.215 3.221 -1.744 1 98.44 211 MET A C 1
ATOM 1566 O O . MET A 1 211 ? -6.312 2.789 -1.396 1 98.44 211 MET A O 1
ATOM 1570 N N . LEU A 1 212 ? -4.617 4.258 -1.145 1 98.62 212 LEU A N 1
ATOM 1571 C CA . LEU A 1 212 ? -5.199 4.906 0.026 1 98.62 212 LEU A CA 1
ATOM 1572 C C . LEU A 1 212 ? -6.547 5.535 -0.314 1 98.62 212 LEU A C 1
ATOM 1574 O O . LEU A 1 212 ? -7.52 5.363 0.423 1 98.62 212 LEU A O 1
ATOM 1578 N N . ALA A 1 213 ? -6.633 6.266 -1.448 1 98.81 213 ALA A N 1
ATOM 1579 C CA . ALA A 1 213 ? -7.879 6.902 -1.868 1 98.81 213 ALA A CA 1
ATOM 1580 C C . ALA A 1 213 ? -8.984 5.867 -2.049 1 98.81 213 ALA A C 1
ATOM 1582 O O . ALA A 1 213 ? -10.117 6.078 -1.602 1 98.81 213 ALA A O 1
ATOM 1583 N N . GLY A 1 214 ? -8.594 4.793 -2.701 1 98.44 214 GLY A N 1
ATOM 1584 C CA . GLY A 1 214 ? -9.562 3.727 -2.893 1 98.44 214 GLY A CA 1
ATOM 1585 C C . GLY A 1 214 ? -10.047 3.117 -1.589 1 98.44 214 GLY A C 1
ATOM 1586 O O . GLY A 1 214 ? -11.242 2.887 -1.409 1 98.44 214 GLY A O 1
ATOM 1587 N N . ARG A 1 215 ? -9.133 2.82 -0.718 1 98.12 215 ARG A N 1
ATOM 1588 C CA . ARG A 1 215 ? -9.453 2.215 0.569 1 98.12 215 ARG A CA 1
ATOM 1589 C C . ARG A 1 215 ? -10.297 3.158 1.42 1 98.12 215 ARG A C 1
ATOM 1591 O O . ARG A 1 215 ? -11.125 2.713 2.219 1 98.12 215 ARG A O 1
ATOM 1598 N N . LEU A 1 216 ? -10.125 4.488 1.237 1 98.62 216 LEU A N 1
ATOM 1599 C CA . LEU A 1 216 ? -10.898 5.492 1.961 1 98.62 216 LEU A CA 1
ATOM 1600 C C . LEU A 1 216 ? -12.266 5.695 1.313 1 98.62 216 LEU A C 1
ATOM 1602 O O . LEU A 1 216 ? -13.133 6.359 1.883 1 98.62 216 LEU A O 1
ATOM 1606 N N . GLY A 1 217 ? -12.438 5.18 0.111 1 97.88 217 GLY A N 1
ATOM 1607 C CA . GLY A 1 217 ? -13.703 5.32 -0.592 1 97.88 217 GLY A CA 1
ATOM 1608 C C . GLY A 1 217 ? -13.938 6.727 -1.118 1 97.88 217 GLY A C 1
ATOM 1609 O O . GLY A 1 217 ? -15.086 7.168 -1.227 1 97.88 217 GLY A O 1
ATOM 1610 N N . LEU A 1 218 ? -12.867 7.438 -1.398 1 98.44 218 LEU A N 1
ATOM 1611 C CA . LEU A 1 218 ? -13 8.789 -1.927 1 98.44 218 LEU A CA 1
ATOM 1612 C C . LEU A 1 218 ? -13.375 8.758 -3.406 1 98.44 218 LEU A C 1
ATOM 1614 O O . LEU A 1 218 ? -12.812 7.973 -4.172 1 98.44 218 LEU A O 1
ATOM 1618 N N . GLN A 1 219 ? -14.312 9.609 -3.766 1 97.81 219 GLN A N 1
ATOM 1619 C CA . GLN A 1 219 ? -14.672 9.742 -5.172 1 97.81 219 GLN A CA 1
ATOM 1620 C C . GLN A 1 219 ? -13.516 10.312 -5.984 1 97.81 219 GLN A C 1
ATOM 1622 O O . GLN A 1 219 ? -12.805 11.203 -5.52 1 97.81 219 GLN A O 1
ATOM 1627 N N . ASP A 1 220 ? -13.383 9.891 -7.223 1 97.12 220 ASP A N 1
ATOM 1628 C CA . ASP A 1 220 ? -12.273 10.297 -8.078 1 97.12 220 ASP A CA 1
ATOM 1629 C C . ASP A 1 220 ? -12.203 11.812 -8.211 1 97.12 220 ASP A C 1
ATOM 1631 O O . ASP A 1 220 ? -11.125 12.398 -8.125 1 97.12 220 ASP A O 1
ATOM 1635 N N . ALA A 1 221 ? -13.359 12.359 -8.367 1 97.19 221 ALA A N 1
ATOM 1636 C CA . ALA A 1 221 ? -13.398 13.812 -8.547 1 97.19 221 ALA A CA 1
ATOM 1637 C C . ALA A 1 221 ? -12.898 14.531 -7.297 1 97.19 221 ALA A C 1
ATOM 1639 O O . ALA A 1 221 ? -12.234 15.562 -7.391 1 97.19 221 ALA A O 1
ATOM 1640 N N . LEU A 1 222 ? -13.281 14.047 -6.121 1 98.06 222 LEU A N 1
ATOM 1641 C CA . LEU A 1 222 ? -12.828 14.633 -4.867 1 98.06 222 LEU A CA 1
ATOM 1642 C C . LEU A 1 222 ? -11.312 14.484 -4.719 1 98.06 222 LEU A C 1
ATOM 1644 O O . LEU A 1 222 ? -10.633 15.43 -4.32 1 98.06 222 LEU A O 1
ATOM 1648 N N . VAL A 1 223 ? -10.742 13.336 -5.059 1 98.25 223 VAL A N 1
ATOM 1649 C CA . VAL A 1 223 ? -9.297 13.102 -5.02 1 98.25 223 VAL A CA 1
ATOM 1650 C C . VAL A 1 223 ? -8.586 14.094 -5.934 1 98.25 223 VAL A C 1
ATOM 1652 O O . VAL A 1 223 ? -7.559 14.664 -5.562 1 98.25 223 VAL A O 1
ATOM 1655 N N . ASP A 1 224 ? -9.102 14.352 -7.113 1 97.38 224 ASP A N 1
ATOM 1656 C CA . ASP A 1 224 ? -8.516 15.305 -8.055 1 97.38 224 ASP A CA 1
ATOM 1657 C C . ASP A 1 224 ? -8.445 16.703 -7.445 1 97.38 224 ASP A C 1
ATOM 1659 O O . ASP A 1 224 ? -7.465 17.422 -7.648 1 97.38 224 ASP A O 1
ATOM 1663 N N . HIS A 1 225 ? -9.523 17.016 -6.734 1 96.62 225 HIS A N 1
ATOM 1664 C CA . HIS A 1 225 ? -9.547 18.328 -6.098 1 96.62 225 HIS A CA 1
ATOM 1665 C C . HIS A 1 225 ? -8.484 18.422 -5.004 1 96.62 225 HIS A C 1
ATOM 1667 O O . HIS A 1 225 ? -7.812 19.453 -4.883 1 96.62 225 HIS A O 1
ATOM 1673 N N . ILE A 1 226 ? -8.375 17.406 -4.191 1 97 226 ILE A N 1
ATOM 1674 C CA . ILE A 1 226 ? -7.367 17.422 -3.133 1 97 226 ILE A CA 1
ATOM 1675 C C . ILE A 1 226 ? -5.973 17.531 -3.748 1 97 226 ILE A C 1
ATOM 1677 O O . ILE A 1 226 ? -5.152 18.328 -3.309 1 97 226 ILE A O 1
ATOM 1681 N N . GLU A 1 227 ? -5.711 16.734 -4.762 1 96.38 227 GLU A N 1
ATOM 1682 C CA . GLU A 1 227 ? -4.418 16.734 -5.438 1 96.38 227 GLU A CA 1
ATOM 1683 C C . GLU A 1 227 ? -4.078 18.125 -5.98 1 96.38 227 GLU A C 1
ATOM 1685 O O . GLU A 1 227 ? -2.963 18.609 -5.789 1 96.38 227 GLU A O 1
ATOM 1690 N N . ALA A 1 228 ? -4.945 18.703 -6.602 1 93.06 228 ALA A N 1
ATOM 1691 C CA . ALA A 1 228 ? -4.727 20.016 -7.18 1 93.06 228 ALA A CA 1
ATOM 1692 C C . ALA A 1 228 ? -4.461 21.062 -6.09 1 93.06 228 ALA A C 1
ATOM 1694 O O . ALA A 1 228 ? -3.57 21.906 -6.23 1 93.06 228 ALA A O 1
ATOM 1695 N N . THR A 1 229 ? -5.258 21 -5.055 1 91.94 229 THR A N 1
ATOM 1696 C CA . THR A 1 229 ? -5.121 21.953 -3.963 1 91.94 229 THR A CA 1
ATOM 1697 C C . THR A 1 229 ? -3.764 21.812 -3.283 1 91.94 229 THR A C 1
ATOM 1699 O O . THR A 1 229 ? -3.072 22.797 -3.053 1 91.94 229 THR A O 1
ATOM 1702 N N . VAL A 1 230 ? -3.365 20.578 -2.971 1 91.44 230 VAL A N 1
ATOM 1703 C CA . VAL A 1 230 ? -2.092 20.344 -2.299 1 91.44 230 VAL A CA 1
ATOM 1704 C C . VAL A 1 230 ? -0.939 20.703 -3.232 1 91.44 230 VAL A C 1
ATOM 1706 O O . VAL A 1 230 ? 0.053 21.312 -2.805 1 91.44 230 VAL A O 1
ATOM 1709 N N . ALA A 1 231 ? -1.029 20.375 -4.523 1 88.44 231 ALA A N 1
ATOM 1710 C CA . ALA A 1 231 ? 0.015 20.688 -5.496 1 88.44 231 ALA A CA 1
ATOM 1711 C C . ALA A 1 231 ? 0.24 22.188 -5.602 1 88.44 231 ALA A C 1
ATOM 1713 O O . ALA A 1 231 ? 1.363 22.641 -5.84 1 88.44 231 ALA A O 1
ATOM 1714 N N . SER A 1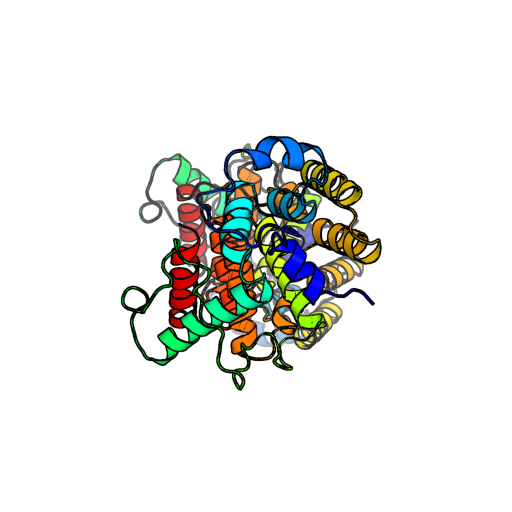 232 ? -0.765 22.922 -5.41 1 84.81 232 SER A N 1
ATOM 1715 C CA . SER A 1 232 ? -0.681 24.359 -5.555 1 84.81 232 SER A CA 1
ATOM 1716 C C . SER A 1 232 ? 0.179 24.984 -4.457 1 84.81 232 SER A C 1
ATOM 1718 O O . SER A 1 232 ? 0.711 26.078 -4.621 1 84.81 232 SER A O 1
ATOM 1720 N N . VAL A 1 233 ? 0.308 24.266 -3.35 1 80.44 233 VAL A N 1
ATOM 1721 C CA . VAL A 1 233 ? 1.063 24.859 -2.244 1 80.44 233 VAL A CA 1
ATOM 1722 C C . VAL A 1 233 ? 2.438 24.188 -2.154 1 80.44 233 VAL A C 1
ATOM 1724 O O . VAL A 1 233 ? 3.26 24.562 -1.314 1 80.44 233 VAL A O 1
ATOM 1727 N N . LYS A 1 234 ? 2.66 23.156 -2.832 1 75.5 234 LYS A N 1
ATOM 1728 C CA . LYS A 1 234 ? 3.949 22.469 -2.828 1 75.5 234 LYS A CA 1
ATOM 1729 C C . LYS A 1 234 ? 4.859 23 -3.932 1 75.5 234 LYS A C 1
ATOM 1731 O O . LYS A 1 234 ? 5.961 22.484 -4.137 1 75.5 234 LYS A O 1
ATOM 1736 N N . VAL A 1 235 ? 4.473 24.031 -4.699 1 59.88 235 VAL A N 1
ATOM 1737 C CA . VAL A 1 235 ? 5.277 24.641 -5.758 1 59.88 235 VAL A CA 1
ATOM 1738 C C . VAL A 1 235 ? 6.434 25.422 -5.148 1 59.88 235 VAL A C 1
ATOM 1740 O O . VAL A 1 235 ? 6.305 25.969 -4.051 1 59.88 235 VAL A O 1
ATOM 1743 N N . MET B 1 1 ? 8.148 -30.141 7.355 1 59.72 1 MET B N 1
ATOM 1744 C CA . MET B 1 1 ? 8.516 -28.844 6.812 1 59.72 1 MET B CA 1
ATOM 1745 C C . MET B 1 1 ? 7.438 -28.312 5.875 1 59.72 1 MET B C 1
ATOM 1747 O O . MET B 1 1 ? 6.77 -29.094 5.191 1 59.72 1 MET B O 1
ATOM 1751 N N . PHE B 1 2 ? 6.965 -27.156 6.125 1 76.19 2 PHE B N 1
ATOM 1752 C CA . PHE B 1 2 ? 5.902 -26.562 5.316 1 76.19 2 PHE B CA 1
ATOM 1753 C C . PHE B 1 2 ? 6.309 -26.516 3.848 1 76.19 2 PHE B C 1
ATOM 1755 O O . PHE B 1 2 ? 7.289 -25.844 3.496 1 76.19 2 PHE B O 1
ATOM 1762 N N . ASP B 1 3 ? 5.715 -27.438 3.043 1 83.94 3 ASP B N 1
ATOM 1763 C CA . ASP B 1 3 ? 5.996 -27.469 1.611 1 83.94 3 ASP B CA 1
ATOM 1764 C C . ASP B 1 3 ? 5.207 -26.391 0.874 1 83.94 3 ASP B C 1
ATOM 1766 O O . ASP B 1 3 ? 4.098 -26.641 0.4 1 83.94 3 ASP B O 1
ATOM 1770 N N . ALA B 1 4 ? 5.84 -25.312 0.655 1 85.25 4 ALA B N 1
ATOM 1771 C CA . ALA B 1 4 ? 5.164 -24.141 0.088 1 85.25 4 ALA B CA 1
ATOM 1772 C C . ALA B 1 4 ? 4.871 -24.344 -1.396 1 85.25 4 ALA B C 1
ATOM 1774 O O . ALA B 1 4 ? 3.865 -23.859 -1.912 1 85.25 4 ALA B O 1
ATOM 1775 N N . LYS B 1 5 ? 5.73 -25.047 -2.033 1 83.81 5 LYS B N 1
ATOM 1776 C CA . LYS B 1 5 ? 5.504 -25.312 -3.451 1 83.81 5 LYS B CA 1
ATOM 1777 C C . LYS B 1 5 ? 4.242 -26.156 -3.66 1 83.81 5 LYS B C 1
ATOM 1779 O O . LYS B 1 5 ? 3.41 -25.812 -4.508 1 83.81 5 LYS B O 1
ATOM 1784 N N . LYS B 1 6 ? 4.188 -27.141 -2.873 1 81.5 6 LYS B N 1
ATOM 1785 C CA . LYS B 1 6 ? 2.988 -27.984 -2.93 1 81.5 6 LYS B CA 1
ATOM 1786 C C . LYS B 1 6 ? 1.745 -27.172 -2.549 1 81.5 6 LYS B C 1
ATOM 1788 O O . LYS B 1 6 ? 0.692 -27.328 -3.174 1 81.5 6 LYS B O 1
ATOM 1793 N N . PHE B 1 7 ? 1.831 -26.391 -1.633 1 81.5 7 PHE B N 1
ATOM 1794 C CA . PHE B 1 7 ? 0.721 -25.562 -1.18 1 81.5 7 PHE B CA 1
ATOM 1795 C C . PHE B 1 7 ? 0.278 -24.594 -2.279 1 81.5 7 PHE B C 1
ATOM 1797 O O . PHE B 1 7 ? -0.918 -24.469 -2.545 1 81.5 7 PHE B O 1
ATOM 1804 N N . LEU B 1 8 ? 1.273 -23.938 -2.879 1 82.75 8 LEU B N 1
ATOM 1805 C CA . LEU B 1 8 ? 0.967 -23 -3.949 1 82.75 8 LEU B CA 1
ATOM 1806 C C . LEU B 1 8 ? 0.274 -23.703 -5.109 1 82.75 8 LEU B C 1
ATOM 1808 O O . LEU B 1 8 ? -0.686 -23.172 -5.68 1 82.75 8 LEU B O 1
ATOM 1812 N N . ASP B 1 9 ? 0.74 -24.859 -5.457 1 78.56 9 ASP B N 1
ATOM 1813 C CA . ASP B 1 9 ? 0.113 -25.641 -6.516 1 78.56 9 ASP B CA 1
ATOM 1814 C C . ASP B 1 9 ? -1.312 -26.031 -6.137 1 78.56 9 ASP B C 1
ATOM 1816 O O . ASP B 1 9 ? -2.217 -26 -6.973 1 78.56 9 ASP B O 1
ATOM 1820 N N . GLN B 1 10 ? -1.407 -26.484 -4.91 1 73.94 10 GLN B N 1
ATOM 1821 C CA . GLN B 1 10 ? -2.734 -26.828 -4.418 1 73.94 10 GLN B CA 1
ATOM 1822 C C . GLN B 1 10 ? -3.641 -25.609 -4.355 1 73.94 10 GLN B C 1
ATOM 1824 O O . GLN B 1 10 ? -4.824 -25.688 -4.688 1 73.94 10 GLN B O 1
ATOM 1829 N N . PHE B 1 11 ? -3.084 -24.516 -3.967 1 75.25 11 PHE B N 1
ATOM 1830 C CA . PHE B 1 11 ? -3.791 -23.266 -3.762 1 75.25 11 PHE B CA 1
ATOM 1831 C C . PHE B 1 11 ? -4.309 -22.719 -5.086 1 75.25 11 PHE B C 1
ATOM 1833 O O . PHE B 1 11 ? -5.426 -22.188 -5.152 1 75.25 11 PHE B O 1
ATOM 1840 N N . LEU B 1 12 ? -3.414 -22.797 -6.066 1 71.88 12 LEU B N 1
ATOM 1841 C CA . LEU B 1 12 ? -3.766 -22.234 -7.367 1 71.88 12 LEU B CA 1
ATOM 1842 C C . LEU B 1 12 ? -4.223 -23.328 -8.32 1 71.88 12 LE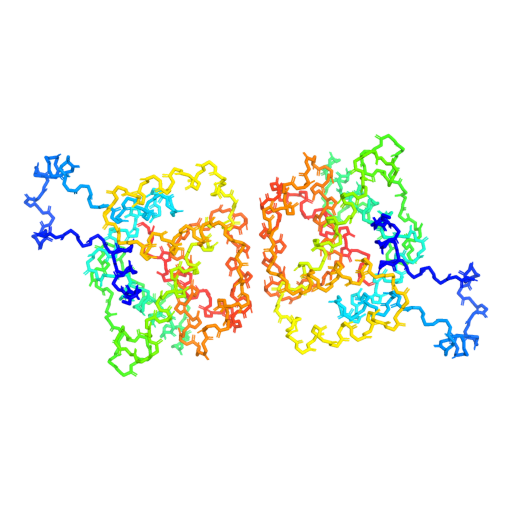U B C 1
ATOM 1844 O O . LEU B 1 12 ? -4.77 -23.047 -9.391 1 71.88 12 LEU B O 1
ATOM 1848 N N . GLY B 1 13 ? -3.812 -24.672 -8.008 1 61.62 13 GLY B N 1
ATOM 1849 C CA . GLY B 1 13 ? -4.078 -25.797 -8.891 1 61.62 13 GLY B CA 1
ATOM 1850 C C . GLY B 1 13 ? -5.203 -26.688 -8.406 1 61.62 13 GLY B C 1
ATOM 1851 O O . GLY B 1 13 ? -5.461 -26.766 -7.203 1 61.62 13 GLY B O 1
ATOM 1852 N N . SER B 1 14 ? -6.387 -26.703 -8.969 1 50.22 14 SER B N 1
ATOM 1853 C CA . SER B 1 14 ? -7.352 -27.75 -8.656 1 50.22 14 SER B CA 1
ATOM 1854 C C . SER B 1 14 ? -6.766 -29.141 -8.93 1 50.22 14 SER B C 1
ATOM 1856 O O . SER B 1 14 ? -6.5 -29.484 -10.078 1 50.22 14 SER B O 1
ATOM 1858 N N . GLN B 1 15 ? -5.695 -29.531 -8.305 1 43.75 15 GLN B N 1
ATOM 1859 C CA . GLN B 1 15 ? -5.465 -30.938 -8.594 1 43.75 15 GLN B CA 1
ATOM 1860 C C . GLN B 1 15 ? -6.738 -31.75 -8.398 1 43.75 15 GLN B C 1
ATOM 1862 O O . GLN B 1 15 ? -7.176 -31.969 -7.266 1 43.75 15 GLN B O 1
ATOM 1867 N N . VAL B 1 16 ? -7.723 -31.562 -9.281 1 39.44 16 VAL B N 1
ATOM 1868 C CA . VAL B 1 16 ? -8.695 -32.656 -9.242 1 39.44 16 VAL B CA 1
ATOM 1869 C C . VAL B 1 16 ? -7.977 -34 -9.25 1 39.44 16 VAL B C 1
ATOM 1871 O O . VAL B 1 16 ? -7.281 -34.312 -10.211 1 39.44 16 VAL B O 1
ATOM 1874 N N . PRO B 1 17 ? -7.57 -34.531 -8.258 1 34.03 17 PRO B N 1
ATOM 1875 C CA . PRO B 1 17 ? -7.27 -35.969 -8.312 1 34.03 17 PRO B CA 1
ATOM 1876 C C . PRO B 1 17 ? -8.297 -36.75 -9.125 1 34.03 17 PRO B C 1
ATOM 1878 O O . PRO B 1 17 ? -9.5 -36.594 -8.914 1 34.03 17 PRO B O 1
ATOM 1881 N N . GLY B 1 18 ? -8.078 -37.406 -10.414 1 33.41 18 GLY B N 1
ATOM 1882 C CA . GLY B 1 18 ? -8.727 -38.312 -11.352 1 33.41 18 GLY B CA 1
ATOM 1883 C C . GLY B 1 18 ? -9.031 -37.656 -12.695 1 33.41 18 GLY B C 1
ATOM 1884 O O . GLY B 1 18 ? -9.594 -38.281 -13.578 1 33.41 18 GLY B O 1
ATOM 1885 N N . MET B 1 19 ? -9.477 -36.375 -12.781 1 34.75 19 MET B N 1
ATOM 1886 C CA . MET B 1 19 ? -10.008 -36 -14.094 1 34.75 19 MET B CA 1
ATOM 1887 C C . MET B 1 19 ? -8.875 -35.75 -15.086 1 34.75 19 MET B C 1
ATOM 1889 O O . MET B 1 19 ? -8.273 -34.688 -15.086 1 34.75 19 MET B O 1
ATOM 1893 N N . SER B 1 20 ? -8.078 -36.625 -15.344 1 33.66 20 SER B N 1
ATOM 1894 C CA . SER B 1 20 ? -7.285 -36.656 -16.578 1 33.66 20 SER B CA 1
ATOM 1895 C C . SER B 1 20 ? -8.148 -36.344 -17.797 1 33.66 20 SER B C 1
ATOM 1897 O O . SER B 1 20 ? -7.648 -36.312 -18.922 1 33.66 20 SER B O 1
ATOM 1899 N N . GLY B 1 21 ? -9.516 -36.875 -18.031 1 31.52 21 GLY B N 1
ATOM 1900 C CA . GLY B 1 21 ? -10.203 -37.031 -19.312 1 31.52 21 GLY B CA 1
ATOM 1901 C C . GLY B 1 21 ? -10.617 -35.688 -19.922 1 31.52 21 GLY B C 1
ATOM 1902 O O . GLY B 1 21 ? -10.609 -34.656 -19.25 1 31.52 21 GLY B O 1
ATOM 1903 N N . SER B 1 22 ? -10.844 -35.656 -21.375 1 33.97 22 SER B N 1
ATOM 1904 C CA . SER B 1 22 ? -11.297 -34.656 -22.328 1 33.97 22 SER B CA 1
ATOM 1905 C C . SER B 1 22 ? -12.586 -34 -21.844 1 33.97 22 SER B C 1
ATOM 1907 O O . SER B 1 22 ? -13.359 -34.594 -21.094 1 33.97 22 SER B O 1
ATOM 1909 N N . VAL B 1 23 ? -12.914 -32.656 -21.984 1 38.69 23 VAL B N 1
ATOM 1910 C CA . VAL B 1 23 ? -14.086 -31.859 -21.609 1 38.69 23 VAL B CA 1
ATOM 1911 C C . VAL B 1 23 ? -15.359 -32.594 -22.016 1 38.69 23 VAL B C 1
ATOM 1913 O O . VAL B 1 23 ? -16.422 -32.375 -21.422 1 38.69 23 VAL B O 1
ATOM 1916 N N . ARG B 1 24 ? -15.547 -33.375 -23.156 1 35.59 24 ARG B N 1
ATOM 1917 C CA . ARG B 1 24 ? -16.766 -33.938 -23.719 1 35.59 24 ARG B CA 1
ATOM 1918 C C . ARG B 1 24 ? -17.422 -34.906 -22.75 1 35.59 24 ARG B C 1
ATOM 1920 O O . ARG B 1 24 ? -18.641 -34.906 -22.578 1 35.59 24 ARG B O 1
ATOM 1927 N N . ASP B 1 25 ? -16.844 -35.938 -22.312 1 34.53 25 ASP B N 1
ATOM 1928 C CA . ASP B 1 25 ? -17.484 -37.062 -21.609 1 34.53 25 ASP B CA 1
ATOM 1929 C C . ASP B 1 25 ? -17.828 -36.656 -20.172 1 34.53 25 ASP B C 1
ATOM 1931 O O . ASP B 1 25 ? -18.5 -37.406 -19.469 1 34.53 25 ASP B O 1
ATOM 1935 N N . LYS B 1 26 ? -17.281 -35.594 -19.375 1 44.22 26 LYS B N 1
ATOM 1936 C CA . LYS B 1 26 ? -17.266 -35.469 -17.922 1 44.22 26 LYS B CA 1
ATOM 1937 C C . LYS B 1 26 ? -18.375 -34.531 -17.438 1 44.22 26 LYS B C 1
ATOM 1939 O O . LYS B 1 26 ? -18.453 -34.219 -16.25 1 44.22 26 LYS B O 1
ATOM 1944 N N . ALA B 1 27 ? -19.406 -34.094 -17.969 1 38 27 ALA B N 1
ATOM 1945 C CA . ALA B 1 27 ? -20.578 -33.281 -17.688 1 38 27 ALA 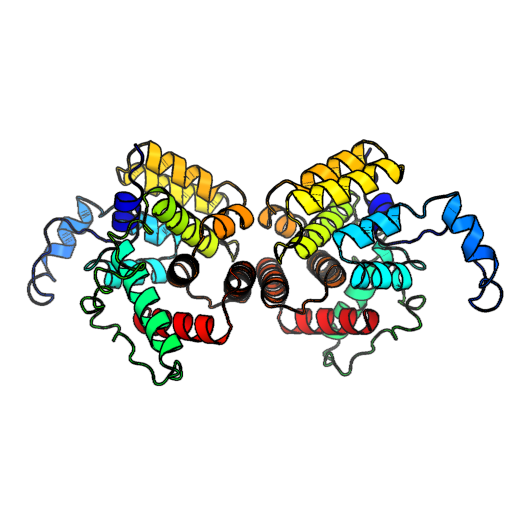B CA 1
ATOM 1946 C C . ALA B 1 27 ? -21.453 -33.938 -16.625 1 38 27 ALA B C 1
ATOM 1948 O O . ALA B 1 27 ? -21.984 -33.25 -15.734 1 38 27 ALA B O 1
ATOM 1949 N N . GLY B 1 28 ? -21.812 -35.188 -16.703 1 36.66 28 GLY B N 1
ATOM 1950 C CA . GLY B 1 28 ? -22.734 -35.875 -15.82 1 36.66 28 GLY B CA 1
ATOM 1951 C C . GLY B 1 28 ? -22.172 -36.094 -14.43 1 36.66 28 GLY B C 1
ATOM 1952 O O . GLY B 1 28 ? -22.922 -36.031 -13.445 1 36.66 28 GLY B O 1
ATOM 1953 N N . GLN B 1 29 ? -21 -36.688 -14.117 1 36.81 29 GLN B N 1
ATOM 1954 C CA . GLN B 1 29 ? -20.422 -37.094 -12.852 1 36.81 29 GLN B CA 1
ATOM 1955 C C . GLN B 1 29 ? -20 -35.906 -12.008 1 36.81 29 GLN B C 1
ATOM 1957 O O . GLN B 1 29 ? -19.656 -36.062 -10.836 1 36.81 29 GLN B O 1
ATOM 1962 N N . VAL B 1 30 ? -19.938 -34.688 -12.359 1 39.75 30 VAL B N 1
ATOM 1963 C CA . VAL B 1 30 ? -19.547 -33.5 -11.641 1 39.75 30 VAL B CA 1
ATOM 1964 C C . VAL B 1 30 ? -20.578 -33.188 -10.562 1 39.75 30 VAL B C 1
ATOM 1966 O O . VAL B 1 30 ? -20.25 -32.656 -9.5 1 39.75 30 VAL B O 1
ATOM 1969 N N . THR B 1 31 ? -21.828 -33.625 -10.703 1 37.25 31 THR B N 1
ATOM 1970 C CA . THR B 1 31 ? -22.859 -33.344 -9.711 1 37.25 31 THR B CA 1
ATOM 1971 C C . THR B 1 31 ? -22.578 -34.094 -8.414 1 37.25 31 THR B C 1
ATOM 1973 O O . THR B 1 31 ? -22.781 -33.562 -7.324 1 37.25 31 THR B O 1
ATOM 1976 N N . ASP B 1 32 ? -22.422 -35.5 -8.445 1 36.44 32 ASP B N 1
ATOM 1977 C CA . ASP B 1 32 ? -22.281 -36.312 -7.238 1 36.44 32 ASP B CA 1
ATOM 1978 C C . ASP B 1 32 ? -20.953 -36.062 -6.551 1 36.44 32 ASP B C 1
ATOM 1980 O O . ASP B 1 32 ? -20.828 -36.219 -5.332 1 36.44 32 ASP B O 1
ATOM 1984 N N . MET B 1 33 ? -19.812 -36.031 -7.207 1 34 33 MET B N 1
ATOM 1985 C CA . MET B 1 33 ? -18.484 -35.812 -6.621 1 34 33 MET B CA 1
ATOM 1986 C C . MET B 1 33 ? -18.375 -34.438 -6.012 1 34 33 MET B C 1
ATOM 1988 O O . MET B 1 33 ? -17.484 -34.188 -5.188 1 34 33 MET B O 1
ATOM 1992 N N . ALA B 1 34 ? -19 -33.375 -6.48 1 35.81 34 ALA B N 1
ATOM 1993 C CA . ALA B 1 34 ? -19.109 -32.094 -5.793 1 35.81 34 ALA B CA 1
ATOM 1994 C C . ALA B 1 34 ? -19.594 -32.281 -4.352 1 35.81 34 ALA B C 1
ATOM 1996 O O . ALA B 1 34 ? -19.328 -31.453 -3.49 1 35.81 34 ALA B O 1
ATOM 1997 N N . LYS B 1 35 ? -20.453 -33.219 -4.164 1 37.47 35 LYS B N 1
ATOM 1998 C CA . LYS B 1 35 ? -21 -33.469 -2.828 1 37.47 35 LYS B CA 1
ATOM 1999 C C . LYS B 1 35 ? -19.922 -34.031 -1.9 1 37.47 35 LYS B C 1
ATOM 2001 O O . LYS B 1 35 ? -20.141 -34.188 -0.698 1 37.47 35 LYS B O 1
ATOM 2006 N N . LYS B 1 36 ? -19.172 -35.094 -2.393 1 39.44 36 LYS B N 1
ATOM 2007 C CA . LYS B 1 36 ? -18.312 -35.75 -1.414 1 39.44 36 LYS B CA 1
ATOM 2008 C C . LYS B 1 36 ? -17.078 -34.875 -1.132 1 39.44 36 LYS B C 1
ATOM 2010 O O . LYS B 1 36 ? -16.703 -34.688 0.028 1 39.44 36 LYS B O 1
ATOM 2015 N N . ASN B 1 37 ? -15.734 -35.188 -2.012 1 40.12 37 ASN B N 1
ATOM 2016 C CA . ASN B 1 37 ? -14.445 -34.594 -1.637 1 40.12 37 ASN B CA 1
ATOM 2017 C C . ASN B 1 37 ? -14.352 -33.125 -2.041 1 40.12 37 ASN B C 1
ATOM 2019 O O . ASN B 1 37 ? -14.18 -32.812 -3.219 1 40.12 37 ASN B O 1
ATOM 2023 N N . PRO B 1 38 ? -15.172 -32.156 -1.686 1 42.72 38 PRO B N 1
ATOM 2024 C CA . PRO B 1 38 ? -15.047 -30.703 -1.898 1 42.72 38 PRO B CA 1
ATOM 2025 C C . PRO B 1 38 ? -13.617 -30.266 -2.18 1 42.72 38 PRO B C 1
ATOM 2027 O O . PRO B 1 38 ? -12.711 -30.562 -1.394 1 42.72 38 PRO B O 1
ATOM 2030 N N . LEU B 1 39 ? -13.039 -30.406 -3.432 1 48.44 39 LEU B N 1
ATOM 2031 C CA . LEU B 1 39 ? -11.688 -29.969 -3.748 1 48.44 39 LEU B CA 1
ATOM 2032 C C . LEU B 1 39 ? -11.328 -28.719 -2.955 1 48.44 39 LEU B C 1
ATOM 2034 O O . LEU B 1 39 ? -11.859 -27.625 -3.217 1 48.44 39 LEU B O 1
ATOM 2038 N N . ALA B 1 40 ? -11.117 -28.812 -1.737 1 55 40 ALA B N 1
ATOM 2039 C CA . ALA B 1 40 ? -10.977 -27.969 -0.552 1 55 40 ALA B CA 1
ATOM 2040 C C . ALA B 1 40 ? -10.047 -26.797 -0.826 1 55 40 ALA B C 1
ATOM 2042 O O . ALA B 1 40 ? -10.352 -25.656 -0.45 1 55 40 ALA B O 1
ATOM 2043 N N . THR B 1 41 ? -9.023 -27.078 -1.69 1 60.69 41 THR B N 1
ATOM 2044 C CA . THR B 1 41 ? -8.07 -25.984 -1.845 1 60.69 41 THR B CA 1
ATOM 2045 C C . THR B 1 41 ? -8.602 -24.938 -2.82 1 60.69 41 THR B C 1
ATOM 2047 O O . THR B 1 41 ? -8.414 -23.734 -2.615 1 60.69 41 THR B O 1
ATOM 2050 N N . GLY B 1 42 ? -9.453 -25.375 -3.809 1 68.62 42 GLY B N 1
ATOM 2051 C CA . GLY B 1 42 ? -10.078 -24.422 -4.703 1 68.62 42 GLY B CA 1
ATOM 2052 C C . GLY B 1 42 ? -11.07 -23.5 -4 1 68.62 42 GLY B C 1
ATOM 2053 O O . GLY B 1 42 ? -11.164 -22.312 -4.32 1 68.62 42 GLY B O 1
ATOM 2054 N N . ALA B 1 43 ? -11.656 -24.125 -3.016 1 71.19 43 ALA B N 1
ATOM 2055 C CA . ALA B 1 43 ? -12.625 -23.344 -2.246 1 71.19 43 ALA B CA 1
ATOM 2056 C C . ALA B 1 43 ? -11.938 -22.25 -1.438 1 71.19 43 ALA B C 1
ATOM 2058 O O . ALA B 1 43 ? -12.469 -21.141 -1.287 1 71.19 43 ALA B O 1
ATOM 2059 N N . ILE B 1 44 ? -10.742 -22.562 -0.957 1 81.19 44 ILE B N 1
ATOM 2060 C CA . ILE B 1 44 ? -9.992 -21.594 -0.163 1 81.19 44 ILE B CA 1
ATOM 2061 C C . ILE B 1 44 ? -9.547 -20.438 -1.05 1 81.19 44 ILE B C 1
ATOM 2063 O O . ILE B 1 44 ? -9.688 -19.281 -0.676 1 81.19 44 ILE B O 1
ATOM 2067 N N . ALA B 1 45 ? -9.086 -20.781 -2.248 1 82.12 45 ALA B N 1
ATOM 2068 C CA . ALA B 1 45 ? -8.664 -19.734 -3.182 1 82.12 45 ALA B CA 1
ATOM 2069 C C . ALA B 1 45 ? -9.828 -18.828 -3.562 1 82.12 45 ALA B C 1
ATOM 2071 O O . ALA B 1 45 ? -9.672 -17.609 -3.639 1 82.12 45 ALA B O 1
ATOM 2072 N N . ALA B 1 46 ? -10.945 -19.469 -3.779 1 81.88 46 ALA B N 1
ATOM 2073 C CA . ALA B 1 46 ? -12.133 -18.688 -4.125 1 81.88 46 ALA B CA 1
ATOM 2074 C C . ALA B 1 46 ? -12.539 -17.766 -2.973 1 81.88 46 ALA B C 1
ATOM 2076 O O . ALA B 1 46 ? -13.016 -16.656 -3.197 1 81.88 46 ALA B O 1
ATOM 2077 N N . ALA B 1 47 ? -12.352 -18.266 -1.819 1 82.88 47 ALA B N 1
ATOM 2078 C CA . ALA B 1 47 ? -12.719 -17.469 -0.649 1 82.88 47 ALA B CA 1
ATOM 2079 C C . ALA B 1 47 ? -11.797 -16.266 -0.484 1 82.88 47 ALA B C 1
ATOM 2081 O O . ALA B 1 47 ? -12.234 -15.18 -0.102 1 82.88 47 ALA B O 1
ATOM 2082 N N . ILE B 1 48 ? -10.586 -16.375 -0.811 1 86.38 48 ILE B N 1
ATOM 2083 C CA . ILE B 1 48 ? -9.594 -15.336 -0.572 1 86.38 48 ILE B CA 1
ATOM 2084 C C . ILE B 1 48 ? -9.57 -14.367 -1.754 1 86.38 48 ILE B C 1
ATOM 2086 O O . ILE B 1 48 ? -9.539 -13.148 -1.565 1 86.38 48 ILE B O 1
ATOM 2090 N N . PHE B 1 49 ? -9.633 -14.836 -2.998 1 86.06 49 PHE B N 1
ATOM 2091 C CA . PHE B 1 49 ? -9.391 -14.039 -4.195 1 86.06 49 PHE B CA 1
ATOM 2092 C C . PHE B 1 49 ? -10.703 -13.648 -4.859 1 86.06 49 PHE B C 1
ATOM 2094 O O . PHE B 1 49 ? -10.719 -12.836 -5.781 1 86.06 49 PHE B O 1
ATOM 2101 N N . GLY B 1 50 ? -11.805 -14.164 -4.285 1 78.69 50 GLY B N 1
ATOM 2102 C CA . GLY B 1 50 ? -13.102 -13.977 -4.906 1 78.69 50 GLY B CA 1
ATOM 2103 C C . GLY B 1 50 ? -13.469 -15.086 -5.875 1 78.69 50 GLY B C 1
ATOM 2104 O O . GLY B 1 50 ? -12.594 -15.68 -6.504 1 78.69 50 GLY B O 1
ATOM 2105 N N . THR B 1 51 ? -14.688 -15.188 -5.961 1 71.94 51 THR B N 1
ATOM 2106 C CA . THR B 1 51 ? -15.219 -16.312 -6.73 1 71.94 51 THR B CA 1
ATOM 2107 C C . THR B 1 51 ? -14.812 -16.203 -8.195 1 71.94 51 THR B C 1
ATOM 2109 O O . THR B 1 51 ? -14.352 -17.172 -8.789 1 71.94 51 THR B O 1
ATOM 2112 N N . LYS B 1 52 ? -14.953 -15 -8.688 1 70.06 52 LYS B N 1
ATOM 2113 C CA . LYS B 1 52 ? -14.625 -14.828 -10.102 1 70.06 52 LYS B CA 1
ATOM 2114 C C . LYS B 1 52 ? -13.133 -15.062 -10.344 1 70.06 52 LYS B C 1
ATOM 2116 O O . LYS B 1 52 ? -12.758 -15.859 -11.195 1 70.06 52 LYS B O 1
ATOM 2121 N N . THR B 1 53 ? -12.367 -14.484 -9.625 1 72.56 53 THR B N 1
ATOM 2122 C CA . THR B 1 53 ? -10.922 -14.617 -9.766 1 72.56 53 THR B CA 1
ATOM 2123 C C . THR B 1 53 ? -10.469 -16.016 -9.359 1 72.56 53 THR B C 1
ATOM 2125 O O . THR B 1 53 ? -9.633 -16.625 -10.031 1 72.56 53 THR B O 1
ATOM 2128 N N . GLY B 1 54 ? -11.039 -16.516 -8.367 1 68.94 54 GLY B N 1
ATOM 2129 C CA . GLY B 1 54 ? -10.711 -17.859 -7.922 1 68.94 54 GLY B CA 1
ATOM 2130 C C . GLY B 1 54 ? -11.031 -18.922 -8.945 1 68.94 54 GLY B C 1
ATOM 2131 O O . GLY B 1 54 ? -10.234 -19.844 -9.18 1 68.94 54 GLY B O 1
ATOM 2132 N N . ARG B 1 55 ? -12.219 -18.734 -9.531 1 65.25 55 ARG B N 1
ATOM 2133 C CA . ARG B 1 55 ? -12.641 -19.703 -10.523 1 65.25 55 ARG B CA 1
ATOM 2134 C C . ARG B 1 55 ? -11.781 -19.625 -11.781 1 65.25 55 ARG B C 1
ATOM 2136 O O . ARG B 1 55 ? -11.422 -20.641 -12.367 1 65.25 55 ARG B O 1
ATOM 2143 N N . LYS B 1 56 ? -11.5 -18.469 -12.094 1 67.06 56 LYS B N 1
ATOM 2144 C CA . LYS B 1 56 ? -10.672 -18.281 -13.281 1 67.06 56 LYS B CA 1
ATOM 2145 C C . LYS B 1 56 ? -9.266 -18.844 -13.062 1 67.06 56 LYS B C 1
ATOM 2147 O O . LYS B 1 56 ? -8.703 -19.484 -13.945 1 67.06 56 LYS B O 1
ATOM 2152 N N . LEU B 1 57 ? -8.781 -18.609 -11.93 1 66.5 57 LEU B N 1
ATOM 2153 C CA . LEU B 1 57 ? -7.473 -19.141 -11.57 1 66.5 57 LEU B CA 1
ATOM 2154 C C . LEU B 1 57 ? -7.496 -20.672 -11.547 1 66.5 57 LEU B C 1
ATOM 2156 O O . LEU B 1 57 ? -6.59 -21.312 -12.07 1 66.5 57 LEU B O 1
ATOM 2160 N N . ALA B 1 58 ? -8.5 -21.172 -11.016 1 62.78 58 ALA B N 1
ATOM 2161 C CA . ALA B 1 58 ? -8.625 -22.625 -10.914 1 62.78 58 ALA B CA 1
ATOM 2162 C C . ALA B 1 58 ? -8.766 -23.266 -12.297 1 62.78 58 ALA B C 1
ATOM 2164 O O . ALA B 1 58 ? -8.242 -24.344 -12.547 1 62.78 58 ALA B O 1
ATOM 2165 N N . GLY B 1 59 ? -9.469 -22.609 -13.109 1 61.97 59 GLY B N 1
ATOM 2166 C CA . GLY B 1 59 ? -9.672 -23.156 -14.438 1 61.97 59 GLY B CA 1
ATOM 2167 C C . GLY B 1 59 ? -8.414 -23.125 -15.297 1 61.97 59 GLY B C 1
ATOM 2168 O O . GLY B 1 59 ? -8.07 -24.109 -15.938 1 61.97 59 GLY B O 1
ATOM 2169 N N . ASN B 1 60 ? -7.758 -22.047 -15.219 1 59.16 60 ASN B N 1
ATOM 2170 C CA . ASN B 1 60 ? -6.602 -21.859 -16.094 1 59.16 60 ASN B CA 1
ATOM 2171 C C . ASN B 1 60 ? -5.367 -22.562 -15.547 1 59.16 60 ASN B C 1
ATOM 2173 O O . ASN B 1 60 ? -4.586 -23.141 -16.312 1 59.16 60 ASN B O 1
ATOM 2177 N N . VAL B 1 61 ? -5.262 -22.625 -14.242 1 55.22 61 VAL B N 1
ATOM 2178 C CA . VAL B 1 61 ? -4.027 -23.125 -13.648 1 55.22 61 VAL B CA 1
ATOM 2179 C C . VAL B 1 61 ? -4.199 -24.578 -13.258 1 55.22 61 VAL B C 1
ATOM 2181 O O . VAL B 1 61 ? -3.221 -25.281 -12.961 1 55.22 61 VAL B O 1
ATOM 2184 N N . ALA B 1 62 ? -5.359 -25.094 -13.438 1 57.22 62 ALA B N 1
ATOM 2185 C CA . ALA B 1 62 ? -5.672 -26.453 -13 1 57.22 62 ALA B CA 1
ATOM 2186 C C . ALA B 1 62 ? -4.848 -27.484 -13.766 1 57.22 62 ALA B C 1
ATOM 2188 O O . ALA B 1 62 ? -4.539 -28.547 -13.242 1 57.22 62 ALA B O 1
ATOM 2189 N N . THR B 1 63 ? -4.445 -27.094 -14.875 1 56.41 63 THR B N 1
ATOM 2190 C CA . THR B 1 63 ? -3.764 -28.109 -15.672 1 56.41 63 THR B CA 1
ATOM 2191 C C . THR B 1 63 ? -2.25 -28 -15.492 1 56.41 63 THR B C 1
ATOM 2193 O O . THR B 1 63 ? -1.544 -29.016 -15.562 1 56.41 63 THR B O 1
ATOM 2196 N N . VAL B 1 64 ? -1.811 -26.859 -15.172 1 64.56 64 VAL B N 1
ATOM 2197 C CA . VAL B 1 64 ? -0.364 -26.688 -15.227 1 64.56 64 VAL B CA 1
ATOM 2198 C C . VAL B 1 64 ? 0.192 -26.484 -13.82 1 64.56 64 VAL B C 1
ATOM 2200 O O . VAL B 1 64 ? 1.377 -26.719 -13.578 1 64.56 64 VAL B O 1
ATOM 2203 N N . GLY B 1 65 ? -0.6 -26.203 -12.875 1 76.44 65 GLY B N 1
ATOM 2204 C CA . GLY B 1 65 ? -0.158 -25.875 -11.531 1 76.44 65 GLY B CA 1
ATOM 2205 C C . GLY B 1 65 ? 0.141 -24.406 -11.336 1 76.44 65 GLY B C 1
ATOM 2206 O O . GLY B 1 65 ? 0.489 -23.703 -12.289 1 76.44 65 GLY B O 1
ATOM 2207 N N . GLY B 1 66 ? 0.099 -24.016 -10.164 1 83.06 66 GLY B N 1
ATOM 2208 C CA . GLY B 1 66 ? 0.236 -22.594 -9.836 1 83.06 66 GLY B CA 1
ATOM 2209 C C . GLY B 1 66 ? 1.621 -22.047 -10.125 1 83.06 66 GLY B C 1
ATOM 2210 O O . GLY B 1 66 ? 1.759 -20.953 -10.68 1 83.06 66 GLY B O 1
ATOM 2211 N N . ILE B 1 67 ? 2.615 -22.781 -9.789 1 84.88 67 ILE B N 1
ATOM 2212 C CA . ILE B 1 67 ? 3.994 -22.344 -9.984 1 84.88 67 ILE B CA 1
ATOM 2213 C C . ILE B 1 67 ? 4.297 -22.25 -11.477 1 84.88 67 ILE B C 1
ATOM 2215 O O . ILE B 1 67 ? 4.898 -21.281 -11.938 1 84.88 67 ILE B O 1
ATOM 2219 N N . ALA B 1 68 ? 3.861 -23.219 -12.164 1 84.19 68 ALA B N 1
ATOM 2220 C CA . ALA B 1 68 ? 4.098 -23.25 -13.602 1 84.19 68 ALA B CA 1
ATOM 2221 C C . ALA B 1 68 ? 3.375 -22.094 -14.297 1 84.19 68 ALA B C 1
ATOM 2223 O O . ALA B 1 68 ? 3.891 -21.531 -15.258 1 84.19 68 ALA B O 1
ATOM 2224 N N . ALA B 1 69 ? 2.17 -21.828 -13.844 1 85.31 69 ALA B N 1
ATOM 2225 C CA . ALA B 1 69 ? 1.413 -20.719 -14.43 1 85.31 69 ALA B CA 1
ATOM 2226 C C . ALA B 1 69 ? 2.123 -19.391 -14.211 1 85.31 69 ALA B C 1
ATOM 2228 O O . ALA B 1 69 ? 2.285 -18.609 -15.148 1 85.31 69 ALA B O 1
ATOM 2229 N N . ILE B 1 70 ? 2.547 -19.094 -12.984 1 91.06 70 ILE B N 1
ATOM 2230 C CA . ILE B 1 70 ? 3.234 -17.859 -12.656 1 91.06 70 ILE B CA 1
ATOM 2231 C C . ILE B 1 70 ? 4.539 -17.766 -13.438 1 91.06 70 ILE B C 1
ATOM 2233 O O . ILE B 1 70 ? 4.844 -16.719 -14.031 1 91.06 70 ILE B O 1
ATOM 2237 N N . ALA B 1 71 ? 5.289 -18.844 -13.469 1 91.69 71 ALA B N 1
ATOM 2238 C CA . ALA B 1 71 ? 6.562 -18.891 -14.188 1 91.69 71 ALA B CA 1
ATOM 2239 C C . ALA B 1 71 ? 6.359 -18.688 -15.688 1 91.69 71 ALA B C 1
ATOM 2241 O O . ALA B 1 71 ? 7.09 -17.922 -16.312 1 91.69 71 ALA B O 1
ATOM 2242 N N . GLY B 1 72 ? 5.414 -19.391 -16.188 1 90.75 72 GLY B N 1
ATOM 2243 C CA . GLY B 1 72 ? 5.156 -19.297 -17.609 1 90.75 72 GLY B CA 1
ATOM 2244 C C . GLY B 1 72 ? 4.699 -17.922 -18.047 1 90.75 72 GLY B C 1
ATOM 2245 O O . GLY B 1 72 ? 5.195 -17.375 -19.031 1 90.75 72 GLY B O 1
ATOM 2246 N N . LEU B 1 73 ? 3.74 -17.344 -17.391 1 92 73 LEU B N 1
ATOM 2247 C CA . LEU B 1 73 ? 3.229 -16.031 -17.734 1 92 73 LEU B CA 1
ATOM 2248 C C . LEU B 1 73 ? 4.309 -14.969 -17.547 1 92 73 LEU B C 1
ATOM 2250 O O . LEU B 1 73 ? 4.465 -14.086 -18.406 1 92 73 LEU B O 1
ATOM 2254 N N . GLY B 1 74 ? 4.984 -15.109 -16.438 1 95.25 74 GLY B N 1
ATOM 2255 C CA . GLY B 1 74 ? 6.078 -14.18 -16.203 1 95.25 74 GLY B CA 1
ATOM 2256 C C . GLY B 1 74 ? 7.145 -14.234 -17.297 1 95.25 74 GLY B C 1
ATOM 2257 O O . GLY B 1 74 ? 7.598 -13.203 -17.781 1 95.25 74 GLY B O 1
ATOM 2258 N N . TYR B 1 75 ? 7.492 -15.453 -17.656 1 95 75 TYR B N 1
ATOM 2259 C CA . TYR B 1 75 ? 8.508 -15.648 -18.688 1 95 75 TYR B CA 1
ATOM 2260 C C . TYR B 1 75 ? 8.047 -15.07 -20.016 1 95 75 TYR B C 1
ATOM 2262 O O . TYR B 1 75 ? 8.812 -14.391 -20.703 1 95 75 TYR B O 1
ATOM 2270 N N . LEU B 1 76 ? 6.871 -15.375 -20.344 1 93.19 76 LEU B N 1
ATOM 2271 C CA . LEU B 1 76 ? 6.352 -14.906 -21.625 1 93.19 76 LEU B CA 1
ATOM 2272 C C . LEU B 1 76 ? 6.336 -13.383 -21.672 1 93.19 76 LEU B C 1
ATOM 2274 O O . LEU B 1 76 ? 6.77 -12.781 -22.656 1 93.19 76 LEU B O 1
ATOM 2278 N N . ALA B 1 77 ? 5.832 -12.742 -20.672 1 95.44 77 ALA B N 1
ATOM 2279 C CA . ALA B 1 77 ? 5.816 -11.281 -20.609 1 95.44 77 ALA B CA 1
ATOM 2280 C C . ALA B 1 77 ? 7.227 -10.711 -20.719 1 95.44 77 ALA B C 1
ATOM 2282 O O . ALA B 1 77 ? 7.465 -9.742 -21.438 1 95.44 77 ALA B O 1
ATOM 2283 N N . TYR B 1 78 ? 8.086 -11.344 -19.953 1 96.44 78 TYR B N 1
ATOM 2284 C CA . TYR B 1 78 ? 9.477 -10.906 -19.906 1 96.44 78 TYR B CA 1
ATOM 2285 C C . TYR B 1 78 ? 10.148 -11.055 -21.266 1 96.44 78 TYR B C 1
ATOM 2287 O O . TYR B 1 78 ? 10.844 -10.148 -21.719 1 96.44 78 TYR B O 1
ATOM 2295 N N . LYS B 1 79 ? 9.969 -12.156 -21.844 1 93.88 79 LYS B N 1
ATOM 2296 C CA . LYS B 1 79 ? 10.523 -12.453 -23.172 1 93.88 79 LYS B CA 1
ATOM 2297 C C . LYS B 1 79 ? 10.008 -11.453 -24.203 1 93.88 79 LYS B C 1
ATOM 2299 O O . LYS B 1 79 ? 10.789 -10.93 -25 1 93.88 79 LYS B O 1
ATOM 2304 N N . ASN B 1 80 ? 8.75 -11.242 -24.188 1 94.25 80 ASN B N 1
ATOM 2305 C CA . ASN B 1 80 ? 8.148 -10.297 -25.125 1 94.25 80 ASN B CA 1
ATOM 2306 C C . ASN B 1 80 ? 8.68 -8.883 -24.906 1 94.25 80 ASN B C 1
ATOM 2308 O O . ASN B 1 80 ? 8.922 -8.148 -25.875 1 94.25 80 ASN B O 1
ATOM 2312 N N . TYR B 1 81 ? 8.812 -8.516 -23.688 1 96.44 81 TYR B N 1
ATOM 2313 C CA . TYR B 1 81 ? 9.383 -7.227 -23.344 1 96.44 81 TYR B CA 1
ATOM 2314 C C . TYR B 1 81 ? 10.805 -7.098 -23.891 1 96.44 81 TYR B C 1
ATOM 2316 O O . TYR B 1 81 ? 11.148 -6.082 -24.5 1 96.44 81 TYR B O 1
ATOM 2324 N N . LYS B 1 82 ? 11.594 -8.078 -23.703 1 95.25 82 LYS B N 1
ATOM 2325 C CA . LYS B 1 82 ? 12.992 -8.055 -24.125 1 95.25 82 LYS B CA 1
ATOM 2326 C C . LYS B 1 82 ? 13.109 -8.062 -25.656 1 95.25 82 LYS B C 1
ATOM 2328 O O . LYS B 1 82 ? 14.094 -7.562 -26.203 1 95.25 82 LYS B O 1
ATOM 2333 N N . SER B 1 83 ? 12.133 -8.578 -26.297 1 94 83 SER B N 1
ATOM 2334 C CA . SER B 1 83 ? 12.141 -8.648 -27.75 1 94 83 SER B CA 1
ATOM 2335 C C . SER B 1 83 ? 11.836 -7.293 -28.375 1 94 83 SER B C 1
ATOM 2337 O O . SER B 1 83 ? 12.031 -7.102 -29.578 1 94 83 SER B O 1
ATOM 2339 N N . GLY B 1 84 ? 11.219 -6.336 -27.594 1 91.5 84 GLY B N 1
ATOM 2340 C CA . GLY B 1 84 ? 10.938 -4.996 -28.078 1 91.5 84 GLY B CA 1
ATOM 2341 C C . GLY B 1 84 ? 9.547 -4.855 -28.688 1 91.5 84 GLY B C 1
ATOM 2342 O O . GLY B 1 84 ? 9.164 -3.775 -29.125 1 91.5 84 GLY B O 1
ATOM 2343 N N . GLN B 1 85 ? 8.852 -5.871 -28.641 1 87.56 85 GLN B N 1
ATOM 2344 C CA . GLN B 1 85 ? 7.492 -5.824 -29.156 1 87.56 85 GLN B CA 1
ATOM 2345 C C . GLN B 1 85 ? 6.566 -5.062 -28.203 1 87.56 85 GLN B C 1
ATOM 2347 O O . GLN B 1 85 ? 6.746 -5.105 -26.984 1 87.56 85 GLN B O 1
ATOM 2352 N N . ALA B 1 86 ? 5.562 -4.465 -28.844 1 88.88 86 ALA B N 1
ATOM 2353 C CA . ALA B 1 86 ? 4.539 -3.828 -28.016 1 88.88 86 ALA B CA 1
ATOM 2354 C C . ALA B 1 86 ? 3.652 -4.871 -27.344 1 88.88 86 ALA B C 1
ATOM 2356 O O . ALA B 1 86 ? 3.408 -5.941 -27.891 1 88.88 86 ALA B O 1
ATOM 2357 N N . PRO B 1 87 ? 3.178 -4.594 -26.172 1 85.81 87 PRO B N 1
ATOM 2358 C CA . PRO B 1 87 ? 2.369 -5.562 -25.438 1 85.81 87 PRO B CA 1
ATOM 2359 C C . PRO B 1 87 ? 1.165 -6.062 -26.234 1 85.81 87 PRO B C 1
ATOM 2361 O O . PRO B 1 87 ? 0.807 -7.238 -26.141 1 85.81 87 PRO B O 1
ATOM 2364 N N . GLN B 1 88 ? 0.572 -5.219 -27.016 1 82.88 88 GLN B N 1
ATOM 2365 C CA . GLN B 1 88 ? -0.632 -5.586 -27.75 1 82.88 88 GLN B CA 1
ATOM 2366 C C . GLN B 1 88 ? -0.294 -6.438 -28.969 1 82.88 88 GLN B C 1
ATOM 2368 O O . GLN B 1 88 ? -1.154 -7.145 -29.5 1 82.88 88 GLN B O 1
ATOM 2373 N N . GLU B 1 89 ? 0.928 -6.418 -29.359 1 81.5 89 GLU B N 1
ATOM 2374 C CA . GLU B 1 89 ? 1.348 -7.113 -30.578 1 81.5 89 GLU B CA 1
ATOM 2375 C C . GLU B 1 89 ? 2.006 -8.453 -30.25 1 81.5 89 GLU B C 1
ATOM 2377 O O . GLU B 1 89 ? 2.113 -9.328 -31.109 1 81.5 89 GLU B O 1
ATOM 2382 N N . ALA B 1 90 ? 2.424 -8.516 -29.031 1 78.69 90 ALA B N 1
ATOM 2383 C CA . ALA B 1 90 ? 3.17 -9.703 -28.625 1 78.69 90 ALA B CA 1
ATOM 2384 C C . ALA B 1 90 ? 2.256 -10.922 -28.547 1 78.69 90 ALA B C 1
ATOM 2386 O O . ALA B 1 90 ? 1.052 -10.789 -28.312 1 78.69 90 ALA B O 1
ATOM 2387 N N . GLU B 1 91 ? 2.854 -12.023 -28.797 1 75.88 91 GLU B N 1
ATOM 2388 C CA . GLU B 1 91 ? 2.129 -13.289 -28.688 1 75.88 91 GLU B CA 1
ATOM 2389 C C . GLU B 1 91 ? 1.551 -13.469 -27.281 1 75.88 91 GLU B C 1
ATOM 2391 O O . GLU B 1 91 ? 2.27 -13.344 -26.297 1 75.88 91 GLU B O 1
ATOM 2396 N N . GLN B 1 92 ? 0.166 -13.531 -27.219 1 76.56 92 GLN B N 1
ATOM 2397 C CA . GLN B 1 92 ? -0.491 -13.766 -25.938 1 76.56 92 GLN B CA 1
ATOM 2398 C C . GLN B 1 92 ? -1.084 -15.172 -25.875 1 76.56 92 GLN B C 1
ATOM 2400 O O . GLN B 1 92 ? -1.456 -15.742 -26.906 1 76.56 92 GLN B O 1
ATOM 2405 N N . PRO B 1 93 ? -0.972 -15.75 -24.656 1 70.12 93 PRO B N 1
ATOM 2406 C CA . PRO B 1 93 ? -1.684 -17.031 -24.531 1 70.12 93 PRO B CA 1
ATOM 2407 C C . PRO B 1 93 ? -3.189 -16.875 -24.734 1 70.12 93 PRO B C 1
ATOM 2409 O O . PRO B 1 93 ? -3.766 -15.844 -24.391 1 70.12 93 PRO B O 1
ATOM 2412 N N . VAL B 1 94 ? -3.721 -17.734 -25.516 1 60.88 94 VAL B N 1
ATOM 2413 C CA . VAL B 1 94 ? -5.168 -17.688 -25.703 1 60.88 94 VAL B CA 1
ATOM 2414 C C . VAL B 1 94 ? -5.855 -18.391 -24.531 1 60.88 94 VAL B C 1
ATOM 2416 O O . VAL B 1 94 ? -5.449 -19.469 -24.125 1 60.88 94 VAL B O 1
ATOM 2419 N N . ALA B 1 95 ? -6.734 -17.594 -23.797 1 57.34 95 ALA B N 1
ATOM 2420 C CA . ALA B 1 95 ? -7.488 -17.969 -22.594 1 57.34 95 ALA B CA 1
ATOM 2421 C C . ALA B 1 95 ? -7.969 -19.406 -22.672 1 57.34 95 ALA B C 1
ATOM 2423 O O . ALA B 1 95 ? -8 -20.109 -21.656 1 57.34 95 ALA B O 1
ATOM 2424 N N . LYS B 1 96 ? -8.367 -19.797 -23.844 1 52.16 96 LYS B N 1
ATOM 2425 C CA . LYS B 1 96 ? -9.062 -21.078 -24.016 1 52.16 96 LYS B CA 1
ATOM 2426 C C . LYS B 1 96 ? -8.078 -22.25 -24 1 52.16 96 LYS B C 1
ATOM 2428 O O . LYS B 1 96 ? -8.492 -23.406 -23.938 1 52.16 96 LYS B O 1
ATOM 2433 N N . GLU B 1 97 ? -6.832 -21.875 -23.906 1 52.62 97 GLU B N 1
ATOM 2434 C CA . GLU B 1 97 ? -5.883 -22.984 -23.938 1 52.62 97 GLU B CA 1
ATOM 2435 C C . GLU B 1 97 ? -4.73 -22.75 -22.953 1 52.62 97 GLU B C 1
ATOM 2437 O O . GLU B 1 97 ? -3.574 -22.641 -23.375 1 52.62 97 GLU B O 1
ATOM 2442 N N . PRO B 1 98 ? -5.09 -22.484 -21.656 1 51.78 98 PRO B N 1
ATOM 2443 C CA . PRO B 1 98 ? -4.027 -22.234 -20.688 1 51.78 98 PRO B CA 1
ATOM 2444 C C . PRO B 1 98 ? -2.99 -23.359 -20.656 1 51.78 98 PRO B C 1
ATOM 2446 O O . PRO B 1 98 ? -1.853 -23.141 -20.234 1 51.78 98 PRO B O 1
ATOM 2449 N N . GLU B 1 99 ? -3.488 -24.609 -21.062 1 54.16 99 GLU B N 1
ATOM 2450 C CA . GLU B 1 99 ? -2.609 -25.781 -21.078 1 54.16 99 GLU B CA 1
ATOM 2451 C C . GLU B 1 99 ? -1.377 -25.516 -21.953 1 54.16 99 GLU B C 1
ATOM 2453 O O . GLU B 1 99 ? -0.364 -26.219 -21.812 1 54.16 99 GLU B O 1
ATOM 2458 N N . LEU B 1 100 ? -1.603 -24.453 -22.641 1 54.97 100 LEU B N 1
ATOM 2459 C CA . LEU B 1 100 ? -0.54 -24.328 -23.641 1 54.97 100 LEU B CA 1
ATOM 2460 C C . LEU B 1 100 ? 0.46 -23.25 -23.234 1 54.97 100 LEU B C 1
ATOM 2462 O O . LEU B 1 100 ? 1.284 -22.828 -24.047 1 54.97 100 LEU B O 1
ATOM 2466 N N . LEU B 1 101 ? 0.398 -22.812 -21.906 1 69.56 101 LEU B N 1
ATOM 2467 C CA . LEU B 1 101 ? 1.519 -21.938 -21.594 1 69.56 101 LEU B CA 1
ATOM 2468 C C . LEU B 1 101 ? 2.838 -22.688 -21.641 1 69.56 101 LEU B C 1
ATOM 2470 O O . LEU B 1 101 ? 3.047 -23.625 -20.859 1 69.56 101 LEU B O 1
ATOM 2474 N N . PRO B 1 102 ? 3.549 -22.531 -22.703 1 71 102 PRO B N 1
ATOM 2475 C CA . PRO B 1 102 ? 4.832 -23.234 -22.719 1 71 102 PRO B CA 1
ATOM 2476 C C . PRO B 1 102 ? 5.684 -22.969 -21.484 1 71 102 PRO B C 1
ATOM 2478 O O . PRO B 1 102 ? 5.691 -21.844 -20.969 1 71 102 PRO B O 1
ATOM 2481 N N . ALA B 1 103 ? 6.176 -24.047 -21 1 79.94 103 ALA B N 1
ATOM 2482 C CA . ALA B 1 103 ? 7.105 -23.906 -19.891 1 79.94 103 ALA B CA 1
ATOM 2483 C C . ALA B 1 103 ? 8.344 -23.109 -20.297 1 79.94 103 ALA B C 1
ATOM 2485 O O . ALA B 1 103 ? 8.828 -23.234 -21.422 1 79.94 103 ALA B O 1
ATOM 2486 N N . PRO B 1 104 ? 8.812 -22.281 -19.391 1 91.56 104 PRO B N 1
ATOM 2487 C CA . PRO B 1 104 ? 10.086 -21.609 -19.672 1 91.56 104 PRO B CA 1
ATOM 2488 C C . PRO B 1 104 ? 11.227 -22.594 -19.922 1 91.56 104 PRO B C 1
ATOM 2490 O O . PRO B 1 104 ? 11.164 -23.75 -19.484 1 91.56 104 PRO B O 1
ATOM 2493 N N . PRO B 1 105 ? 12.242 -22.219 -20.703 1 92.5 105 PRO B N 1
ATOM 2494 C CA . PRO B 1 105 ? 13.398 -23.078 -20.922 1 92.5 105 PRO B CA 1
ATOM 2495 C C . PRO B 1 105 ? 14.023 -23.578 -19.625 1 92.5 105 PRO B C 1
ATOM 2497 O O . PRO B 1 105 ? 13.977 -22.891 -18.609 1 92.5 105 PRO B O 1
ATOM 2500 N N . ALA B 1 106 ? 14.609 -24.703 -19.703 1 90.19 106 ALA B N 1
ATOM 2501 C CA . ALA B 1 106 ? 15.141 -25.391 -18.531 1 90.19 106 ALA B CA 1
ATOM 2502 C C . ALA B 1 106 ? 16.219 -24.562 -17.844 1 90.19 106 ALA B C 1
ATOM 2504 O O . ALA B 1 106 ? 16.375 -24.625 -16.625 1 90.19 106 ALA B O 1
ATOM 2505 N N . ASP B 1 107 ? 16.938 -23.766 -18.609 1 92.38 107 ASP B N 1
ATOM 2506 C CA . ASP B 1 107 ? 18.031 -23 -18.047 1 92.38 107 ASP B CA 1
ATOM 2507 C C . ASP B 1 107 ? 17.578 -21.609 -17.609 1 92.38 107 ASP B C 1
ATOM 2509 O O . ASP B 1 107 ? 18.359 -20.828 -17.062 1 92.38 107 ASP B O 1
ATOM 2513 N N . SER B 1 108 ? 16.328 -21.359 -17.828 1 94.38 108 SER B N 1
ATOM 2514 C CA . SER B 1 108 ? 15.781 -20.062 -17.453 1 94.38 108 SER B CA 1
ATOM 2515 C C . SER B 1 108 ? 15.562 -19.984 -15.945 1 94.38 108 SER B C 1
ATOM 2517 O O . SER B 1 108 ? 15.109 -20.938 -15.32 1 94.38 108 SER B O 1
ATOM 2519 N N . PRO B 1 109 ? 15.82 -18.797 -15.406 1 94.88 109 PRO B N 1
ATOM 2520 C CA . PRO B 1 109 ? 15.516 -18.609 -13.984 1 94.88 109 PRO B CA 1
ATOM 2521 C C . PRO B 1 109 ? 14.023 -18.656 -13.688 1 94.88 109 PRO B C 1
ATOM 2523 O O . PRO B 1 109 ? 13.617 -18.766 -12.523 1 94.88 109 PRO B O 1
ATOM 2526 N N . PHE B 1 110 ? 13.188 -18.625 -14.711 1 95.19 110 PHE B N 1
ATOM 2527 C CA . PHE B 1 110 ? 11.742 -18.703 -14.547 1 95.19 110 PHE B CA 1
ATOM 2528 C C . PHE B 1 110 ? 11.289 -20.156 -14.391 1 95.19 110 PHE B C 1
ATOM 2530 O O . PHE B 1 110 ? 10.156 -20.406 -13.992 1 95.19 110 PHE B O 1
ATOM 2537 N N . HIS B 1 111 ? 12.148 -21.047 -14.75 1 92 111 HIS B N 1
ATOM 2538 C CA . HIS B 1 111 ? 11.742 -22.453 -14.727 1 92 111 HIS B CA 1
ATOM 2539 C C . HIS B 1 111 ? 11.297 -22.875 -13.336 1 92 111 HIS B C 1
ATOM 2541 O O . HIS B 1 111 ? 11.961 -22.547 -12.344 1 92 111 HIS B O 1
ATOM 2547 N N . PRO B 1 112 ? 10.234 -23.656 -13.258 1 86.81 112 PRO B N 1
ATOM 2548 C CA . PRO B 1 112 ? 9.68 -24.031 -11.961 1 86.81 112 PRO B CA 1
ATOM 2549 C C . PRO B 1 112 ? 10.656 -24.828 -11.102 1 86.81 112 PRO B C 1
ATOM 2551 O O . PRO B 1 112 ? 10.523 -24.875 -9.875 1 86.81 112 PRO B O 1
ATOM 2554 N N . HIS B 1 113 ? 11.648 -25.438 -11.727 1 86.94 113 HIS B N 1
ATOM 2555 C CA . HIS B 1 113 ? 12.617 -26.234 -10.984 1 86.94 113 HIS B CA 1
ATOM 2556 C C . HIS B 1 113 ? 13.945 -25.5 -10.836 1 86.94 113 HIS B C 1
ATOM 2558 O O . HIS B 1 113 ? 14.922 -26.062 -10.344 1 86.94 113 HIS B O 1
ATOM 2564 N N . SER B 1 114 ? 13.922 -24.297 -11.266 1 91.56 114 SER B N 1
ATOM 2565 C CA . SER B 1 114 ? 15.117 -23.5 -11.086 1 91.56 114 SER B CA 1
ATOM 2566 C C . SER B 1 114 ? 15.414 -23.266 -9.609 1 91.56 114 SER B C 1
ATOM 2568 O O . SER B 1 114 ? 14.5 -23.234 -8.789 1 91.56 114 SER B O 1
ATOM 2570 N N . PRO B 1 115 ? 16.703 -23.094 -9.273 1 91.31 115 PRO B N 1
ATOM 2571 C CA . PRO B 1 115 ? 17.047 -22.75 -7.891 1 91.31 115 PRO B CA 1
ATOM 2572 C C . PRO B 1 115 ? 16.422 -21.438 -7.434 1 91.31 115 PRO B C 1
ATOM 2574 O O . PRO B 1 115 ? 16.281 -21.203 -6.23 1 91.31 115 PRO B O 1
ATOM 2577 N N . ALA B 1 116 ? 16.031 -20.625 -8.391 1 91.25 116 ALA B N 1
ATOM 2578 C CA . ALA B 1 116 ? 15.398 -19.344 -8.07 1 91.25 116 ALA B CA 1
ATOM 2579 C C . ALA B 1 116 ? 14 -19.547 -7.504 1 91.25 116 ALA B C 1
ATOM 2581 O O . ALA B 1 116 ? 13.461 -18.672 -6.824 1 91.25 116 ALA B O 1
ATOM 2582 N N . MET B 1 117 ? 13.469 -20.641 -7.789 1 92.44 117 MET B N 1
ATOM 2583 C CA . MET B 1 117 ? 12.172 -21 -7.219 1 92.44 117 MET B CA 1
ATOM 2584 C C . MET B 1 117 ? 12.336 -21.891 -5.992 1 92.44 117 MET B C 1
ATOM 2586 O O . MET B 1 117 ? 11.938 -23.047 -6.008 1 92.44 117 MET B O 1
ATOM 2590 N N . SER B 1 118 ? 12.797 -21.359 -5.008 1 92.88 118 SER B N 1
ATOM 2591 C CA . SER B 1 118 ? 12.961 -22.078 -3.742 1 92.88 118 SER B CA 1
ATOM 2592 C C . SER B 1 118 ? 11.633 -22.219 -3.01 1 92.88 118 SER B C 1
ATOM 2594 O O . SER B 1 118 ? 10.641 -21.594 -3.389 1 92.88 118 SER B O 1
ATOM 2596 N N . ASN B 1 119 ? 11.625 -23.047 -2.055 1 92.44 119 ASN B N 1
ATOM 2597 C CA . ASN B 1 119 ? 10.445 -23.188 -1.204 1 92.44 119 ASN B CA 1
ATOM 2598 C C . ASN B 1 119 ? 10.102 -21.859 -0.527 1 92.44 119 ASN B C 1
ATOM 2600 O O . ASN B 1 119 ? 8.922 -21.5 -0.424 1 92.44 119 ASN B O 1
ATOM 2604 N N . SER B 1 120 ? 11.109 -21.203 -0.091 1 93.62 120 SER B N 1
ATOM 2605 C CA . SER B 1 120 ? 10.906 -19.922 0.559 1 93.62 120 SER B CA 1
ATOM 2606 C C . SER B 1 120 ? 10.305 -18.906 -0.407 1 93.62 120 SER B C 1
ATOM 2608 O O . SER B 1 120 ? 9.438 -18.109 -0.028 1 93.62 120 SER B O 1
ATOM 2610 N N . PHE B 1 121 ? 10.758 -18.938 -1.662 1 95.31 121 PHE B N 1
ATOM 2611 C CA . PHE B 1 121 ? 10.227 -17.984 -2.623 1 95.31 121 PHE B CA 1
ATOM 2612 C C . PHE B 1 121 ? 8.789 -18.328 -2.996 1 95.31 121 PHE B C 1
ATOM 2614 O O . PHE B 1 121 ? 7.961 -17.438 -3.186 1 95.31 121 PHE B O 1
ATOM 2621 N N . ALA B 1 122 ? 8.516 -19.578 -3.084 1 92.56 122 ALA B N 1
ATOM 2622 C CA . ALA B 1 122 ? 7.137 -20 -3.326 1 92.56 122 ALA B CA 1
ATOM 2623 C C . ALA B 1 122 ? 6.207 -19.469 -2.234 1 92.56 122 ALA B C 1
ATOM 2625 O O . ALA B 1 122 ? 5.09 -19.047 -2.52 1 92.56 122 ALA B O 1
ATOM 2626 N N . LEU B 1 123 ? 6.621 -19.547 -1.023 1 93.06 123 LEU B N 1
ATOM 2627 C CA . LEU B 1 123 ? 5.852 -19 0.09 1 93.06 123 LEU B CA 1
ATOM 2628 C C . LEU B 1 123 ? 5.66 -17.5 -0.065 1 93.06 123 LEU B C 1
ATOM 2630 O O . LEU B 1 123 ? 4.578 -16.969 0.215 1 93.06 123 LEU B O 1
ATOM 2634 N N . THR B 1 124 ? 6.688 -16.828 -0.535 1 96.69 124 THR B N 1
ATOM 2635 C CA . THR B 1 124 ? 6.617 -15.391 -0.774 1 96.69 124 THR B CA 1
ATOM 2636 C C . THR B 1 124 ? 5.57 -15.062 -1.835 1 96.69 124 THR B C 1
ATOM 2638 O O . THR B 1 124 ? 4.844 -14.07 -1.719 1 96.69 124 THR B O 1
ATOM 2641 N N . LEU B 1 125 ? 5.488 -15.906 -2.828 1 96.19 125 LEU B N 1
ATOM 2642 C CA . LEU B 1 125 ? 4.5 -15.695 -3.881 1 96.19 125 LEU B CA 1
ATOM 2643 C C . LEU B 1 125 ? 3.084 -15.805 -3.328 1 96.19 125 LEU B C 1
ATOM 2645 O O . LEU B 1 125 ? 2.215 -15 -3.678 1 96.19 125 LEU B O 1
ATOM 2649 N N . VAL B 1 126 ? 2.838 -16.734 -2.438 1 93.5 126 VAL B N 1
ATOM 2650 C CA . VAL B 1 126 ? 1.527 -16.875 -1.811 1 93.5 126 VAL B CA 1
ATOM 2651 C C . VAL B 1 126 ? 1.229 -15.641 -0.954 1 93.5 126 VAL B C 1
ATOM 2653 O O . VAL B 1 126 ? 0.124 -15.094 -1.004 1 93.5 126 VAL B O 1
ATOM 2656 N N . GLN B 1 127 ? 2.201 -15.211 -0.187 1 96.62 127 GLN B N 1
ATOM 2657 C CA . GLN B 1 127 ? 2.059 -14.008 0.631 1 96.62 127 GLN B CA 1
ATOM 2658 C C . GLN B 1 127 ? 1.699 -12.797 -0.226 1 96.62 127 GLN B C 1
ATOM 2660 O O . GLN B 1 127 ? 0.834 -12.008 0.147 1 96.62 127 GLN B O 1
ATOM 2665 N N . ALA B 1 128 ? 2.391 -12.695 -1.341 1 97.56 128 ALA B N 1
ATOM 2666 C CA . ALA B 1 128 ? 2.16 -11.578 -2.25 1 97.56 128 ALA B CA 1
ATOM 2667 C C . ALA B 1 128 ? 0.744 -11.617 -2.818 1 97.56 128 ALA B C 1
ATOM 2669 O O . ALA B 1 128 ? 0.092 -10.578 -2.949 1 97.56 128 ALA B O 1
ATOM 2670 N N . MET B 1 129 ? 0.284 -12.805 -3.145 1 95.25 129 MET B N 1
ATOM 2671 C CA . MET B 1 129 ? -1.068 -12.961 -3.674 1 95.25 129 MET B CA 1
ATOM 2672 C C . MET B 1 129 ? -2.109 -12.57 -2.627 1 95.25 129 MET B C 1
ATOM 2674 O O . MET B 1 129 ? -3.072 -11.867 -2.938 1 95.25 129 MET B O 1
ATOM 2678 N N . ILE B 1 130 ? -1.929 -13.023 -1.445 1 95.38 130 ILE B N 1
ATOM 2679 C CA . ILE B 1 130 ? -2.846 -12.695 -0.36 1 95.38 130 ILE B CA 1
ATOM 2680 C C . ILE B 1 130 ? -2.818 -11.195 -0.101 1 95.38 130 ILE B C 1
ATOM 2682 O O . ILE B 1 130 ? -3.865 -10.57 0.099 1 95.38 130 ILE B O 1
ATOM 2686 N N . ALA B 1 131 ? -1.607 -10.609 -0.092 1 96.88 131 ALA B N 1
ATOM 2687 C CA . ALA B 1 131 ? -1.487 -9.164 0.075 1 96.88 131 ALA B CA 1
ATOM 2688 C C . ALA B 1 131 ? -2.279 -8.414 -0.995 1 96.88 131 ALA B C 1
ATOM 2690 O O . ALA B 1 131 ? -2.99 -7.457 -0.694 1 96.88 131 ALA B O 1
ATOM 2691 N N . ALA B 1 132 ? -2.146 -8.875 -2.246 1 96.75 132 ALA B N 1
ATOM 2692 C CA . ALA B 1 132 ? -2.887 -8.258 -3.344 1 96.75 132 ALA B CA 1
ATOM 2693 C C . ALA B 1 132 ? -4.391 -8.383 -3.131 1 96.75 132 ALA B C 1
ATOM 2695 O O . ALA B 1 132 ? -5.137 -7.422 -3.33 1 96.75 132 ALA B O 1
ATOM 2696 N N . ALA B 1 133 ? -4.832 -9.523 -2.688 1 93.75 133 ALA B N 1
ATOM 2697 C CA . ALA B 1 133 ? -6.25 -9.781 -2.467 1 93.75 133 ALA B CA 1
ATOM 2698 C C . ALA B 1 133 ? -6.809 -8.891 -1.364 1 93.75 133 ALA B C 1
ATOM 2700 O O . ALA B 1 133 ? -8.008 -8.602 -1.335 1 93.75 133 ALA B O 1
ATOM 2701 N N . ARG B 1 134 ? -5.977 -8.484 -0.514 1 95.38 134 ARG B N 1
ATOM 2702 C CA . ARG B 1 134 ? -6.414 -7.684 0.626 1 95.38 134 ARG B CA 1
ATOM 2703 C C . ARG B 1 134 ? -6.277 -6.191 0.334 1 95.38 134 ARG B C 1
ATOM 2705 O O . ARG B 1 134 ? -6.59 -5.355 1.187 1 95.38 134 ARG B O 1
ATOM 2712 N N . ALA B 1 135 ? -5.801 -5.828 -0.786 1 94.62 135 ALA B N 1
ATOM 2713 C CA . ALA B 1 135 ? -5.418 -4.457 -1.113 1 94.62 135 ALA B CA 1
ATOM 2714 C C . ALA B 1 135 ? -6.613 -3.514 -1.024 1 94.62 135 ALA B C 1
ATOM 2716 O O . ALA B 1 135 ? -6.465 -2.348 -0.652 1 94.62 135 ALA B O 1
ATOM 2717 N N . ASP B 1 136 ? -7.812 -4.023 -1.33 1 94.56 136 ASP B N 1
ATOM 2718 C CA . ASP B 1 136 ? -8.977 -3.146 -1.384 1 94.56 136 ASP B CA 1
ATOM 2719 C C . ASP B 1 136 ? -9.711 -3.125 -0.044 1 94.56 136 ASP B C 1
ATOM 2721 O O . ASP B 1 136 ? -10.711 -2.42 0.112 1 94.56 136 ASP B O 1
ATOM 2725 N N . GLY B 1 137 ? -9.289 -3.934 0.964 1 93.25 137 GLY B N 1
ATOM 2726 C CA . GLY B 1 137 ? -9.867 -3.926 2.299 1 93.25 137 GLY B CA 1
ATOM 2727 C C . GLY B 1 137 ? -11.102 -4.801 2.42 1 93.25 137 GLY B C 1
ATOM 2728 O O . GLY B 1 137 ? -11.828 -4.723 3.412 1 93.25 137 GLY B O 1
ATOM 2729 N N . TYR B 1 138 ? -11.336 -5.566 1.453 1 89.62 138 TYR B N 1
ATOM 2730 C CA . TYR B 1 138 ? -12.531 -6.406 1.467 1 89.62 138 TYR B CA 1
ATOM 2731 C C . TYR B 1 138 ? -12.422 -7.484 2.539 1 89.62 138 TYR B C 1
ATOM 2733 O O . TYR B 1 138 ? -13.43 -7.871 3.143 1 89.62 138 TYR B O 1
ATOM 2741 N N . ILE B 1 139 ? -11.297 -8.039 2.766 1 92.25 139 ILE B N 1
ATOM 2742 C CA . ILE B 1 139 ? -11.125 -9.102 3.756 1 92.25 139 ILE B CA 1
ATOM 2743 C C . ILE B 1 139 ? -11.039 -8.492 5.152 1 92.25 139 ILE B C 1
ATOM 2745 O O . ILE B 1 139 ? -9.938 -8.258 5.668 1 92.25 139 ILE B O 1
ATOM 2749 N N . ASP B 1 140 ? -12.164 -8.219 5.719 1 88.62 140 ASP B N 1
ATOM 2750 C CA . ASP B 1 140 ? -12.227 -7.734 7.098 1 88.62 140 ASP B CA 1
ATOM 2751 C C . ASP B 1 140 ? -12.258 -8.898 8.086 1 88.62 140 ASP B C 1
ATOM 2753 O O . ASP B 1 140 ? -12.062 -10.055 7.699 1 88.62 140 ASP B O 1
ATOM 2757 N N . ASP B 1 141 ? -12.523 -8.609 9.398 1 90.5 141 ASP B N 1
ATOM 2758 C CA . ASP B 1 141 ? -12.469 -9.633 10.438 1 90.5 141 ASP B CA 1
ATOM 2759 C C . ASP B 1 141 ? -13.523 -10.711 10.203 1 90.5 141 ASP B C 1
ATOM 2761 O O . ASP B 1 141 ? -13.258 -11.898 10.391 1 90.5 141 ASP B O 1
ATOM 2765 N N . ALA B 1 142 ? -14.711 -10.266 9.781 1 93.06 142 ALA B N 1
ATOM 2766 C CA . ALA B 1 142 ? -15.781 -11.227 9.523 1 93.06 142 ALA B CA 1
ATOM 2767 C C . ALA B 1 142 ? -15.438 -12.141 8.352 1 93.06 142 ALA B C 1
ATOM 2769 O O . ALA B 1 142 ? -15.641 -13.352 8.43 1 93.06 142 ALA B O 1
ATOM 2770 N N . GLU B 1 143 ? -14.922 -11.5 7.281 1 94.19 143 GLU B N 1
ATOM 2771 C CA . GLU B 1 143 ? -14.547 -12.297 6.117 1 94.19 143 GLU B CA 1
ATOM 2772 C C . GLU B 1 143 ? -13.367 -13.219 6.438 1 94.19 143 GLU B C 1
ATOM 2774 O O . GLU B 1 143 ? -13.336 -14.359 5.984 1 94.19 143 GLU B O 1
ATOM 2779 N N . ARG B 1 144 ? -12.461 -12.766 7.172 1 94.69 144 ARG B N 1
ATOM 2780 C CA . ARG B 1 144 ? -11.336 -13.594 7.602 1 94.69 144 ARG B CA 1
ATOM 2781 C C . ARG B 1 144 ? -11.82 -14.836 8.344 1 94.69 144 ARG B C 1
ATOM 2783 O O . ARG B 1 144 ? -11.328 -15.938 8.117 1 94.69 144 ARG B O 1
ATOM 2790 N N . ALA B 1 145 ? -12.758 -14.664 9.25 1 94.31 145 ALA B N 1
ATOM 2791 C CA . ALA B 1 145 ? -13.32 -15.781 10.008 1 94.31 145 ALA B CA 1
ATOM 2792 C C . ALA B 1 145 ? -13.977 -16.797 9.078 1 94.31 145 ALA B C 1
ATOM 2794 O O . ALA B 1 145 ? -13.828 -18.016 9.266 1 94.31 145 ALA B O 1
ATOM 2795 N N . ARG B 1 146 ? -14.672 -16.281 8.109 1 93.38 146 ARG B N 1
ATOM 2796 C CA . ARG B 1 146 ? -15.328 -17.156 7.148 1 93.38 146 ARG B CA 1
ATOM 2797 C C . ARG B 1 146 ? -14.305 -17.938 6.34 1 93.38 146 ARG B C 1
ATOM 2799 O O . ARG B 1 146 ? -14.484 -19.141 6.098 1 93.38 146 ARG B O 1
ATOM 2806 N N . ILE B 1 147 ? -13.25 -17.219 5.906 1 93.31 147 ILE B N 1
ATOM 2807 C CA . ILE B 1 147 ? -12.188 -17.875 5.152 1 93.31 147 ILE B CA 1
ATOM 2808 C C . ILE B 1 147 ? -11.539 -18.969 6.012 1 93.31 147 ILE B C 1
ATOM 2810 O O . ILE B 1 147 ? -11.32 -20.078 5.543 1 93.31 147 ILE B O 1
ATOM 2814 N N . MET B 1 148 ? -11.344 -18.734 7.301 1 93.88 148 MET B N 1
ATOM 2815 C CA . MET B 1 148 ? -10.648 -19.672 8.172 1 93.88 148 MET B CA 1
ATOM 2816 C C . MET B 1 148 ? -11.531 -20.875 8.477 1 93.88 148 MET B C 1
ATOM 2818 O O . MET B 1 148 ? -11.023 -21.984 8.695 1 93.88 148 MET B O 1
ATOM 2822 N N . GLU B 1 149 ? -12.852 -20.719 8.445 1 92.81 149 GLU B N 1
ATOM 2823 C CA . GLU B 1 149 ? -13.758 -21.844 8.562 1 92.81 149 GLU B CA 1
ATOM 2824 C C . GLU B 1 149 ? -13.594 -22.812 7.395 1 92.81 149 GLU B C 1
ATOM 2826 O O . GLU B 1 149 ? -13.57 -24.031 7.586 1 92.81 149 GLU B O 1
ATOM 2831 N N . LYS B 1 150 ? -13.453 -22.25 6.254 1 88.81 150 LYS B N 1
ATOM 2832 C CA . LYS B 1 150 ? -13.25 -23.078 5.066 1 88.81 150 LYS B CA 1
ATOM 2833 C C . LYS B 1 150 ? -11.883 -23.75 5.094 1 88.81 150 LYS B C 1
ATOM 2835 O O . LYS B 1 150 ? -11.742 -24.906 4.668 1 88.81 150 LYS B O 1
ATOM 2840 N N . VAL B 1 151 ? -10.93 -23.031 5.574 1 88.81 151 VAL B N 1
ATOM 2841 C CA . VAL B 1 151 ? -9.578 -23.562 5.672 1 88.81 151 VAL B CA 1
ATOM 2842 C C . VAL B 1 151 ? -9.562 -24.766 6.613 1 88.81 151 VAL B C 1
ATOM 2844 O O . VAL B 1 151 ? -8.922 -25.781 6.32 1 88.81 151 VAL B O 1
ATOM 2847 N N . LYS B 1 152 ? -10.289 -24.75 7.629 1 88.81 152 LYS B N 1
ATOM 2848 C CA . LYS B 1 152 ? -10.305 -25.812 8.641 1 88.81 152 LYS B CA 1
ATOM 2849 C C . LYS B 1 152 ? -10.938 -27.078 8.094 1 88.81 152 LYS B C 1
ATOM 2851 O O . LYS B 1 152 ? -10.547 -28.188 8.477 1 88.81 152 LYS B O 1
ATOM 2856 N N . ILE B 1 153 ? -11.828 -26.953 7.172 1 85.44 153 ILE B N 1
ATOM 2857 C CA . ILE B 1 153 ? -12.531 -28.141 6.691 1 85.44 153 ILE B CA 1
ATOM 2858 C C . ILE B 1 153 ? -11.875 -28.641 5.406 1 85.44 153 ILE B C 1
ATOM 2860 O O . ILE B 1 153 ? -12.227 -29.703 4.895 1 85.44 153 ILE B O 1
ATOM 2864 N N . SER B 1 154 ? -10.93 -27.969 4.895 1 79.44 154 SER B N 1
ATOM 2865 C CA . SER B 1 154 ? -10.312 -28.297 3.613 1 79.44 154 SER B CA 1
ATOM 2866 C C . SER B 1 154 ? -9.32 -29.453 3.762 1 79.44 154 SER B C 1
ATOM 2868 O O . SER B 1 154 ? -8.914 -30.062 2.77 1 79.44 154 SER B O 1
ATOM 2870 N N . GLY B 1 155 ? -8.82 -29.734 4.98 1 79.44 155 GLY B N 1
ATOM 2871 C CA . GLY B 1 155 ? -7.871 -30.828 5.195 1 79.44 155 GLY B CA 1
ATOM 2872 C C . GLY B 1 155 ? -6.426 -30.375 5.094 1 79.44 155 GLY B C 1
ATOM 2873 O O . GLY B 1 155 ? -5.516 -31.203 5.051 1 79.44 155 GLY B O 1
ATOM 2874 N N . LEU B 1 156 ? -6.18 -29.062 4.973 1 81.12 156 LEU B N 1
ATOM 2875 C CA . LEU B 1 156 ? -4.816 -28.547 5.035 1 81.12 156 LEU B CA 1
ATOM 2876 C C . LEU B 1 156 ? -4.152 -28.953 6.352 1 81.12 156 LEU B C 1
ATOM 2878 O O . LEU B 1 156 ? -4.828 -29.094 7.371 1 81.12 156 LEU B O 1
ATOM 2882 N N . ASP B 1 157 ? -2.867 -29.203 6.277 1 85.06 157 ASP B N 1
ATOM 2883 C CA . ASP B 1 157 ? -2.17 -29.531 7.516 1 85.06 157 ASP B CA 1
ATOM 2884 C C . ASP B 1 157 ? -2.072 -28.312 8.43 1 85.06 157 ASP B C 1
ATOM 2886 O O . ASP B 1 157 ? -2.398 -27.188 8.023 1 85.06 157 ASP B O 1
ATOM 2890 N N . ASP B 1 158 ? -1.636 -28.469 9.617 1 89.38 158 ASP B N 1
ATOM 2891 C CA . ASP B 1 158 ? -1.644 -27.453 10.664 1 89.38 158 ASP B CA 1
ATOM 2892 C C . ASP B 1 158 ? -0.718 -26.281 10.312 1 89.38 158 ASP B C 1
ATOM 2894 O O . ASP B 1 158 ? -1.021 -25.125 10.609 1 89.38 158 ASP B O 1
ATOM 2898 N N . GLU B 1 159 ? 0.372 -26.562 9.734 1 90.75 159 GLU B N 1
ATOM 2899 C CA . GLU B 1 159 ? 1.337 -25.531 9.398 1 90.75 159 GLU B CA 1
ATOM 2900 C C . GLU B 1 159 ? 0.791 -24.594 8.328 1 90.75 159 GLU B C 1
ATOM 2902 O O . GLU B 1 159 ? 0.927 -23.375 8.43 1 90.75 159 GLU B O 1
ATOM 2907 N N . ALA B 1 160 ? 0.208 -25.188 7.289 1 88.38 160 ALA B N 1
ATOM 2908 C CA . ALA B 1 160 ? -0.405 -24.391 6.23 1 88.38 160 ALA B CA 1
ATOM 2909 C C . ALA B 1 160 ? -1.545 -23.531 6.777 1 88.38 160 ALA B C 1
ATOM 2911 O O . ALA B 1 160 ? -1.692 -22.375 6.398 1 88.38 160 ALA B O 1
ATOM 2912 N N . GLU B 1 161 ? -2.363 -24.125 7.66 1 90.06 161 GLU B N 1
ATOM 2913 C CA . GLU B 1 161 ? -3.449 -23.391 8.289 1 90.06 161 GLU B CA 1
ATOM 2914 C C . GLU B 1 161 ? -2.916 -22.203 9.094 1 90.06 161 GLU B C 1
ATOM 2916 O O . GLU B 1 161 ? -3.451 -21.094 9.016 1 90.06 161 GLU B O 1
ATOM 2921 N N . ALA B 1 162 ? -1.911 -22.406 9.891 1 93.75 162 ALA B N 1
ATOM 2922 C CA . ALA B 1 162 ? -1.32 -21.344 10.719 1 93.75 162 ALA B CA 1
ATOM 2923 C C . ALA B 1 162 ? -0.733 -20.234 9.852 1 93.75 162 ALA B C 1
ATOM 2925 O O . ALA B 1 162 ? -0.842 -19.062 10.188 1 93.75 162 ALA B O 1
ATOM 2926 N N . PHE B 1 163 ? -0.148 -20.688 8.797 1 93.06 163 PHE B N 1
ATOM 2927 C CA . PHE B 1 163 ? 0.421 -19.734 7.855 1 93.06 163 PHE B CA 1
ATOM 2928 C C . PHE B 1 163 ? -0.659 -18.812 7.301 1 93.06 163 PHE B C 1
ATOM 2930 O O . PHE B 1 163 ? -0.498 -17.578 7.297 1 93.06 163 PHE B O 1
ATOM 2937 N N . LEU B 1 164 ? -1.743 -19.391 6.836 1 93.5 164 LEU B N 1
ATOM 2938 C CA . LEU B 1 164 ? -2.834 -18.609 6.262 1 93.5 164 LEU B CA 1
ATOM 2939 C C . LEU B 1 164 ? -3.457 -17.703 7.309 1 93.5 164 LEU B C 1
ATOM 2941 O O . LEU B 1 164 ? -3.783 -16.547 7.016 1 93.5 164 LEU B O 1
ATOM 2945 N N . ALA B 1 165 ? -3.613 -18.234 8.508 1 94.56 165 ALA B N 1
ATOM 2946 C CA . ALA B 1 165 ? -4.184 -17.438 9.594 1 94.56 165 ALA B CA 1
ATOM 2947 C C . ALA B 1 165 ? -3.344 -16.203 9.859 1 94.56 165 ALA B C 1
ATOM 2949 O O . ALA B 1 165 ? -3.881 -15.102 9.992 1 94.56 165 ALA B O 1
ATOM 2950 N N . ARG B 1 166 ? -2.113 -16.359 9.875 1 95.69 166 ARG B N 1
ATOM 2951 C CA . ARG B 1 166 ? -1.206 -15.242 10.141 1 95.69 166 ARG B CA 1
ATOM 2952 C C . ARG B 1 166 ? -1.232 -14.234 8.992 1 95.69 166 ARG B C 1
ATOM 2954 O O . ARG B 1 166 ? -1.31 -13.031 9.227 1 95.69 166 ARG B O 1
ATOM 2961 N N . GLU B 1 167 ? -1.182 -14.781 7.758 1 94.81 167 GLU B N 1
ATOM 2962 C CA . GLU B 1 167 ? -1.136 -13.906 6.59 1 94.81 167 GLU B CA 1
ATOM 2963 C C . GLU B 1 167 ? -2.414 -13.086 6.465 1 94.81 167 GLU B C 1
ATOM 2965 O O . GLU B 1 167 ? -2.381 -11.945 6 1 94.81 167 GLU B O 1
ATOM 2970 N N . LEU B 1 168 ? -3.512 -13.664 6.914 1 95.5 168 LEU B N 1
ATOM 2971 C CA . LEU B 1 168 ? -4.797 -12.984 6.793 1 95.5 168 LEU B CA 1
ATOM 2972 C C . LEU B 1 168 ? -5 -12 7.938 1 95.5 168 LEU B C 1
ATOM 2974 O O . LEU B 1 168 ? -5.863 -11.125 7.863 1 95.5 168 LEU B O 1
ATOM 2978 N N . ALA B 1 169 ? -4.172 -12.094 8.977 1 93.5 169 ALA B N 1
ATOM 2979 C CA . ALA B 1 169 ? -4.414 -11.297 10.172 1 93.5 169 ALA B CA 1
ATOM 2980 C C . ALA B 1 169 ? -3.41 -10.156 10.281 1 93.5 169 ALA B C 1
ATOM 2982 O O . ALA B 1 169 ? -3.768 -9.039 10.672 1 93.5 169 ALA B O 1
ATOM 2983 N N . GLU B 1 170 ? -2.182 -10.375 9.914 1 94.5 170 GLU B N 1
ATOM 2984 C CA . GLU B 1 170 ? -1.105 -9.406 10.125 1 94.5 170 GLU B CA 1
ATOM 2985 C C . GLU B 1 170 ? -1.059 -8.383 9 1 94.5 170 GLU B C 1
ATOM 2987 O O . GLU B 1 170 ? -1.377 -8.695 7.852 1 94.5 170 GLU B O 1
ATOM 2992 N N . PRO B 1 171 ? -0.583 -7.129 9.359 1 94.5 171 PRO B N 1
ATOM 2993 C CA . PRO B 1 171 ? -0.4 -6.156 8.273 1 94.5 171 PRO B CA 1
ATOM 2994 C C . PRO B 1 171 ? 0.595 -6.629 7.219 1 94.5 171 PRO B C 1
ATOM 2996 O O . PRO B 1 171 ? 1.556 -7.332 7.543 1 94.5 171 PRO B O 1
ATOM 2999 N N . VAL B 1 172 ? 0.317 -6.234 6.039 1 93.75 172 VAL B N 1
ATOM 3000 C CA . VAL B 1 172 ? 1.214 -6.582 4.941 1 93.75 172 VAL B CA 1
ATOM 3001 C C . VAL B 1 172 ? 2.576 -5.93 5.16 1 93.75 172 VAL B C 1
ATOM 3003 O O . VAL B 1 172 ? 2.658 -4.723 5.418 1 93.75 172 VAL B O 1
ATOM 3006 N N . ASP B 1 173 ? 3.578 -6.711 5.133 1 94.31 173 ASP B N 1
ATOM 3007 C CA . ASP B 1 173 ? 4.941 -6.195 5.176 1 94.31 173 ASP B CA 1
ATOM 3008 C C . ASP B 1 173 ? 5.551 -6.141 3.777 1 94.31 173 ASP B C 1
ATOM 3010 O O . ASP B 1 173 ? 6.211 -7.09 3.344 1 94.31 173 ASP B O 1
ATOM 3014 N N . LEU B 1 174 ? 5.387 -5.031 3.131 1 96 174 LEU B N 1
ATOM 3015 C CA . LEU B 1 174 ? 5.809 -4.902 1.74 1 96 174 LEU B CA 1
ATOM 3016 C C . LEU B 1 174 ? 7.328 -4.93 1.63 1 96 174 LEU B C 1
ATOM 3018 O O . LEU B 1 174 ? 7.875 -5.398 0.628 1 96 174 LEU B O 1
ATOM 3022 N N . ASP B 1 175 ? 8.039 -4.461 2.641 1 95.69 175 ASP B N 1
ATOM 3023 C CA . ASP B 1 175 ? 9.5 -4.488 2.623 1 95.69 175 ASP B CA 1
ATOM 3024 C C . ASP B 1 175 ? 10.023 -5.922 2.555 1 95.69 175 ASP B C 1
ATOM 3026 O O . ASP B 1 175 ? 10.961 -6.207 1.812 1 95.69 175 ASP B O 1
ATOM 3030 N N . VAL B 1 176 ? 9.414 -6.801 3.279 1 95.5 176 VAL B N 1
ATOM 3031 C CA . VAL B 1 176 ? 9.836 -8.203 3.301 1 95.5 176 VAL B CA 1
ATOM 3032 C C . VAL B 1 176 ? 9.547 -8.844 1.947 1 95.5 176 VAL B C 1
ATOM 3034 O O . VAL B 1 176 ? 10.383 -9.586 1.419 1 95.5 176 VAL B O 1
ATOM 3037 N N . LEU B 1 177 ? 8.344 -8.586 1.332 1 97.38 177 LEU B N 1
ATOM 3038 C CA . LEU B 1 177 ? 7.988 -9.141 0.032 1 97.38 177 LEU B CA 1
ATOM 3039 C C . LEU B 1 177 ? 8.969 -8.688 -1.043 1 97.38 177 LEU B C 1
ATOM 3041 O O . LEU B 1 177 ? 9.469 -9.508 -1.817 1 97.38 177 LEU B O 1
ATOM 3045 N N . VAL B 1 178 ? 9.281 -7.375 -1.043 1 98 178 VAL B N 1
ATOM 3046 C CA . VAL B 1 178 ? 10.156 -6.801 -2.059 1 98 178 VAL B CA 1
ATOM 3047 C C . VAL B 1 178 ? 11.57 -7.332 -1.879 1 98 178 VAL B C 1
ATOM 3049 O O . VAL B 1 178 ? 12.242 -7.668 -2.857 1 98 178 VAL B O 1
ATOM 3052 N N . ALA B 1 179 ? 12 -7.496 -0.644 1 96.62 179 ALA B N 1
ATOM 3053 C CA . ALA B 1 179 ? 13.352 -7.957 -0.351 1 96.62 179 ALA B CA 1
ATOM 3054 C C . ALA B 1 179 ? 13.531 -9.422 -0.74 1 96.62 179 ALA B C 1
ATOM 3056 O O . ALA B 1 179 ? 14.641 -9.867 -1.034 1 96.62 179 ALA B O 1
ATOM 3057 N N . ALA B 1 180 ? 12.477 -10.203 -0.763 1 97.25 180 ALA B N 1
ATOM 3058 C CA . ALA B 1 180 ? 12.539 -11.625 -1.081 1 97.25 180 ALA B CA 1
ATOM 3059 C C . ALA B 1 180 ? 12.797 -11.844 -2.568 1 97.25 180 ALA B C 1
ATOM 3061 O O . ALA B 1 180 ? 13.242 -12.922 -2.975 1 97.25 180 ALA B O 1
ATOM 3062 N N . ALA B 1 181 ? 12.461 -10.852 -3.436 1 98.06 181 ALA B N 1
ATOM 3063 C CA . ALA B 1 181 ? 12.719 -10.93 -4.871 1 98.06 181 ALA B CA 1
ATOM 3064 C C . ALA B 1 181 ? 14.086 -10.328 -5.211 1 98.06 181 ALA B C 1
ATOM 3066 O O . ALA B 1 181 ? 14.203 -9.117 -5.387 1 98.06 181 ALA B O 1
ATOM 3067 N N . GLN B 1 182 ? 15.039 -11.195 -5.434 1 96.75 182 GLN B N 1
ATOM 3068 C CA . GLN B 1 182 ? 16.422 -10.75 -5.504 1 96.75 182 GLN B CA 1
ATOM 3069 C C . GLN B 1 182 ? 16.875 -10.57 -6.953 1 96.75 182 GLN B C 1
ATOM 3071 O O . GLN B 1 182 ? 17.844 -9.859 -7.227 1 96.75 182 GLN B O 1
ATOM 3076 N N . THR B 1 183 ? 16.234 -11.195 -7.875 1 97.25 183 THR B N 1
ATOM 3077 C CA . THR B 1 183 ? 16.547 -11.07 -9.289 1 97.25 183 THR B CA 1
ATOM 3078 C C . THR B 1 183 ? 15.406 -10.406 -10.047 1 97.25 183 THR B C 1
ATOM 3080 O O . THR B 1 183 ? 14.273 -10.359 -9.555 1 97.25 183 THR B O 1
ATOM 3083 N N . GLU B 1 184 ? 15.711 -9.906 -11.234 1 97.38 184 GLU B N 1
ATOM 3084 C CA . GLU B 1 184 ? 14.656 -9.305 -12.039 1 97.38 184 GLU B CA 1
ATOM 3085 C C . GLU B 1 184 ? 13.555 -10.312 -12.359 1 97.38 184 GLU B C 1
ATOM 3087 O O . GLU B 1 184 ? 12.367 -9.969 -12.367 1 97.38 184 GLU B O 1
ATOM 3092 N N . GLU B 1 185 ? 13.938 -11.547 -12.586 1 97.69 185 GLU B N 1
ATOM 3093 C CA . GLU B 1 185 ? 12.984 -12.602 -12.891 1 97.69 185 GLU B CA 1
ATOM 3094 C C . GLU B 1 185 ? 12.055 -12.867 -11.711 1 97.69 185 GLU B C 1
ATOM 3096 O O . GLU B 1 185 ? 10.844 -13.031 -11.891 1 97.69 185 GLU B O 1
ATOM 3101 N N . GLN B 1 186 ? 12.648 -12.867 -10.539 1 98.06 186 GLN B N 1
ATOM 3102 C CA . GLN B 1 186 ? 11.836 -13.047 -9.344 1 98.06 186 GLN B CA 1
ATOM 3103 C C . GLN B 1 186 ? 10.875 -11.875 -9.141 1 98.06 186 GLN B C 1
ATOM 3105 O O . GLN B 1 186 ? 9.734 -12.062 -8.719 1 98.06 186 GLN B O 1
ATOM 3110 N N . LYS B 1 187 ? 11.344 -10.672 -9.43 1 98.81 187 LYS B N 1
ATOM 3111 C CA . LYS B 1 187 ? 10.477 -9.5 -9.336 1 98.81 187 LYS B CA 1
ATOM 3112 C C . LYS B 1 187 ? 9.297 -9.609 -10.305 1 98.81 187 LYS B C 1
ATOM 3114 O O . LYS B 1 187 ? 8.164 -9.289 -9.945 1 98.81 187 LYS B O 1
ATOM 3119 N N . VAL B 1 188 ? 9.555 -10.094 -11.469 1 98.56 188 VAL B N 1
ATOM 3120 C CA . VAL B 1 188 ? 8.516 -10.289 -12.477 1 98.56 188 VAL B CA 1
ATOM 3121 C C . VAL B 1 188 ? 7.512 -11.328 -11.984 1 98.56 188 VAL B C 1
ATOM 3123 O O . VAL B 1 188 ? 6.301 -11.125 -12.086 1 98.56 188 VAL B O 1
ATOM 3126 N N . GLU B 1 189 ? 8.047 -12.414 -11.438 1 97.94 189 GLU B N 1
ATOM 3127 C CA . GLU B 1 189 ? 7.172 -13.477 -10.953 1 97.94 189 GLU B CA 1
ATOM 3128 C C . GLU B 1 189 ? 6.301 -12.984 -9.797 1 97.94 189 GLU B C 1
ATOM 3130 O O . GLU B 1 189 ? 5.113 -13.312 -9.727 1 97.94 189 GLU B O 1
ATOM 3135 N N . LEU B 1 190 ? 6.879 -12.227 -8.922 1 98.56 190 LEU B N 1
ATOM 3136 C CA . LEU B 1 190 ? 6.148 -11.711 -7.77 1 98.56 190 LEU B CA 1
ATOM 3137 C C . LEU B 1 190 ? 5.02 -10.781 -8.211 1 98.56 190 LEU B C 1
ATOM 3139 O O . LEU B 1 190 ? 3.891 -10.898 -7.727 1 98.56 190 LEU B O 1
ATOM 3143 N N . TYR B 1 191 ? 5.293 -9.898 -9.141 1 98.81 191 TYR B N 1
ATOM 3144 C CA . TYR B 1 191 ? 4.258 -9.016 -9.656 1 98.81 191 TYR B CA 1
ATOM 3145 C C . TYR B 1 191 ? 3.193 -9.805 -10.406 1 98.81 191 TYR B C 1
ATOM 3147 O O . TYR B 1 191 ? 1.997 -9.531 -10.281 1 98.81 191 TYR B O 1
ATOM 3155 N N . THR B 1 192 ? 3.607 -10.789 -11.203 1 96.88 192 THR B N 1
ATOM 3156 C CA . THR B 1 192 ? 2.693 -11.633 -11.961 1 96.88 192 THR B CA 1
ATOM 3157 C C . THR B 1 192 ? 1.729 -12.359 -11.031 1 96.88 192 THR B C 1
ATOM 3159 O O . THR B 1 192 ? 0.519 -12.367 -11.266 1 96.88 192 THR B O 1
ATOM 3162 N N . ALA B 1 193 ? 2.283 -12.945 -9.969 1 94.88 193 ALA B N 1
ATOM 3163 C CA . ALA B 1 193 ? 1.46 -13.648 -8.984 1 94.88 193 ALA B CA 1
ATOM 3164 C C . ALA B 1 193 ? 0.435 -12.711 -8.359 1 94.88 193 ALA B C 1
ATOM 3166 O O . ALA B 1 193 ? -0.734 -13.07 -8.203 1 94.88 193 ALA B O 1
ATOM 3167 N N . SER B 1 194 ? 0.875 -11.531 -8.023 1 97.5 194 SER B N 1
ATOM 3168 C CA . SER B 1 194 ? -0.017 -10.547 -7.418 1 97.5 194 SER B CA 1
ATOM 3169 C C . SER B 1 194 ? -1.134 -10.148 -8.375 1 97.5 194 SER B C 1
ATOM 3171 O O . SER B 1 194 ? -2.301 -10.078 -7.98 1 97.5 194 SER B O 1
ATOM 3173 N N . ARG B 1 195 ? -0.746 -9.906 -9.602 1 96.62 195 ARG B N 1
ATOM 3174 C CA . ARG B 1 195 ? -1.727 -9.508 -10.609 1 96.62 195 ARG B CA 1
ATOM 3175 C C . ARG B 1 195 ? -2.725 -10.633 -10.867 1 96.62 195 ARG B C 1
ATOM 3177 O O . ARG B 1 195 ? -3.902 -10.375 -11.125 1 96.62 195 ARG B O 1
ATOM 3184 N N . LEU B 1 196 ? -2.27 -11.852 -10.82 1 91.62 196 LEU B N 1
ATOM 3185 C CA . LEU B 1 196 ? -3.133 -13.008 -11.023 1 91.62 196 LEU B CA 1
ATOM 3186 C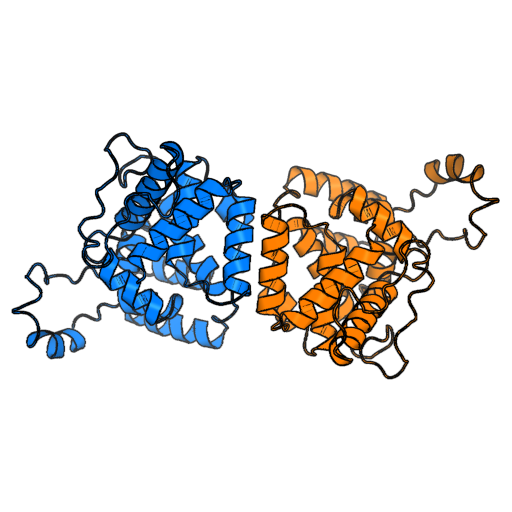 C . LEU B 1 196 ? -4.18 -13.102 -9.914 1 91.62 196 LEU B C 1
ATOM 3188 O O . LEU B 1 196 ? -5.297 -13.57 -10.156 1 91.62 196 LEU B O 1
ATOM 3192 N N . ALA B 1 197 ? -3.842 -12.641 -8.812 1 90.75 197 ALA B N 1
ATOM 3193 C CA . ALA B 1 197 ? -4.676 -12.82 -7.629 1 90.75 197 ALA B CA 1
ATOM 3194 C C . ALA B 1 197 ? -5.816 -11.805 -7.602 1 90.75 197 ALA B C 1
ATOM 3196 O O . ALA B 1 197 ? -6.746 -11.93 -6.801 1 90.75 197 ALA B O 1
ATOM 3197 N N . ILE B 1 198 ? -5.742 -10.789 -8.469 1 91.38 198 ILE B N 1
ATOM 3198 C CA . ILE B 1 198 ? -6.805 -9.789 -8.398 1 91.38 198 ILE B CA 1
ATOM 3199 C C . ILE B 1 198 ? -7.195 -9.359 -9.812 1 91.38 198 ILE B C 1
ATOM 3201 O O . ILE B 1 198 ? -6.441 -9.562 -10.766 1 91.38 198 ILE B O 1
ATOM 3205 N N . ASP B 1 199 ? -8.422 -8.883 -9.969 1 88.06 199 ASP B N 1
ATOM 3206 C CA . ASP B 1 199 ? -8.875 -8.086 -11.102 1 88.06 199 ASP B CA 1
ATOM 3207 C C . ASP B 1 199 ? -8.938 -6.602 -10.734 1 88.06 199 ASP B C 1
ATOM 3209 O O . ASP B 1 199 ? -9.867 -6.168 -10.047 1 88.06 199 ASP B O 1
ATOM 3213 N N . PRO B 1 200 ? -7.91 -5.941 -11.156 1 91.69 200 PRO B N 1
ATOM 3214 C CA . PRO B 1 200 ? -7.801 -4.57 -10.648 1 91.69 200 PRO B CA 1
ATOM 3215 C C . PRO B 1 200 ? -8.867 -3.641 -11.211 1 91.69 200 PRO B C 1
ATOM 3217 O O . PRO B 1 200 ? -8.547 -2.68 -11.914 1 91.69 200 PRO B O 1
ATOM 3220 N N . ASP B 1 201 ? -10.102 -3.818 -10.711 1 91.12 201 ASP B N 1
ATOM 3221 C CA . ASP B 1 201 ? -11.25 -3.08 -11.227 1 91.12 201 ASP B CA 1
ATOM 3222 C C . ASP B 1 201 ? -11.539 -1.843 -10.383 1 91.12 201 ASP B C 1
ATOM 3224 O O . ASP B 1 201 ? -12.461 -1.079 -10.68 1 91.12 201 ASP B O 1
ATOM 3228 N N . ASN B 1 202 ? -10.805 -1.695 -9.359 1 93.81 202 ASN B N 1
ATOM 3229 C CA . ASN B 1 202 ? -10.992 -0.507 -8.531 1 93.81 202 ASN B CA 1
ATOM 3230 C C . ASN B 1 202 ? -9.672 0.188 -8.234 1 93.81 202 ASN B C 1
ATOM 3232 O O . ASN B 1 202 ? -8.602 -0.365 -8.492 1 93.81 202 ASN B O 1
ATOM 3236 N N . ARG B 1 203 ? -9.812 1.357 -7.727 1 96.56 203 ARG B N 1
ATOM 3237 C CA . ARG B 1 203 ? -8.672 2.246 -7.551 1 96.56 203 ARG B CA 1
ATOM 3238 C C . ARG B 1 203 ? -7.672 1.663 -6.559 1 96.56 203 ARG B C 1
ATOM 3240 O O . ARG B 1 203 ? -6.461 1.756 -6.762 1 96.56 203 ARG B O 1
ATOM 3247 N N . ALA B 1 204 ? -8.148 1.076 -5.449 1 97.5 204 ALA B N 1
ATOM 3248 C CA . ALA B 1 204 ? -7.266 0.535 -4.422 1 97.5 204 ALA B CA 1
ATOM 3249 C C . ALA B 1 204 ? -6.387 -0.579 -4.984 1 97.5 204 ALA B C 1
ATOM 3251 O O . ALA B 1 204 ? -5.18 -0.61 -4.738 1 97.5 204 ALA B O 1
ATOM 3252 N N . GLU B 1 205 ? -6.98 -1.433 -5.797 1 97.56 205 GLU B N 1
ATOM 3253 C CA . GLU B 1 205 ? -6.254 -2.557 -6.379 1 97.56 205 GLU B CA 1
ATOM 3254 C C . GLU B 1 205 ? -5.227 -2.082 -7.402 1 97.56 205 GLU B C 1
ATOM 3256 O O . GLU B 1 205 ? -4.09 -2.551 -7.41 1 97.56 205 GLU B O 1
ATOM 3261 N N . ARG B 1 206 ? -5.641 -1.144 -8.211 1 97.75 206 ARG B N 1
ATOM 3262 C CA . ARG B 1 206 ? -4.707 -0.58 -9.18 1 97.75 206 ARG B CA 1
ATOM 3263 C C . ARG B 1 206 ? -3.555 0.135 -8.477 1 97.75 206 ARG B C 1
ATOM 3265 O O . ARG B 1 206 ? -2.398 0.001 -8.883 1 97.75 206 ARG B O 1
ATOM 3272 N N . GLY B 1 207 ? -3.941 0.842 -7.492 1 98.31 207 GLY B N 1
ATOM 3273 C CA . GLY B 1 207 ? -2.92 1.522 -6.715 1 98.31 207 GLY B CA 1
ATOM 3274 C C . GLY B 1 207 ? -1.926 0.571 -6.074 1 98.31 207 GLY B C 1
ATOM 3275 O O . GLY B 1 207 ? -0.717 0.807 -6.121 1 98.31 207 GLY B O 1
ATOM 3276 N N . TYR B 1 208 ? -2.404 -0.532 -5.465 1 98.44 208 TYR B N 1
ATOM 3277 C CA . TYR B 1 208 ? -1.522 -1.514 -4.844 1 98.44 208 TYR B CA 1
ATOM 3278 C C . TYR B 1 208 ? -0.527 -2.07 -5.855 1 98.44 208 TYR B C 1
ATOM 3280 O O . TYR B 1 208 ? 0.666 -2.182 -5.562 1 98.44 208 TYR B O 1
ATOM 3288 N N . LEU B 1 209 ? -1.051 -2.389 -7.055 1 98.62 209 LEU B N 1
ATOM 3289 C CA . LEU B 1 209 ? -0.179 -2.965 -8.07 1 98.62 209 LEU B CA 1
ATOM 3290 C C . LEU B 1 209 ? 0.868 -1.953 -8.531 1 98.62 209 LEU B C 1
ATOM 3292 O O . LEU B 1 209 ? 2.029 -2.309 -8.742 1 98.62 209 LEU B O 1
ATOM 3296 N N . ASP B 1 210 ? 0.485 -0.706 -8.648 1 98.44 210 ASP B N 1
ATOM 3297 C CA . ASP B 1 210 ? 1.446 0.328 -9.016 1 98.44 210 ASP B CA 1
ATOM 3298 C C . ASP B 1 210 ? 2.5 0.515 -7.926 1 98.44 210 ASP B C 1
ATOM 3300 O O . ASP B 1 210 ? 3.689 0.639 -8.219 1 98.44 210 ASP B O 1
ATOM 3304 N N . MET B 1 211 ? 2.021 0.541 -6.691 1 98.44 211 MET B N 1
ATOM 3305 C CA . MET B 1 211 ? 2.963 0.664 -5.582 1 98.44 211 MET B CA 1
ATOM 3306 C C . MET B 1 211 ? 3.951 -0.497 -5.578 1 98.44 211 MET B C 1
ATOM 3308 O O . MET B 1 211 ? 5.16 -0.288 -5.453 1 98.44 211 MET B O 1
ATOM 3312 N N . LEU B 1 212 ? 3.443 -1.715 -5.789 1 98.62 212 LEU B N 1
ATOM 3313 C CA . LEU B 1 212 ? 4.285 -2.906 -5.805 1 98.62 212 LEU B CA 1
ATOM 3314 C C . LEU B 1 212 ? 5.297 -2.844 -6.941 1 98.62 212 LEU B C 1
ATOM 3316 O O . LEU B 1 212 ? 6.484 -3.107 -6.742 1 98.62 212 LEU B O 1
ATOM 3320 N N . ALA B 1 213 ? 4.848 -2.479 -8.164 1 98.81 213 ALA B N 1
ATOM 3321 C CA . ALA B 1 213 ? 5.738 -2.377 -9.32 1 98.81 213 ALA B CA 1
ATOM 3322 C C . ALA B 1 213 ? 6.863 -1.383 -9.062 1 98.81 213 ALA B C 1
ATOM 3324 O O . ALA B 1 213 ? 8.031 -1.661 -9.367 1 98.81 213 ALA B O 1
ATOM 3325 N N . GLY B 1 214 ? 6.457 -0.26 -8.5 1 98.44 214 GLY B N 1
ATOM 3326 C CA . GLY B 1 214 ? 7.461 0.742 -8.172 1 98.44 214 GLY B CA 1
ATOM 3327 C C . GLY B 1 214 ? 8.469 0.262 -7.148 1 98.44 214 GLY B C 1
ATOM 3328 O O . GLY B 1 214 ? 9.672 0.48 -7.305 1 98.44 214 GLY B O 1
ATOM 3329 N N . ARG B 1 215 ? 7.984 -0.338 -6.102 1 98.19 215 ARG B N 1
ATOM 3330 C CA . ARG B 1 215 ? 8.844 -0.833 -5.035 1 98.19 215 ARG B CA 1
ATOM 3331 C C . ARG B 1 215 ? 9.766 -1.94 -5.543 1 98.19 215 ARG B C 1
ATOM 3333 O O . ARG B 1 215 ? 10.883 -2.098 -5.051 1 98.19 215 ARG B O 1
ATOM 3340 N N . LEU B 1 216 ? 9.312 -2.705 -6.566 1 98.62 216 LEU B N 1
ATOM 3341 C CA . LEU B 1 216 ? 10.117 -3.764 -7.168 1 98.62 216 LEU B CA 1
ATOM 3342 C C . LEU B 1 216 ? 11.109 -3.193 -8.18 1 98.62 216 LEU B C 1
ATOM 3344 O O . LEU B 1 216 ? 11.992 -3.904 -8.656 1 98.62 216 LEU B O 1
ATOM 3348 N N . GLY B 1 217 ? 10.93 -1.941 -8.547 1 97.88 217 GLY B N 1
ATOM 3349 C CA . GLY B 1 217 ? 11.812 -1.307 -9.516 1 97.88 217 GLY B CA 1
ATOM 3350 C C . GLY B 1 217 ? 11.602 -1.798 -10.93 1 97.88 217 GLY B C 1
ATOM 3351 O O . GLY B 1 217 ? 12.539 -1.82 -11.734 1 97.88 217 GLY B O 1
ATOM 3352 N N . LEU B 1 218 ? 10.398 -2.242 -11.234 1 98.44 218 LEU B N 1
ATOM 3353 C CA . LEU B 1 218 ? 10.109 -2.719 -12.578 1 98.44 218 LEU B CA 1
ATOM 3354 C C . LEU B 1 218 ? 9.914 -1.549 -13.539 1 98.44 218 LEU B C 1
ATOM 3356 O O . LEU B 1 218 ? 9.258 -0.56 -13.195 1 98.44 218 LEU B O 1
ATOM 3360 N N . GLN B 1 219 ? 10.5 -1.676 -14.711 1 97.81 219 GLN B N 1
ATOM 3361 C CA . GLN B 1 219 ? 10.305 -0.665 -15.742 1 97.81 219 GLN B CA 1
ATOM 3362 C C . GLN B 1 219 ? 8.852 -0.634 -16.203 1 97.81 219 GLN B C 1
ATOM 3364 O O . GLN B 1 219 ? 8.219 -1.682 -16.344 1 97.81 219 GLN B O 1
ATOM 3369 N N . ASP B 1 220 ? 8.359 0.523 -16.562 1 97.12 220 ASP B N 1
ATOM 3370 C CA . ASP B 1 220 ? 6.969 0.708 -16.953 1 97.12 220 ASP B CA 1
ATOM 3371 C C . ASP B 1 220 ? 6.598 -0.206 -18.125 1 97.12 220 ASP B C 1
ATOM 3373 O O . ASP B 1 220 ? 5.539 -0.835 -18.109 1 97.12 220 ASP B O 1
ATOM 3377 N N . ALA B 1 221 ? 7.508 -0.253 -19.031 1 97.12 221 ALA B N 1
ATOM 3378 C CA . ALA B 1 221 ? 7.223 -1.064 -20.219 1 97.12 221 ALA B CA 1
ATOM 3379 C C . ALA B 1 221 ? 7.102 -2.541 -19.859 1 97.12 221 ALA B C 1
ATOM 3381 O O . ALA B 1 221 ? 6.281 -3.264 -20.422 1 97.12 221 ALA B O 1
ATOM 3382 N N . LEU B 1 222 ? 7.965 -3.023 -18.969 1 98.12 222 LEU B N 1
ATOM 3383 C CA . LEU B 1 222 ? 7.898 -4.41 -18.516 1 98.12 222 LEU B CA 1
ATOM 3384 C C . LEU B 1 222 ? 6.59 -4.676 -17.781 1 98.12 222 LEU B C 1
ATOM 3386 O O . LEU B 1 222 ? 5.945 -5.707 -18 1 98.12 222 LEU B O 1
ATOM 3390 N N . VAL B 1 223 ? 6.133 -3.766 -16.922 1 98.31 223 VAL B N 1
ATOM 3391 C CA . VAL B 1 223 ? 4.867 -3.881 -16.203 1 98.31 223 VAL B CA 1
ATOM 3392 C C . VAL B 1 223 ? 3.717 -3.979 -17.203 1 98.31 223 VAL B C 1
ATOM 3394 O O . VAL B 1 223 ? 2.809 -4.797 -17.047 1 98.31 223 VAL B O 1
ATOM 3397 N N . ASP B 1 224 ? 3.73 -3.189 -18.25 1 97.38 224 ASP B N 1
ATOM 3398 C CA . ASP B 1 224 ? 2.699 -3.219 -19.281 1 97.38 224 ASP B CA 1
ATOM 3399 C C . ASP B 1 224 ? 2.615 -4.594 -19.938 1 97.38 224 ASP B C 1
ATOM 3401 O O . ASP B 1 224 ? 1.521 -5.082 -20.234 1 97.38 224 ASP B O 1
ATOM 3405 N N . HIS B 1 225 ? 3.809 -5.141 -20.156 1 96.56 225 HIS B N 1
ATOM 3406 C CA . HIS B 1 225 ? 3.836 -6.465 -20.766 1 96.56 225 HIS B CA 1
ATOM 3407 C C . HIS B 1 225 ? 3.238 -7.512 -19.828 1 96.56 225 HIS B C 1
ATOM 3409 O O . HIS B 1 225 ? 2.492 -8.391 -20.266 1 96.56 225 HIS B O 1
ATOM 3415 N N . ILE B 1 226 ? 3.586 -7.473 -18.578 1 97 226 ILE B N 1
ATOM 3416 C CA . ILE B 1 226 ? 3.039 -8.43 -17.625 1 97 226 ILE B CA 1
ATOM 3417 C C . ILE B 1 226 ? 1.521 -8.273 -17.547 1 97 226 ILE B C 1
ATOM 3419 O O . ILE B 1 226 ? 0.788 -9.266 -17.594 1 97 226 ILE B O 1
ATOM 3423 N N . GLU B 1 227 ? 1.053 -7.051 -17.453 1 96.44 227 GLU B N 1
ATOM 3424 C CA . GLU B 1 227 ? -0.378 -6.77 -17.375 1 96.44 227 GLU B CA 1
ATOM 3425 C C . GLU B 1 227 ? -1.116 -7.336 -18.578 1 96.44 227 GLU B C 1
ATOM 3427 O O . GLU B 1 227 ? -2.152 -7.988 -18.438 1 96.44 227 GLU B O 1
ATOM 3432 N N . ALA B 1 228 ? -0.633 -7.109 -19.672 1 93.06 228 ALA B N 1
ATOM 3433 C CA . ALA B 1 228 ? -1.264 -7.586 -20.906 1 93.06 228 ALA B CA 1
ATOM 3434 C C . ALA B 1 228 ? -1.292 -9.109 -20.953 1 93.06 228 ALA B C 1
ATOM 3436 O O . ALA B 1 228 ? -2.303 -9.711 -21.328 1 93.06 228 ALA B O 1
ATOM 3437 N N . THR B 1 229 ? -0.181 -9.695 -20.594 1 91.94 229 THR B N 1
ATOM 3438 C CA . THR B 1 229 ? -0.073 -11.148 -20.625 1 91.94 229 THR B CA 1
ATOM 3439 C C . THR B 1 229 ? -1.054 -11.789 -19.641 1 91.94 229 THR B C 1
ATOM 3441 O O . THR B 1 229 ? -1.773 -12.727 -20 1 91.94 229 THR B O 1
ATOM 3444 N N . VAL B 1 230 ? -1.104 -11.281 -18.422 1 91.44 230 VAL B N 1
ATOM 3445 C CA . VAL B 1 230 ? -1.995 -11.844 -17.406 1 91.44 230 VAL B CA 1
ATOM 3446 C C . VAL B 1 230 ? -3.447 -11.578 -17.797 1 91.44 230 VAL B C 1
ATOM 3448 O O . VAL B 1 230 ? -4.305 -12.453 -17.641 1 91.44 230 VAL B O 1
ATOM 3451 N N . ALA B 1 231 ? -3.77 -10.391 -18.312 1 88.5 231 ALA B N 1
ATOM 3452 C CA . ALA B 1 231 ? -5.129 -10.055 -18.734 1 88.5 231 ALA B CA 1
ATOM 3453 C C . ALA B 1 231 ? -5.629 -11 -19.812 1 88.5 231 ALA B C 1
ATOM 3455 O O . ALA B 1 231 ? -6.82 -11.305 -19.891 1 88.5 231 ALA B O 1
ATOM 3456 N N . SER B 1 232 ? -4.762 -11.445 -20.609 1 84.94 232 SER B N 1
ATOM 3457 C CA . SER B 1 232 ? -5.133 -12.305 -21.734 1 84.94 232 SER B CA 1
ATOM 3458 C C . SER B 1 232 ? -5.633 -13.664 -21.25 1 84.94 232 SER B C 1
ATOM 3460 O O . SER B 1 232 ? -6.367 -14.352 -21.953 1 84.94 232 SER B O 1
ATOM 3462 N N . VAL B 1 233 ? -5.242 -14.031 -20.047 1 80.5 233 VAL B N 1
ATOM 3463 C CA . VAL B 1 233 ? -5.637 -15.352 -19.562 1 80.5 233 VAL B CA 1
ATOM 3464 C C . VAL B 1 233 ? -6.758 -15.219 -18.531 1 80.5 233 VAL B C 1
ATOM 3466 O O . VAL B 1 233 ? -7.281 -16.219 -18.031 1 80.5 233 VAL B O 1
ATOM 3469 N N . LYS B 1 234 ? -7.023 -14.078 -18.078 1 75.25 234 LYS B N 1
ATOM 3470 C CA . LYS B 1 234 ? -8.094 -13.852 -17.109 1 75.25 234 LYS B CA 1
ATOM 3471 C C . LYS B 1 234 ? -9.414 -13.539 -17.812 1 75.25 234 LYS B C 1
ATOM 3473 O O . LYS B 1 234 ? -10.414 -13.227 -17.156 1 75.25 234 LYS B O 1
ATOM 3478 N N . VAL B 1 235 ? -9.508 -13.586 -19.156 1 59.94 235 VAL B N 1
ATOM 3479 C CA . VAL B 1 235 ? -10.727 -13.32 -19.922 1 59.94 235 VAL B CA 1
ATOM 3480 C C . VAL B 1 235 ? -11.711 -14.477 -19.734 1 59.94 235 VAL B C 1
ATOM 3482 O O . VAL B 1 235 ? -11.297 -15.625 -19.562 1 59.94 235 VAL B O 1
#

Solvent-accessible surface area (backbone atoms only — not comparable to full-atom values): 24680 Å² total; per-residue (Å²): 127,86,56,27,52,59,46,40,23,38,43,31,7,39,72,60,86,79,73,81,74,70,86,82,83,58,74,75,65,56,67,66,53,64,69,68,72,62,71,23,41,45,52,43,30,19,60,61,37,31,59,68,45,21,49,48,40,32,64,44,17,30,74,60,21,27,56,45,45,32,22,18,50,29,39,51,18,50,51,38,41,74,70,67,49,52,56,88,73,38,92,60,65,54,45,92,44,45,80,60,58,60,74,46,55,84,86,35,69,46,13,68,81,23,82,72,48,35,53,69,46,35,41,49,38,52,52,39,18,52,46,42,35,41,41,54,57,72,64,38,74,69,49,45,52,54,44,50,54,48,46,67,72,36,70,62,54,68,63,59,49,52,49,51,53,46,64,72,67,50,61,61,48,63,67,61,59,46,64,68,36,80,44,73,64,43,37,42,30,42,51,40,32,22,51,64,27,41,77,66,82,44,52,8,37,42,9,44,52,34,16,49,38,34,51,58,65,55,53,69,67,50,52,50,17,39,51,46,41,54,52,38,51,68,103,128,84,57,26,52,60,46,41,22,38,43,33,7,40,71,59,85,80,73,81,74,68,84,80,82,56,73,74,64,54,65,66,50,60,69,66,70,55,68,27,41,44,53,44,31,19,60,61,38,31,58,70,44,21,50,45,40,32,64,45,16,31,74,59,22,27,56,45,45,32,22,17,49,29,40,51,18,50,51,39,40,74,69,68,50,52,56,88,73,37,94,60,66,54,44,91,44,46,77,60,58,59,73,46,54,83,86,34,69,45,14,67,82,21,83,70,47,34,52,70,46,36,41,47,38,52,51,40,20,53,48,42,35,40,40,54,58,71,64,38,74,69,49,44,50,53,44,50,54,47,46,67,72,37,70,63,53,69,63,59,48,52,50,51,53,46,65,71,67,49,60,59,48,63,68,60,60,46,64,68,37,83,43,73,64,45,36,43,30,42,51,41,32,22,53,65,27,42,76,65,82,45,51,8,35,43,9,42,53,34,16,50,39,36,52,60,64,56,51,68,67,50,53,49,16,40,51,45,42,54,53,37,52,68,102

Organism: Brucella abortus (strain 2308) (NCBI:txid359391)